Protein AF-0000000082644104 (afdb_homodimer)

Secondary structure (DSSP, 8-state):
--EEEEESS-HHHH-TT-THHHHHHHTTS--SS-EEEEE-GGGTS-HHHHHHHHHHHTTSSSEEEE--SSS-S-S-HHHHHHT-SEEEE--S-HHHHHHHHHHHTHHHHHHHHHHTT-EEEEETHHHHTTEEEEEE-TTSSS-EEEE---SEEEEEE--TTS-HHHHHHHHHHHHHTSS--EEEE-TTEEEEEETTEEEEEEESSTT--EEEEEEETTTTEEEEEEE--EETT--/--EEEEESS-HHHH-TT-THHHHHHHTTS--SS-EEEEE-GGGTS-HHHHHHHHHHHTTSSSEEEE--SSS-S-S-HHHHHHT-SEEEE--S-HHHHHHHHHHHTHHHHHHHHHHTT-EEEEETHHHHTTEEEEEE-TTSSS-EEEE---SEEEEEE--TTS-HHHHHHHHHHHHHTSS--EEEE-TTEEEEEETTEEEEEEESSTT--EEEEEEETTTTEEEEEEEP-EETT--

Foldseek 3Di:
DFKEKFALADALQHDVPQHLVVVVLVPPLVDQAFEEEEEAQQAQPDPVSVVSVCVRPVVDRYHYYYAHPVDGPDLCVLVVLLVGQEYEYEDHQLVRVQVSCVVSVVLVSVVVSSVVNRYYYYYHSSNQQQAQKEWDCNPHDATAMDGHSHQEYFGEAGQCVPDPRSVVRVFVCQLVVVGAWDKYWHHQKMFMDDRHDTDAIEGSDPPTWMWTWHADPVVSGIDTDTDDYHYRPDD/DFKEKFALADALQHDVPQHLVVVVLVPPLVDQAFEEEEEAQQAQPDPVSVVSVCVRCVVDRYHYYYAHPVDGPDLCVLVVLLVGQEYEYEDHQLVRVQVSCVVSVVLVSVVVSSVVNRYYYYYHSSNQQQAQKEWDCNPHDATAMDGHSHQEYFGEAGQCVPDPRSVVRVFVCQLVVVGAWDKYWHHQKMFMDDRHDTDAIEGSDPPTWMWGWHADPVVSGIDTDTDDYHYSPPD

Solvent-accessible surface area (backbone atoms only — not comparable to full-atom values): 23586 Å² total; per-residue (Å²): 109,35,33,40,36,33,18,14,30,36,31,67,86,70,27,70,91,46,55,52,51,49,51,54,58,56,59,70,70,75,46,80,60,38,33,35,32,38,34,33,52,18,43,32,50,37,65,69,58,52,48,52,49,48,66,54,42,71,76,44,70,44,45,74,50,68,52,36,82,72,62,46,88,54,73,54,54,57,64,61,56,63,71,36,41,30,41,39,26,34,43,57,14,44,65,60,29,52,56,50,27,56,74,71,46,43,56,60,44,49,50,50,31,27,74,69,36,23,34,38,32,13,26,37,28,28,26,28,44,44,15,32,22,22,60,38,49,60,66,38,91,56,74,39,72,40,80,46,69,46,76,30,86,40,20,32,35,48,38,44,69,51,60,67,63,51,51,54,48,52,43,51,33,34,63,73,59,72,36,61,46,30,42,33,18,11,47,26,14,34,42,30,26,49,66,85,39,81,72,46,37,37,14,60,34,88,84,37,41,34,28,42,36,37,65,38,77,91,77,70,42,68,44,74,42,77,42,82,52,45,50,65,76,70,127,109,34,32,38,35,33,18,14,27,36,31,68,84,70,27,70,90,46,56,53,50,49,50,55,59,58,58,69,70,75,45,79,61,39,33,34,33,39,34,34,54,18,43,34,52,38,64,68,60,51,48,53,49,48,65,54,42,71,77,45,72,44,45,74,50,69,52,36,82,73,62,46,90,53,72,56,56,57,65,61,56,62,70,37,41,29,40,38,26,34,43,57,14,44,64,60,29,52,54,52,28,56,74,72,46,44,55,60,43,50,50,51,31,28,75,69,37,24,34,40,33,13,27,36,30,28,25,28,43,44,16,33,20,22,59,40,49,61,66,40,90,57,74,37,71,41,80,47,70,45,74,31,85,40,19,32,35,48,39,45,70,51,59,68,62,52,50,55,49,51,43,51,34,36,64,74,60,71,37,60,45,29,42,33,19,11,46,25,16,35,40,30,25,49,67,84,40,80,71,47,35,36,14,60,34,89,84,37,42,35,28,42,38,37,66,38,76,90,76,71,43,66,44,75,44,76,43,84,53,46,49,64,76,70,129

Nearest PDB structures (foldseek):
  7uqv-assembly1_A  TM=7.743E-01  e=6.891E-13  Pseudobacteroides cellulosolvens ATCC 35603 = DSM 2933
  1fye-assembly1_A  TM=7.337E-01  e=2.307E-10  Salmonella enterica subsp. enterica serovar Typhimurium
  6iru-assembly2_B  TM=7.349E-01  e=3.541E-10  Deinococcus radiodurans R1 = ATCC 13939 = DSM 20539
  6iru-assembly1_A  TM=7.018E-01  e=1.065E-09  Deinococcus radiodurans R1 = ATCC 13939 = DSM 20539
  3l4e-assembly1_A  TM=7.075E-01  e=8.026E-09  Listeria monocytogenes EGD-e

Organism: NCBI:txid247480

InterPro domains:
  IPR005320 Peptidase S51 [PF03575] (4-199)
  IPR005320 Peptidase S51 [cd03146] (3-214)
  IPR029062 Class I glutamine amidotransferase-like [G3DSA:3.40.50.880] (14-200)
  IPR029062 Class I glutamine amidotransferase-like [SSF52317] (4-196)

Structure (mmCIF, N/CA/C/O backbone):
data_AF-0000000082644104-model_v1
#
loop_
_entity.id
_entity.type
_entity.pdbx_description
1 polymer 'Peptidase E'
#
loop_
_atom_site.group_PDB
_atom_site.id
_atom_site.type_symbol
_atom_site.label_atom_id
_atom_site.label_alt_id
_atom_site.label_comp_id
_atom_site.label_asym_id
_atom_site.label_entity_id
_atom_site.label_seq_id
_atom_site.pdbx_PDB_ins_code
_atom_site.Cartn_x
_atom_site.Cartn_y
_atom_site.Cartn_z
_atom_site.occupancy
_atom_site.B_iso_or_equiv
_atom_site.auth_seq_id
_atom_site.auth_comp_id
_atom_site.auth_asym_id
_atom_site.auth_atom_id
_atom_site.pdbx_PDB_model_num
ATOM 1 N N . MET A 1 1 ? -14.727 -27.641 -6.363 1 91.19 1 MET A N 1
ATOM 2 C CA . MET A 1 1 ? -13.32 -28.016 -6.234 1 91.19 1 MET A CA 1
ATOM 3 C C . MET A 1 1 ? -12.445 -26.781 -6.105 1 91.19 1 MET A C 1
ATOM 5 O O . MET A 1 1 ? -12.672 -25.781 -6.781 1 91.19 1 MET A O 1
ATOM 9 N N . ARG A 1 2 ? -11.445 -26.812 -5.16 1 97.5 2 ARG A N 1
ATOM 10 C CA . ARG A 1 2 ? -10.555 -25.688 -4.914 1 97.5 2 ARG A CA 1
ATOM 11 C C . ARG A 1 2 ? -9.43 -25.641 -5.945 1 97.5 2 ARG A C 1
ATOM 13 O O . ARG A 1 2 ? -8.766 -26.656 -6.191 1 97.5 2 ARG A O 1
ATOM 20 N N . GLN A 1 3 ? -9.266 -24.547 -6.602 1 98.69 3 GLN A N 1
ATOM 21 C CA . GLN A 1 3 ? -8.25 -24.391 -7.633 1 98.69 3 GLN A CA 1
ATOM 22 C C . GLN A 1 3 ? -7.352 -23.188 -7.344 1 98.69 3 GLN A C 1
ATOM 24 O O . GLN A 1 3 ? -7.836 -22.125 -6.969 1 98.69 3 GLN A O 1
ATOM 29 N N . ILE A 1 4 ? -6.055 -23.406 -7.457 1 98.94 4 ILE A N 1
ATOM 30 C CA . ILE A 1 4 ? -5.07 -22.328 -7.441 1 98.94 4 ILE A CA 1
ATOM 31 C C . ILE A 1 4 ? -4.148 -22.453 -8.656 1 98.94 4 ILE A C 1
ATOM 33 O O . ILE A 1 4 ? -3.678 -23.547 -8.969 1 98.94 4 ILE A O 1
ATOM 37 N N . ILE A 1 5 ? -3.961 -21.406 -9.352 1 98.94 5 ILE A N 1
ATOM 38 C CA . ILE A 1 5 ? -3.041 -21.359 -10.484 1 98.94 5 ILE A CA 1
ATOM 39 C C . ILE A 1 5 ? -1.922 -20.359 -10.195 1 98.94 5 ILE A C 1
ATOM 41 O O . ILE A 1 5 ? -2.156 -19.156 -10.172 1 98.94 5 ILE A O 1
ATOM 45 N N . ALA A 1 6 ? -0.73 -20.859 -9.977 1 98.88 6 ALA A N 1
ATOM 46 C CA . ALA A 1 6 ? 0.426 -20.047 -9.609 1 98.88 6 ALA A CA 1
ATOM 47 C C . ALA A 1 6 ? 1.337 -19.812 -10.805 1 98.88 6 ALA A C 1
ATOM 49 O O . ALA A 1 6 ? 1.943 -20.75 -11.336 1 98.88 6 ALA A O 1
ATOM 50 N N . LEU A 1 7 ? 1.441 -18.594 -11.227 1 98.75 7 LEU A N 1
ATOM 51 C CA . LEU A 1 7 ? 2.262 -18.234 -12.375 1 98.75 7 LEU A CA 1
ATOM 52 C C . LEU A 1 7 ? 3.633 -17.734 -11.938 1 98.75 7 LEU A C 1
ATOM 54 O O . LEU A 1 7 ? 3.73 -16.766 -11.18 1 98.75 7 LEU A O 1
ATOM 58 N N . GLY A 1 8 ? 4.668 -18.406 -12.445 1 97.62 8 GLY A N 1
ATOM 59 C CA . GLY A 1 8 ? 6.004 -17.891 -12.188 1 97.62 8 GLY A CA 1
ATOM 60 C C . GLY A 1 8 ? 6.234 -16.531 -12.797 1 97.62 8 GLY A C 1
ATOM 61 O O . GLY A 1 8 ? 7.023 -15.734 -12.281 1 97.62 8 GLY A O 1
ATOM 62 N N . GLY A 1 9 ? 5.672 -16.219 -13.797 1 97.25 9 GLY A N 1
ATOM 63 C CA . GLY A 1 9 ? 5.672 -15.039 -14.648 1 97.25 9 GLY A CA 1
ATOM 64 C C . GLY A 1 9 ? 4.82 -15.203 -15.891 1 97.25 9 GLY A C 1
ATOM 65 O O . GLY A 1 9 ? 4.184 -16.234 -16.078 1 97.25 9 GLY A O 1
ATOM 66 N N . GLY A 1 10 ? 4.742 -14.062 -16.609 1 97.19 10 GLY A N 1
ATOM 67 C CA . GLY A 1 10 ? 3.979 -14.133 -17.844 1 97.19 10 GLY A CA 1
ATOM 68 C C . GLY A 1 10 ? 2.611 -13.484 -17.734 1 97.19 10 GLY A C 1
ATOM 69 O O . GLY A 1 10 ? 2.471 -12.414 -17.141 1 97.19 10 GLY A O 1
ATOM 70 N N . GLY A 1 11 ? 1.644 -14.125 -18.484 1 96.56 11 GLY A N 1
ATOM 71 C CA . GLY A 1 11 ? 0.305 -13.555 -18.484 1 96.56 11 GLY A CA 1
ATOM 72 C C . GLY A 1 11 ? 0.249 -12.156 -19.062 1 96.56 11 GLY A C 1
ATOM 73 O O . GLY A 1 11 ? 1.209 -11.695 -19.688 1 96.56 11 GLY A O 1
ATOM 74 N N . PHE A 1 12 ? -0.791 -11.492 -18.828 1 97.38 12 PHE A N 1
ATOM 75 C CA . PHE A 1 12 ? -1.025 -10.164 -19.375 1 97.38 12 PHE A CA 1
ATOM 76 C C . PHE A 1 12 ? 0.033 -9.18 -18.891 1 97.38 12 PHE A C 1
ATOM 78 O O . PHE A 1 12 ? 0.351 -8.211 -19.578 1 97.38 12 PHE A O 1
ATOM 85 N N . SER A 1 13 ? 0.564 -9.477 -17.719 1 95.25 13 SER A N 1
ATOM 86 C CA . SER A 1 13 ? 1.479 -8.57 -17.016 1 95.25 13 SER A CA 1
ATOM 87 C C . SER A 1 13 ? 2.828 -8.508 -17.734 1 95.25 13 SER A C 1
ATOM 89 O O . SER A 1 13 ? 3.428 -7.438 -17.828 1 95.25 13 SER A O 1
ATOM 91 N N . MET A 1 14 ? 3.307 -9.625 -18.25 1 95.69 14 MET A N 1
ATOM 92 C CA . MET A 1 14 ? 4.668 -9.688 -18.766 1 95.69 14 MET A CA 1
ATOM 93 C C . MET A 1 14 ? 4.66 -10.016 -20.266 1 95.69 14 MET A C 1
ATOM 95 O O . MET A 1 14 ? 5.648 -9.789 -20.953 1 95.69 14 MET A O 1
ATOM 99 N N . GLU A 1 15 ? 3.52 -10.641 -20.656 1 96.19 15 GLU A N 1
ATOM 100 C CA . GLU A 1 15 ? 3.396 -11.055 -22.047 1 96.19 15 GLU A CA 1
ATOM 101 C C . GLU A 1 15 ? 2.047 -10.641 -22.625 1 96.19 15 GLU A C 1
ATOM 103 O O . GLU A 1 15 ? 1.246 -11.492 -23.016 1 96.19 15 GLU A O 1
ATOM 108 N N . PRO A 1 16 ? 1.844 -9.375 -22.812 1 93.31 16 PRO A N 1
ATOM 109 C CA . PRO A 1 16 ? 0.525 -8.914 -23.25 1 93.31 16 PRO A CA 1
ATOM 110 C C . PRO A 1 16 ? 0.148 -9.438 -24.641 1 93.31 16 PRO A C 1
ATOM 112 O O . PRO A 1 16 ? -1.038 -9.531 -24.969 1 93.31 16 PRO A O 1
ATOM 115 N N . ASP A 1 17 ? 1.09 -9.82 -25.469 1 95.75 17 ASP A N 1
ATOM 116 C CA . ASP A 1 17 ? 0.812 -10.312 -26.812 1 95.75 17 ASP A CA 1
ATOM 117 C C . ASP A 1 17 ? 0.802 -11.844 -26.844 1 95.75 17 ASP A C 1
ATOM 119 O O . ASP A 1 17 ? 0.767 -12.445 -27.922 1 95.75 17 ASP A O 1
ATOM 123 N N . ASN A 1 18 ? 0.922 -12.484 -25.75 1 97 18 ASN A N 1
ATOM 124 C CA . ASN A 1 18 ? 0.881 -13.938 -25.594 1 97 18 ASN A CA 1
ATOM 125 C C . ASN A 1 18 ? -0.166 -14.359 -24.562 1 97 18 ASN A C 1
ATOM 127 O O . ASN A 1 18 ? 0.154 -14.555 -23.391 1 97 18 ASN A O 1
ATOM 131 N N . PRO A 1 19 ? -1.407 -14.562 -24.984 1 97.38 19 PRO A N 1
ATOM 132 C CA . PRO A 1 19 ? -2.539 -14.711 -24.062 1 97.38 19 PRO A CA 1
ATOM 133 C C . PRO A 1 19 ? -2.705 -16.141 -23.562 1 97.38 19 PRO A C 1
ATOM 135 O O . PRO A 1 19 ? -3.684 -16.453 -22.875 1 97.38 19 PRO A O 1
ATOM 138 N N . LEU A 1 20 ? -1.815 -17 -23.812 1 98.31 20 LEU A N 1
ATOM 139 C CA . LEU A 1 20 ? -2.012 -18.438 -23.625 1 98.31 20 LEU A CA 1
ATOM 140 C C . LEU A 1 20 ? -2.295 -18.766 -22.172 1 98.31 20 LEU A C 1
ATOM 142 O O . LEU A 1 20 ? -3.229 -19.5 -21.859 1 98.31 20 LEU A O 1
ATOM 146 N N . LEU A 1 21 ? -1.503 -18.203 -21.281 1 98.75 21 LEU A N 1
ATOM 147 C CA . LEU A 1 21 ? -1.718 -18.5 -19.859 1 98.75 21 LEU A CA 1
ATOM 148 C C . LEU A 1 21 ? -3.027 -17.891 -19.375 1 98.75 21 LEU A C 1
ATOM 150 O O . LEU A 1 21 ? -3.766 -18.531 -18.609 1 98.75 21 LEU A O 1
ATOM 154 N N . ASP A 1 22 ? -3.332 -16.703 -19.781 1 98.62 22 ASP A N 1
ATOM 155 C CA . ASP A 1 22 ? -4.559 -16.031 -19.359 1 98.62 22 ASP A CA 1
ATOM 156 C C . ASP A 1 22 ? -5.793 -16.75 -19.906 1 98.62 22 ASP A C 1
ATOM 158 O O . ASP A 1 22 ? -6.801 -16.875 -19.203 1 98.62 22 ASP A O 1
ATOM 162 N N . TRP A 1 23 ? -5.707 -17.219 -21.109 1 97.69 23 TRP A N 1
ATOM 163 C CA . TRP A 1 23 ? -6.793 -18.016 -21.672 1 97.69 23 TRP A CA 1
ATOM 164 C C . TRP A 1 23 ? -6.984 -19.312 -20.875 1 97.69 23 TRP A C 1
ATOM 166 O O . TRP A 1 23 ? -8.117 -19.734 -20.656 1 97.69 23 TRP A O 1
ATOM 176 N N . TYR A 1 24 ? -5.898 -19.953 -20.547 1 98.06 24 TYR A N 1
ATOM 177 C CA . TYR A 1 24 ? -5.973 -21.156 -19.734 1 98.06 24 TYR A CA 1
ATOM 178 C C . TYR A 1 24 ? -6.738 -20.906 -18.438 1 98.06 24 TYR A C 1
ATOM 180 O O . TYR A 1 24 ? -7.602 -21.688 -18.062 1 98.06 24 TYR A O 1
ATOM 188 N N . ILE A 1 25 ? -6.453 -19.781 -17.75 1 98.5 25 ILE A N 1
ATOM 189 C CA . ILE A 1 25 ? -7.102 -19.422 -16.5 1 98.5 25 ILE A CA 1
ATOM 190 C C . ILE A 1 25 ? -8.594 -19.219 -16.719 1 98.5 25 ILE A C 1
ATOM 192 O O . ILE A 1 25 ? -9.422 -19.75 -15.977 1 98.5 25 ILE A O 1
ATOM 196 N N . LEU A 1 26 ? -8.969 -18.484 -17.734 1 98.19 26 LEU A N 1
ATOM 197 C CA . LEU A 1 26 ? -10.367 -18.203 -18.016 1 98.19 26 LEU A CA 1
ATOM 198 C C . LEU A 1 26 ? -11.156 -19.484 -18.266 1 98.19 26 LEU A C 1
ATOM 200 O O . LEU A 1 26 ? -12.336 -19.562 -17.922 1 98.19 26 LEU A O 1
ATOM 204 N N . LYS A 1 27 ? -10.523 -20.469 -18.766 1 97.25 27 LYS A N 1
ATOM 205 C CA . LYS A 1 27 ? -11.188 -21.703 -19.156 1 97.25 27 LYS A CA 1
ATOM 206 C C . LYS A 1 27 ? -11.43 -22.594 -17.938 1 97.25 27 LYS A C 1
ATOM 208 O O . LYS A 1 27 ? -12.188 -23.562 -18.031 1 97.25 27 LYS A O 1
ATOM 213 N N . GLN A 1 28 ? -10.891 -22.219 -16.844 1 97.31 28 GLN A N 1
ATOM 214 C CA . GLN A 1 28 ? -10.961 -23.094 -15.688 1 97.31 28 GLN A CA 1
ATOM 215 C C . GLN A 1 28 ? -12.305 -22.969 -14.977 1 97.31 28 GLN A C 1
ATOM 217 O O . GLN A 1 28 ? -12.656 -23.797 -14.133 1 97.31 28 GLN A O 1
ATOM 222 N N . THR A 1 29 ? -13.125 -21.969 -15.078 1 93.88 29 THR A N 1
ATOM 223 C CA . THR A 1 29 ? -14.422 -21.766 -14.445 1 93.88 29 THR A CA 1
ATOM 224 C C . THR A 1 29 ? -15.516 -22.516 -15.203 1 93.88 29 THR A C 1
ATOM 226 O O . THR A 1 29 ? -16.578 -22.781 -14.656 1 93.88 29 THR A O 1
ATOM 229 N N . LYS A 1 30 ? -15.43 -22.891 -16.312 1 85.94 30 LYS A N 1
ATOM 230 C CA . LYS A 1 30 ? -16.359 -23.516 -17.234 1 85.94 30 LYS A CA 1
ATOM 231 C C . LYS A 1 30 ? -17.516 -22.594 -17.578 1 85.94 30 LYS A C 1
ATOM 233 O O . LYS A 1 30 ? -18.562 -23.047 -18.062 1 85.94 30 LYS A O 1
ATOM 238 N N . LYS A 1 31 ? -17.469 -21.391 -17.172 1 94.25 31 LYS A N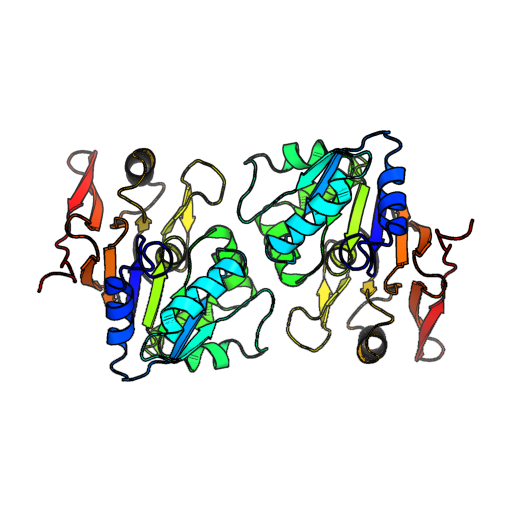 1
ATOM 239 C CA . LYS A 1 31 ? -18.422 -20.359 -17.594 1 94.25 31 LYS A CA 1
ATOM 240 C C . LYS A 1 31 ? -17.969 -19.719 -18.891 1 94.25 31 LYS A C 1
ATOM 242 O O . LYS A 1 31 ? -16.781 -19.531 -19.125 1 94.25 31 LYS A O 1
ATOM 247 N N . THR A 1 32 ? -18.938 -19.359 -19.688 1 95.12 32 THR A N 1
ATOM 248 C CA . THR A 1 32 ? -18.656 -18.734 -20.969 1 95.12 32 THR A CA 1
ATOM 249 C C . THR A 1 32 ? -18.078 -17.328 -20.766 1 95.12 32 THR A C 1
ATOM 251 O O . THR A 1 32 ? -17.156 -16.938 -21.469 1 95.12 32 THR A O 1
ATOM 254 N N . THR A 1 33 ? -18.656 -16.641 -19.781 1 97.88 33 THR A N 1
ATOM 255 C CA . THR A 1 33 ? -18.203 -15.281 -19.5 1 97.88 33 THR A CA 1
ATOM 256 C C . THR A 1 33 ? -17.922 -15.109 -18 1 97.88 33 THR A C 1
ATOM 258 O O . THR A 1 33 ? -18.703 -14.453 -17.297 1 97.88 33 THR A O 1
ATOM 261 N N . PRO A 1 34 ? -16.828 -15.594 -17.594 1 98.62 34 PRO A N 1
ATOM 262 C CA . PRO A 1 34 ? -16.531 -15.547 -16.156 1 98.62 34 PRO A CA 1
ATOM 263 C C . PRO A 1 34 ? -16.281 -14.133 -15.648 1 98.62 34 PRO A C 1
ATOM 265 O O . PRO A 1 34 ? -15.734 -13.297 -16.375 1 98.62 34 PRO A O 1
ATOM 268 N N . LYS A 1 35 ? -16.688 -13.891 -14.383 1 98.88 35 LYS A N 1
ATOM 269 C CA . LYS A 1 35 ? -16.312 -12.68 -13.664 1 98.88 35 LYS A CA 1
ATOM 270 C C . LYS A 1 35 ? -14.891 -12.805 -13.094 1 98.88 35 LYS A C 1
ATOM 272 O O . LYS A 1 35 ? -14.641 -13.625 -12.219 1 98.88 35 LYS A O 1
ATOM 277 N N . ILE A 1 36 ? -14.008 -12.008 -13.641 1 98.88 36 ILE A N 1
ATOM 278 C CA . ILE A 1 36 ? -12.625 -12.055 -13.172 1 98.88 36 ILE A CA 1
ATOM 279 C C . ILE A 1 36 ? -12.273 -10.758 -12.453 1 98.88 36 ILE A C 1
ATOM 281 O O . ILE A 1 36 ? -12.609 -9.664 -12.93 1 98.88 36 ILE A O 1
ATOM 285 N N . CYS A 1 37 ? -11.648 -10.852 -11.289 1 98.94 37 CYS A N 1
ATOM 286 C CA . CYS A 1 37 ? -11.297 -9.695 -10.477 1 98.94 37 CYS A CA 1
ATOM 287 C C . CYS A 1 37 ? -9.789 -9.617 -10.25 1 98.94 37 CYS A C 1
ATOM 289 O O . CYS A 1 37 ? -9.188 -10.562 -9.742 1 98.94 37 CYS A O 1
ATOM 291 N N . PHE A 1 38 ? -9.219 -8.516 -10.641 1 98.94 38 PHE A N 1
ATOM 292 C CA . PHE A 1 38 ? -7.801 -8.258 -10.438 1 98.94 38 PHE A CA 1
ATOM 293 C C . PHE A 1 38 ? -7.551 -7.648 -9.062 1 98.94 38 PHE A C 1
ATOM 295 O O . PHE A 1 38 ? -8.258 -6.723 -8.648 1 98.94 38 PHE A O 1
ATOM 302 N N . ILE A 1 39 ? -6.598 -8.227 -8.32 1 98.94 39 ILE A N 1
ATOM 303 C CA . ILE A 1 39 ? -6.16 -7.672 -7.043 1 98.94 39 ILE A CA 1
ATOM 304 C C . ILE A 1 39 ? -4.707 -7.219 -7.145 1 98.94 39 ILE A C 1
ATOM 306 O O . ILE A 1 39 ? -3.789 -8.039 -7.07 1 98.94 39 ILE A O 1
ATOM 310 N N . PRO A 1 40 ? -4.492 -5.93 -7.293 1 98.81 40 PRO A N 1
ATOM 311 C CA . PRO A 1 40 ? -3.154 -5.398 -7.57 1 98.81 40 PRO A CA 1
ATOM 312 C C . PRO A 1 40 ? -2.434 -4.926 -6.309 1 98.81 40 PRO A C 1
ATOM 314 O O . PRO A 1 40 ? -1.531 -4.09 -6.387 1 98.81 40 PRO A O 1
ATOM 317 N N . THR A 1 41 ? -2.756 -5.469 -5.148 1 98.81 41 THR A N 1
ATOM 318 C CA . THR A 1 41 ? -2.287 -4.953 -3.867 1 98.81 41 THR A CA 1
ATOM 319 C C . THR A 1 41 ? -0.763 -4.945 -3.812 1 98.81 41 THR A C 1
ATOM 321 O O . THR A 1 41 ? -0.163 -4.023 -3.256 1 98.81 41 THR A O 1
ATOM 324 N N . ALA A 1 42 ? -0.115 -5.887 -4.422 1 98.5 42 ALA A N 1
ATOM 325 C CA . ALA A 1 42 ? 1.335 -6.031 -4.324 1 98.5 42 ALA A CA 1
ATOM 326 C C . ALA A 1 42 ? 2.049 -4.871 -5.012 1 98.5 42 ALA A C 1
ATOM 328 O O . ALA A 1 42 ? 3.221 -4.605 -4.738 1 98.5 42 ALA A O 1
ATOM 329 N N . SER A 1 43 ? 1.367 -4.211 -5.887 1 98.25 43 SER A N 1
ATOM 330 C CA . SER A 1 43 ? 1.961 -3.082 -6.598 1 98.25 43 SER A CA 1
ATOM 331 C C . SER A 1 43 ? 1.491 -1.753 -6.016 1 98.25 43 SER A C 1
ATOM 333 O O . SER A 1 43 ? 1.674 -0.701 -6.633 1 98.25 43 SER A O 1
ATOM 335 N N . GLY A 1 44 ? 0.799 -1.843 -4.848 1 98.44 44 GLY A N 1
ATOM 336 C CA . GLY A 1 44 ? 0.219 -0.63 -4.293 1 98.44 44 GLY A CA 1
ATOM 337 C C . GLY A 1 44 ? -0.959 -0.111 -5.098 1 98.44 44 GLY A C 1
ATOM 338 O O . GLY A 1 44 ? -1.133 1.101 -5.242 1 98.44 44 GLY A O 1
ATOM 339 N N . ASP A 1 45 ? -1.66 -1.005 -5.754 1 98.44 45 ASP A N 1
ATOM 340 C CA . ASP A 1 45 ? -2.797 -0.682 -6.613 1 98.44 45 ASP A CA 1
ATOM 341 C C . ASP A 1 45 ? -2.389 0.284 -7.723 1 98.44 45 ASP A C 1
ATOM 343 O O . ASP A 1 45 ? -3.062 1.292 -7.953 1 98.44 45 ASP A O 1
ATOM 347 N N . SER A 1 46 ? -1.3 -0.007 -8.383 1 98.12 46 SER A N 1
ATOM 348 C CA . SER A 1 46 ? -0.755 0.806 -9.469 1 98.12 46 SER A CA 1
ATOM 349 C C . SER A 1 46 ? -1.796 1.045 -10.555 1 98.12 46 SER A C 1
ATOM 351 O O . SER A 1 46 ? -2.336 0.095 -11.125 1 98.12 46 SER A O 1
ATOM 353 N N . ASP A 1 47 ? -2.01 2.293 -10.906 1 97.62 47 ASP A N 1
ATOM 354 C CA . ASP A 1 47 ? -2.934 2.645 -11.977 1 97.62 47 ASP A CA 1
ATOM 355 C C . ASP A 1 47 ? -2.488 2.039 -13.305 1 97.62 47 ASP A C 1
ATOM 357 O O . ASP A 1 47 ? -3.316 1.576 -14.094 1 97.62 47 ASP A O 1
ATOM 361 N N . HIS A 1 48 ? -1.214 2.088 -13.492 1 97.44 48 HIS A N 1
ATOM 362 C CA . HIS A 1 48 ? -0.669 1.542 -14.727 1 97.44 48 HIS A CA 1
ATOM 363 C C . HIS A 1 48 ? -0.938 0.044 -14.836 1 97.44 48 HIS A C 1
ATOM 365 O O . HIS A 1 48 ? -1.325 -0.447 -15.898 1 97.44 48 HIS A O 1
ATOM 371 N N . TYR A 1 49 ? -0.777 -0.665 -13.742 1 98.31 49 TYR A N 1
ATOM 372 C CA . TYR A 1 49 ? -1.002 -2.105 -13.727 1 98.31 49 TYR A CA 1
ATOM 373 C C . TYR A 1 49 ? -2.473 -2.432 -13.961 1 98.31 49 TYR A C 1
ATOM 375 O O . TYR A 1 49 ? -2.803 -3.324 -14.742 1 98.31 49 TYR A O 1
ATOM 383 N N . ILE A 1 50 ? -3.336 -1.686 -13.328 1 98.62 50 ILE A N 1
ATOM 384 C CA . ILE A 1 50 ? -4.777 -1.864 -13.477 1 98.62 50 ILE A CA 1
ATOM 385 C C . ILE A 1 50 ? -5.184 -1.588 -14.922 1 98.62 50 ILE A C 1
ATOM 387 O O . ILE A 1 50 ? -5.977 -2.334 -15.508 1 98.62 50 ILE A O 1
ATOM 391 N N . SER A 1 51 ? -4.613 -0.547 -15.469 1 98.38 51 SER A N 1
ATOM 392 C CA . SER A 1 51 ? -4.93 -0.198 -16.859 1 98.38 51 SER A CA 1
ATOM 393 C C . SER A 1 51 ? -4.527 -1.313 -17.812 1 98.38 51 SER A C 1
ATOM 395 O O . SER A 1 51 ? -5.277 -1.653 -18.734 1 98.38 51 SER A O 1
ATOM 397 N N . ARG A 1 52 ? -3.389 -1.874 -17.625 1 98.31 52 ARG A N 1
ATOM 398 C CA . ARG A 1 52 ? -2.918 -2.965 -18.484 1 98.31 52 ARG A CA 1
ATOM 399 C C . ARG A 1 52 ? -3.82 -4.188 -18.359 1 98.31 52 ARG A C 1
ATOM 401 O O . ARG A 1 52 ? -4.098 -4.867 -19.344 1 98.31 52 ARG A O 1
ATOM 408 N N . TYR A 1 53 ? -4.238 -4.402 -17.141 1 98.75 53 TYR A N 1
ATOM 409 C CA . TYR A 1 53 ? -5.176 -5.492 -16.891 1 98.75 53 TYR A CA 1
ATOM 410 C C . TYR A 1 53 ? -6.453 -5.309 -17.703 1 98.75 53 TYR A C 1
ATOM 412 O O . TYR A 1 53 ? -6.871 -6.211 -18.438 1 98.75 53 TYR A O 1
ATOM 420 N N . TYR A 1 54 ? -7.047 -4.172 -17.609 1 98.75 54 TYR A N 1
ATOM 421 C CA . TYR A 1 54 ? -8.297 -3.908 -18.312 1 98.75 54 TYR A CA 1
ATOM 422 C C . TYR A 1 54 ? -8.094 -3.916 -19.812 1 98.75 54 TYR A C 1
ATOM 424 O O . TYR A 1 54 ? -8.945 -4.398 -20.562 1 98.75 54 TYR A O 1
ATOM 432 N N . ASN A 1 55 ? -6.984 -3.346 -20.266 1 98.38 55 ASN A N 1
ATOM 433 C CA . ASN A 1 55 ? -6.691 -3.338 -21.703 1 98.38 55 ASN A CA 1
ATOM 434 C C . ASN A 1 55 ? -6.695 -4.75 -22.281 1 98.38 55 ASN A C 1
ATOM 436 O O . ASN A 1 55 ? -7.141 -4.961 -23.406 1 98.38 55 ASN A O 1
ATOM 440 N N . PHE A 1 56 ? -6.238 -5.703 -21.547 1 98.69 56 PHE A N 1
ATOM 441 C CA . PHE A 1 56 ? -6.156 -7.082 -22 1 98.69 56 PHE A CA 1
ATOM 442 C C . PHE A 1 56 ? -7.5 -7.785 -21.859 1 98.69 56 PHE A C 1
ATOM 444 O O . PHE A 1 56 ? -8.039 -8.305 -22.844 1 98.69 56 PHE A O 1
ATOM 451 N N . PHE A 1 57 ? -8.133 -7.754 -20.688 1 98.69 57 PHE A N 1
ATOM 452 C CA . PHE A 1 57 ? -9.258 -8.625 -20.375 1 98.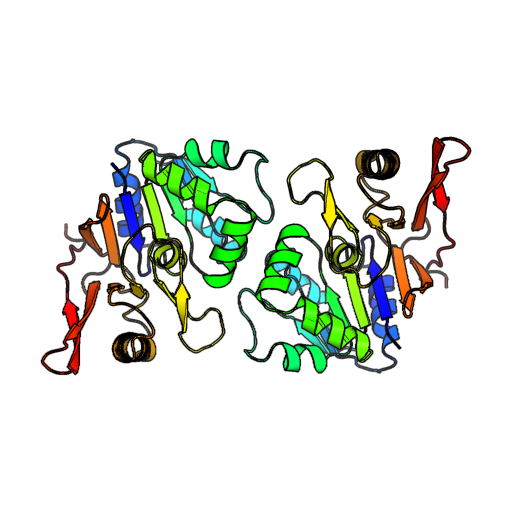69 57 PHE A CA 1
ATOM 453 C C . PHE A 1 57 ? -10.555 -8.078 -20.953 1 98.69 57 PHE A C 1
ATOM 455 O O . PHE A 1 57 ? -11.531 -8.82 -21.109 1 98.69 57 PHE A O 1
ATOM 462 N N . ASN A 1 58 ? -10.578 -6.789 -21.25 1 98.56 58 ASN A N 1
ATOM 463 C CA . ASN A 1 58 ? -11.75 -6.242 -21.938 1 98.56 58 ASN A CA 1
ATOM 464 C C . ASN A 1 58 ? -11.891 -6.805 -23.344 1 98.56 58 ASN A C 1
ATOM 466 O O . ASN A 1 58 ? -12.969 -6.715 -23.938 1 98.56 58 ASN A O 1
ATOM 470 N N . LYS A 1 59 ? -10.844 -7.359 -23.844 1 97.94 59 LYS A N 1
ATOM 471 C CA . LYS A 1 59 ? -10.852 -7.922 -25.203 1 97.94 59 LYS A CA 1
ATOM 472 C C . LYS A 1 59 ? -11.148 -9.422 -25.156 1 97.94 59 LYS A C 1
ATOM 474 O O . LYS A 1 59 ? -11.141 -10.086 -26.203 1 97.94 59 LYS A O 1
ATOM 479 N N . GLN A 1 60 ? -11.312 -10.008 -23.969 1 97.75 60 GLN A N 1
ATOM 480 C CA . GLN A 1 60 ? -11.609 -11.422 -23.781 1 97.75 60 GLN A CA 1
ATOM 481 C C . GLN A 1 60 ? -13.078 -11.641 -23.453 1 97.75 60 GLN A C 1
ATOM 483 O O . GLN A 1 60 ? -13.805 -10.68 -23.172 1 97.75 60 GLN A O 1
ATOM 488 N N . ASN A 1 61 ? -13.555 -12.898 -23.562 1 97.12 61 ASN A N 1
ATOM 489 C CA . ASN A 1 61 ? -14.906 -13.258 -23.156 1 97.12 61 ASN A CA 1
ATOM 490 C C . ASN A 1 61 ? -15.016 -13.422 -21.641 1 97.12 61 ASN A C 1
ATOM 492 O O . ASN A 1 61 ? -15.133 -14.539 -21.141 1 97.12 61 ASN A O 1
ATOM 496 N N . CYS A 1 62 ? -15.023 -12.25 -20.938 1 98.56 62 CYS A N 1
ATOM 497 C CA . CYS A 1 62 ? -15.109 -12.211 -19.484 1 98.56 62 CYS A CA 1
ATOM 498 C C . CYS A 1 62 ? -15.633 -10.867 -19.016 1 98.56 62 CYS A C 1
ATOM 500 O O . CYS A 1 62 ? -15.867 -9.961 -19.812 1 98.56 62 CYS A O 1
ATOM 502 N N . LYS A 1 63 ? -15.914 -10.742 -17.75 1 98.75 63 LYS A N 1
ATOM 503 C CA . LYS A 1 63 ? -16.312 -9.5 -17.078 1 98.75 63 LYS A CA 1
ATOM 504 C C . LYS A 1 63 ? -15.266 -9.07 -16.047 1 98.75 63 LYS A C 1
ATOM 506 O O . LYS A 1 63 ? -15.289 -9.523 -14.906 1 98.75 63 LYS A O 1
ATOM 511 N N . PRO A 1 64 ? -14.414 -8.18 -16.5 1 98.88 64 PRO A N 1
ATOM 512 C CA . PRO A 1 64 ? -13.312 -7.805 -15.602 1 98.88 64 PRO A CA 1
ATOM 513 C C . PRO A 1 64 ? -13.727 -6.773 -14.555 1 98.88 64 PRO A C 1
ATOM 515 O O . PRO A 1 64 ? -14.578 -5.926 -14.82 1 98.88 64 PRO A O 1
ATOM 518 N N . SER A 1 65 ? -13.203 -6.812 -13.375 1 98.81 65 SER A N 1
ATOM 519 C CA . SER A 1 65 ? -13.234 -5.844 -12.281 1 98.81 65 SER A CA 1
ATOM 520 C C . SER A 1 65 ? -11.938 -5.867 -11.492 1 98.81 65 SER A C 1
ATOM 522 O O . SER A 1 65 ? -11.039 -6.66 -11.781 1 98.81 65 SER A O 1
ATOM 524 N N . HIS A 1 66 ? -11.742 -4.977 -10.641 1 98.75 66 HIS A N 1
ATOM 525 C CA . HIS A 1 66 ? -10.578 -5.02 -9.758 1 98.75 66 HIS A CA 1
ATOM 526 C C . HIS A 1 66 ? -10.953 -4.605 -8.344 1 98.75 66 HIS A C 1
ATOM 528 O O . HIS A 1 66 ? -12 -3.988 -8.125 1 98.75 66 HIS A O 1
ATOM 534 N N . LEU A 1 67 ? -10.18 -5.031 -7.434 1 98.5 67 LEU A N 1
ATOM 535 C CA . LEU A 1 67 ? -10.312 -4.641 -6.031 1 98.5 67 LEU A CA 1
ATOM 536 C C . LEU A 1 67 ? -9.094 -3.844 -5.574 1 98.5 67 LEU A C 1
ATOM 538 O O . LEU A 1 67 ? -7.98 -4.367 -5.543 1 98.5 67 LEU A O 1
ATOM 542 N N . SER A 1 68 ? -9.312 -2.635 -5.273 1 97.69 68 SER A N 1
ATOM 543 C CA . SER A 1 68 ? -8.297 -1.784 -4.668 1 97.69 68 SER A CA 1
ATOM 544 C C . SER A 1 68 ? -8.484 -1.675 -3.16 1 97.69 68 SER A C 1
ATOM 546 O O . SER A 1 68 ? -9.602 -1.479 -2.684 1 97.69 68 SER A O 1
ATOM 548 N N . LEU A 1 69 ? -7.395 -1.829 -2.42 1 97.69 69 LEU A N 1
ATOM 549 C CA . LEU A 1 69 ? -7.492 -1.632 -0.978 1 97.69 69 LEU A CA 1
ATOM 550 C C . LEU A 1 69 ? -7.16 -0.192 -0.603 1 97.69 69 LEU A C 1
ATOM 552 O O . LEU A 1 69 ? -7.434 0.241 0.52 1 97.69 69 LEU A O 1
ATOM 556 N N . PHE A 1 70 ? -6.594 0.578 -1.492 1 96.94 70 PHE A N 1
ATOM 557 C CA . PHE A 1 70 ? -6.332 1.991 -1.242 1 96.94 70 PHE A CA 1
ATOM 558 C C . PHE A 1 70 ? -7.555 2.836 -1.582 1 96.94 70 PHE A C 1
ATOM 560 O O . PHE A 1 70 ? -7.699 3.955 -1.085 1 96.94 70 PHE A O 1
ATOM 567 N N . LYS A 1 71 ? -8.406 2.332 -2.439 1 94.06 71 LYS A N 1
ATOM 568 C CA . LYS A 1 71 ? -9.711 2.885 -2.781 1 94.06 71 LYS A CA 1
ATOM 569 C C . LYS A 1 71 ? -10.766 1.782 -2.898 1 94.06 71 LYS A C 1
ATOM 571 O O . LYS A 1 71 ? -11.258 1.501 -3.994 1 94.06 71 LYS A O 1
ATOM 576 N N . PRO A 1 72 ? -11.148 1.262 -1.827 1 94.38 72 PRO A N 1
ATOM 577 C CA . PRO A 1 72 ? -12.055 0.112 -1.874 1 94.38 72 PRO A CA 1
ATOM 578 C C . PRO A 1 72 ? -13.383 0.432 -2.557 1 94.38 72 PRO A C 1
ATOM 580 O O . PRO A 1 72 ? -13.961 1.492 -2.314 1 94.38 72 PRO A O 1
ATOM 583 N N . PRO A 1 73 ? -13.828 -0.472 -3.361 1 92.88 73 PRO A N 1
ATOM 584 C CA . PRO A 1 73 ? -15.078 -0.232 -4.086 1 92.88 73 PRO A CA 1
ATOM 585 C C . PRO A 1 73 ? -16.312 -0.378 -3.197 1 92.88 73 PRO A C 1
ATOM 587 O O . PRO A 1 73 ? -17.406 0.062 -3.572 1 92.88 73 PRO A O 1
ATOM 590 N N . THR A 1 74 ? -16.141 -1.048 -2.068 1 92.88 74 THR A N 1
ATOM 591 C CA . THR A 1 74 ? -17.25 -1.335 -1.16 1 92.88 74 THR A CA 1
ATOM 592 C C . THR A 1 74 ? -16.734 -1.611 0.249 1 92.88 74 THR A C 1
ATOM 594 O O . THR A 1 74 ? -15.555 -1.908 0.435 1 92.88 74 THR A O 1
ATOM 597 N N . ARG A 1 75 ? -17.609 -1.467 1.186 1 91.25 75 ARG A N 1
ATOM 598 C CA . ARG A 1 75 ? -17.297 -1.887 2.547 1 91.25 75 ARG A CA 1
ATOM 599 C C . ARG A 1 75 ? -17.438 -3.396 2.703 1 91.25 75 ARG A C 1
ATOM 601 O O . ARG A 1 75 ? -16.828 -4 3.584 1 91.25 75 ARG A O 1
ATOM 608 N N . ASP A 1 76 ? -18.297 -3.939 1.827 1 95.5 76 ASP A N 1
ATOM 609 C CA . ASP A 1 76 ? -18.516 -5.383 1.856 1 95.5 76 ASP A CA 1
ATOM 610 C C . ASP A 1 76 ? -17.562 -6.109 0.927 1 95.5 76 ASP A C 1
ATOM 612 O O . ASP A 1 76 ? -17.953 -6.605 -0.13 1 95.5 76 ASP A O 1
ATOM 616 N N . LEU A 1 77 ? -16.344 -6.27 1.374 1 97 77 LEU A N 1
ATOM 617 C CA . LEU A 1 77 ? -15.297 -6.918 0.58 1 97 77 LEU A CA 1
ATOM 618 C C . LEU A 1 77 ? -15.641 -8.383 0.331 1 97 77 LEU A C 1
ATOM 620 O O . LEU A 1 77 ? -15.406 -8.906 -0.764 1 97 77 LEU A O 1
ATOM 624 N N . GLU A 1 78 ? -16.172 -8.992 1.336 1 98.31 78 GLU A N 1
ATOM 625 C CA . GLU A 1 78 ? -16.516 -10.406 1.213 1 98.31 78 GLU A CA 1
ATOM 626 C C . GLU A 1 78 ? -17.547 -10.633 0.11 1 98.31 78 GLU A C 1
ATOM 628 O O . GLU A 1 78 ? -17.344 -11.484 -0.764 1 98.31 78 GLU A O 1
ATOM 633 N N . GLY A 1 79 ? -18.625 -9.844 0.239 1 98.44 79 GLY A N 1
ATOM 634 C CA . GLY A 1 79 ? -19.641 -9.953 -0.811 1 98.44 79 GLY A CA 1
ATOM 635 C C . GLY A 1 79 ? -19.078 -9.672 -2.195 1 98.44 79 GLY A C 1
ATOM 636 O O . GLY A 1 79 ? -19.422 -10.367 -3.156 1 98.44 79 GLY A O 1
ATOM 637 N N . PHE A 1 80 ? -18.234 -8.727 -2.287 1 98.31 80 PHE A N 1
ATOM 638 C CA . PHE A 1 80 ? -17.625 -8.32 -3.551 1 98.31 80 PHE A CA 1
ATOM 639 C C . PHE A 1 80 ? -16.797 -9.453 -4.145 1 98.31 80 PHE A C 1
ATOM 641 O O . PHE A 1 80 ? -16.891 -9.742 -5.34 1 98.31 80 PHE A O 1
ATOM 648 N N . ILE A 1 81 ? -15.984 -10.172 -3.346 1 98.75 81 ILE A N 1
ATOM 649 C CA . ILE A 1 81 ? -15.078 -11.227 -3.787 1 98.75 81 ILE A CA 1
ATOM 650 C C . ILE A 1 81 ? -15.867 -12.484 -4.121 1 98.75 81 ILE A C 1
ATOM 652 O O . ILE A 1 81 ? -15.633 -13.117 -5.156 1 98.75 81 ILE A O 1
ATOM 656 N N . LEU A 1 82 ? -16.859 -12.805 -3.328 1 98.56 82 LEU A N 1
ATOM 657 C CA . LEU A 1 82 ? -17.531 -14.094 -3.424 1 98.56 82 LEU A CA 1
ATOM 658 C C . LEU A 1 82 ? -18.484 -14.133 -4.621 1 98.56 82 LEU A C 1
ATOM 660 O O . LEU A 1 82 ? -18.953 -15.203 -5.004 1 98.56 82 LEU A O 1
ATOM 664 N N . GLU A 1 83 ? -18.688 -13 -5.207 1 98.25 83 GLU A N 1
ATOM 665 C CA . GLU A 1 83 ? -19.516 -12.984 -6.414 1 98.25 83 GLU A CA 1
ATOM 666 C C . GLU A 1 83 ? -18.672 -13.227 -7.664 1 98.25 83 GLU A C 1
ATOM 668 O O . GLU A 1 83 ? -19.203 -13.344 -8.766 1 98.25 83 GLU A O 1
ATOM 673 N N . LYS A 1 84 ? -17.391 -13.336 -7.543 1 98.75 84 LYS A N 1
ATOM 674 C CA . LYS A 1 84 ? -16.5 -13.516 -8.68 1 98.75 84 LYS A CA 1
ATOM 675 C C . LYS A 1 84 ? -16.281 -15 -8.984 1 98.75 84 LYS A C 1
ATOM 677 O O . LYS A 1 84 ? -16.656 -15.859 -8.18 1 98.75 84 LYS A O 1
ATOM 682 N N . ASP A 1 85 ? -15.797 -15.227 -10.18 1 98.81 85 ASP A N 1
ATOM 683 C CA . ASP A 1 85 ? -15.453 -16.594 -10.586 1 98.81 85 ASP A CA 1
ATOM 684 C C . ASP A 1 85 ? -13.945 -16.828 -10.508 1 98.81 85 ASP A C 1
ATOM 686 O O . ASP A 1 85 ? -13.5 -17.953 -10.289 1 98.81 85 ASP A O 1
ATOM 690 N N . ILE A 1 86 ? -13.164 -15.789 -10.719 1 98.94 86 ILE A N 1
ATOM 691 C CA . ILE A 1 86 ? -11.711 -15.844 -10.719 1 98.94 86 ILE A CA 1
ATOM 692 C C . ILE A 1 86 ? -11.141 -14.633 -9.992 1 98.94 86 ILE A C 1
ATOM 694 O O . ILE A 1 86 ? -11.555 -13.5 -10.242 1 98.94 86 ILE A O 1
ATOM 698 N N . ILE A 1 87 ? -10.266 -14.906 -9.078 1 98.94 87 ILE A N 1
ATOM 699 C CA . ILE A 1 87 ? -9.43 -13.867 -8.484 1 98.94 87 ILE A CA 1
ATOM 700 C C . ILE A 1 87 ? -8.016 -13.945 -9.07 1 98.94 87 ILE A C 1
ATOM 702 O O . ILE A 1 87 ? -7.402 -15.016 -9.078 1 98.94 87 ILE A O 1
ATOM 706 N N . TYR A 1 88 ? -7.531 -12.883 -9.617 1 98.94 88 TYR A N 1
ATOM 707 C CA . TYR A 1 88 ? -6.219 -12.812 -10.242 1 98.94 88 TYR A CA 1
ATOM 708 C C . TYR A 1 88 ? -5.324 -11.812 -9.516 1 98.94 88 TYR A C 1
ATOM 710 O O . TYR A 1 88 ? -5.512 -10.594 -9.641 1 98.94 88 TYR A O 1
ATOM 718 N N . VAL A 1 89 ? -4.34 -12.312 -8.828 1 98.94 89 VAL A N 1
ATOM 719 C CA . VAL A 1 89 ? -3.488 -11.469 -7.996 1 98.94 89 VAL A CA 1
ATOM 720 C C . VAL A 1 89 ? -2.229 -11.086 -8.766 1 98.94 89 VAL A C 1
ATOM 722 O O . VAL A 1 89 ? -1.573 -11.945 -9.367 1 98.94 89 VAL A O 1
ATOM 725 N N . GLY A 1 90 ? -1.88 -9.844 -8.742 1 98.56 90 GLY A N 1
ATOM 726 C CA . GLY A 1 90 ? -0.742 -9.328 -9.484 1 98.56 90 GLY A CA 1
ATOM 727 C C . GLY A 1 90 ? 0.564 -9.43 -8.719 1 98.56 90 GLY A C 1
ATOM 728 O O . GLY A 1 90 ? 0.583 -9.859 -7.566 1 98.56 90 GLY A O 1
ATOM 729 N N . GLY A 1 91 ? 1.638 -9.023 -9.469 1 98 91 GLY A N 1
ATOM 730 C CA . GLY A 1 91 ? 2.969 -9.016 -8.883 1 98 91 GLY A CA 1
ATOM 731 C C . GLY A 1 91 ? 3.301 -7.723 -8.172 1 98 91 GLY A C 1
ATOM 732 O O . GLY A 1 91 ? 2.51 -6.777 -8.18 1 98 91 GLY A O 1
ATOM 733 N N . GLY A 1 92 ? 4.473 -7.781 -7.508 1 96.62 92 GLY A N 1
ATOM 734 C CA . GLY A 1 92 ? 4.949 -6.645 -6.738 1 96.62 92 GLY A CA 1
ATOM 735 C C . GLY A 1 92 ? 5.598 -7.043 -5.426 1 96.62 92 GLY A C 1
ATOM 736 O O . GLY A 1 92 ? 6.379 -7.996 -5.375 1 96.62 92 GLY A O 1
ATOM 737 N N . ASN A 1 93 ? 5.309 -6.297 -4.383 1 97 93 ASN A N 1
ATOM 738 C CA . ASN A 1 93 ? 5.883 -6.508 -3.059 1 97 93 ASN A CA 1
ATOM 739 C C . ASN A 1 93 ? 5.043 -7.48 -2.234 1 97 93 ASN A C 1
ATOM 741 O O . ASN A 1 93 ? 3.984 -7.117 -1.725 1 97 93 ASN A O 1
ATOM 745 N N . THR A 1 94 ? 5.57 -8.672 -2.045 1 97.19 94 THR A N 1
ATOM 746 C CA . THR A 1 94 ? 4.828 -9.727 -1.372 1 97.19 94 THR A CA 1
ATOM 747 C C . THR A 1 94 ? 4.586 -9.375 0.092 1 97.19 94 THR A C 1
ATOM 749 O O . THR A 1 94 ? 3.51 -9.641 0.631 1 97.19 94 THR A O 1
ATOM 752 N N . ARG A 1 95 ? 5.582 -8.781 0.714 1 96.81 95 ARG A N 1
ATOM 753 C CA . ARG A 1 95 ? 5.469 -8.391 2.113 1 96.81 95 ARG A CA 1
ATOM 754 C C . ARG A 1 95 ? 4.293 -7.438 2.32 1 96.81 95 ARG A C 1
ATOM 756 O O . ARG A 1 95 ? 3.461 -7.652 3.205 1 96.81 95 ARG A O 1
ATOM 763 N N . ASN A 1 96 ? 4.219 -6.426 1.495 1 98.38 96 ASN A N 1
ATOM 764 C CA . ASN A 1 96 ? 3.156 -5.434 1.595 1 98.38 96 ASN A CA 1
ATOM 765 C C . ASN A 1 96 ? 1.793 -6.039 1.273 1 98.38 96 ASN A C 1
ATOM 767 O O . ASN A 1 96 ? 0.794 -5.707 1.913 1 98.38 96 ASN A O 1
ATOM 771 N N . LEU A 1 97 ? 1.774 -6.891 0.281 1 98.38 97 LEU A N 1
ATOM 772 C CA . LEU A 1 97 ? 0.548 -7.598 -0.076 1 98.38 97 LEU A CA 1
ATOM 773 C C . LEU A 1 97 ? -0.035 -8.32 1.133 1 98.38 97 LEU A C 1
ATOM 775 O O . LEU A 1 97 ? -1.201 -8.117 1.479 1 98.38 97 LEU A O 1
ATOM 779 N N . LEU A 1 98 ? 0.784 -9.07 1.827 1 98.5 98 LEU A N 1
ATOM 780 C CA . LEU A 1 98 ? 0.314 -9.938 2.902 1 98.5 98 LEU A CA 1
ATOM 781 C C . LEU A 1 98 ? -0.12 -9.117 4.113 1 98.5 98 LEU A C 1
ATOM 783 O O . LEU A 1 98 ? -1.145 -9.414 4.73 1 98.5 98 LEU A O 1
ATOM 787 N N . VAL A 1 99 ? 0.614 -8.102 4.449 1 98.44 99 VAL A N 1
ATOM 788 C CA . VAL A 1 99 ? 0.282 -7.312 5.629 1 98.44 99 VAL A CA 1
ATOM 789 C C . VAL A 1 99 ? -1.023 -6.555 5.398 1 98.44 99 VAL A C 1
ATOM 791 O O . VAL A 1 99 ? -1.857 -6.453 6.301 1 98.44 99 VAL A O 1
ATOM 794 N N . LEU A 1 100 ? -1.224 -6.031 4.223 1 98.75 100 LEU A N 1
ATOM 795 C CA . LEU A 1 100 ? -2.461 -5.324 3.908 1 98.75 100 LEU A CA 1
ATOM 796 C C . LEU A 1 100 ? -3.645 -6.285 3.885 1 98.75 100 LEU A C 1
ATOM 798 O O . LEU A 1 100 ? -4.727 -5.953 4.375 1 98.75 100 LEU A O 1
ATOM 802 N N . TRP A 1 101 ? -3.43 -7.492 3.289 1 98.81 101 TRP A N 1
ATOM 803 C CA . TRP A 1 101 ? -4.516 -8.461 3.246 1 98.81 101 TRP A CA 1
ATOM 804 C C . TRP A 1 101 ? -4.941 -8.867 4.652 1 98.81 101 TRP A C 1
ATOM 806 O O . TRP A 1 101 ? -6.137 -9 4.934 1 98.81 101 TRP A O 1
ATOM 816 N N . LYS A 1 102 ? -3.959 -9.062 5.5 1 98.56 102 LYS A N 1
ATOM 817 C CA . LYS A 1 102 ? -4.277 -9.398 6.887 1 98.56 102 LYS A CA 1
ATOM 818 C C . LYS A 1 102 ? -5.031 -8.258 7.566 1 98.56 102 LYS A C 1
ATOM 820 O O . LYS A 1 102 ? -6.027 -8.492 8.25 1 98.56 102 LYS A O 1
ATOM 825 N N . GLU A 1 103 ? -4.609 -7.074 7.355 1 97.75 103 GLU A N 1
ATOM 826 C CA . GLU A 1 103 ? -5.234 -5.895 7.949 1 97.75 103 GLU A CA 1
ATOM 827 C C . GLU A 1 103 ? -6.699 -5.785 7.547 1 97.75 103 GLU A C 1
ATOM 829 O O . GLU A 1 103 ? -7.551 -5.441 8.367 1 97.75 103 GLU A O 1
ATOM 834 N N . TRP A 1 104 ? -7.02 -6.137 6.336 1 97.62 104 TRP A N 1
ATOM 835 C CA . TRP A 1 104 ? -8.359 -5.922 5.793 1 97.62 104 TRP A CA 1
ATOM 836 C C . TRP A 1 104 ? -9.195 -7.195 5.879 1 97.62 104 TRP A C 1
ATOM 838 O O . TRP A 1 104 ? -10.359 -7.207 5.484 1 97.62 104 TRP A O 1
ATOM 848 N N . GLY A 1 105 ? -8.578 -8.32 6.371 1 98.31 105 GLY A N 1
ATOM 849 C CA . GLY A 1 105 ? -9.273 -9.594 6.449 1 98.31 105 GLY A CA 1
ATOM 850 C C . GLY A 1 105 ? -9.438 -10.266 5.102 1 98.31 105 GLY A C 1
ATOM 851 O O . GLY A 1 105 ? -10.273 -11.164 4.949 1 98.31 105 GLY A O 1
ATOM 852 N N . LEU A 1 106 ? -8.695 -9.789 4.176 1 98.69 106 LEU A N 1
ATOM 853 C CA . LEU A 1 106 ? -8.828 -10.32 2.824 1 98.69 106 LEU A CA 1
ATOM 854 C C . LEU A 1 106 ? -8.266 -11.742 2.744 1 98.69 106 LEU A C 1
ATOM 856 O O . LEU A 1 106 ? -8.742 -12.555 1.949 1 98.69 106 LEU A O 1
ATOM 860 N N . ASP A 1 107 ? -7.234 -12.07 3.57 1 98.69 107 ASP A N 1
ATOM 861 C CA . ASP A 1 107 ? -6.68 -13.422 3.594 1 98.69 107 ASP A CA 1
ATOM 862 C C . ASP A 1 107 ? -7.758 -14.445 3.93 1 98.69 107 ASP A C 1
ATOM 864 O O . ASP A 1 107 ? -7.887 -15.469 3.246 1 98.69 107 ASP A O 1
ATOM 868 N N . ASP A 1 108 ? -8.625 -14.141 4.875 1 98.81 108 ASP A N 1
ATOM 869 C CA . ASP A 1 108 ? -9.719 -15.031 5.25 1 98.81 108 ASP A CA 1
ATOM 870 C C . ASP A 1 108 ? -10.773 -15.109 4.145 1 98.81 108 ASP A C 1
ATOM 872 O O . ASP A 1 108 ? -11.312 -16.188 3.869 1 98.81 108 ASP A O 1
ATOM 876 N N . ILE A 1 109 ? -11.086 -13.992 3.598 1 98.88 109 ILE A N 1
ATOM 877 C CA . ILE A 1 109 ? -12.078 -13.93 2.535 1 98.88 109 ILE A CA 1
ATOM 878 C C . ILE A 1 109 ? -11.617 -14.766 1.343 1 98.88 109 ILE A C 1
ATOM 880 O O . ILE A 1 109 ? -12.406 -15.492 0.741 1 98.88 109 ILE A O 1
ATOM 884 N N . LEU A 1 110 ? -10.344 -14.68 1.009 1 98.88 110 LEU A N 1
ATOM 885 C CA . LEU A 1 110 ? -9.797 -15.438 -0.113 1 98.88 110 LEU A CA 1
ATOM 886 C C . LEU A 1 110 ? -9.82 -16.938 0.176 1 98.88 110 LEU A C 1
ATOM 888 O O . LEU A 1 110 ? -10.039 -17.734 -0.729 1 98.88 110 LEU A O 1
ATOM 892 N N . ARG A 1 111 ? -9.562 -17.297 1.412 1 98.81 111 ARG A N 1
ATOM 893 C CA . ARG A 1 111 ? -9.695 -18.703 1.789 1 98.81 111 ARG A CA 1
ATOM 894 C C . ARG A 1 111 ? -11.125 -19.188 1.581 1 98.81 111 ARG A C 1
ATOM 896 O O . ARG A 1 111 ? -11.344 -20.281 1.06 1 98.81 111 ARG A O 1
ATOM 903 N N . LYS A 1 112 ? -12.07 -18.359 2.008 1 98.81 112 LYS A N 1
ATOM 904 C CA . LYS A 1 112 ? -13.477 -18.672 1.793 1 98.81 112 LYS A CA 1
ATOM 905 C C . LYS A 1 112 ? -13.789 -18.812 0.306 1 98.81 112 LYS A C 1
ATOM 907 O O . LYS A 1 112 ? -14.492 -19.734 -0.104 1 98.81 112 LYS A O 1
ATOM 912 N N . ALA A 1 113 ? -13.289 -17.891 -0.45 1 98.81 113 ALA A N 1
ATOM 913 C CA . ALA A 1 113 ? -13.484 -17.922 -1.897 1 98.81 113 ALA A CA 1
ATOM 914 C C . ALA A 1 113 ? -12.938 -19.234 -2.488 1 98.81 113 ALA A C 1
ATOM 916 O O . ALA A 1 113 ? -13.617 -19.891 -3.268 1 98.81 113 ALA A O 1
ATOM 917 N N . TRP A 1 114 ? -11.734 -19.578 -2.057 1 98.81 114 TRP A N 1
ATOM 918 C CA . TRP A 1 114 ? -11.102 -20.812 -2.5 1 98.81 114 TRP A CA 1
ATOM 919 C C . TRP A 1 114 ? -11.961 -22.031 -2.143 1 98.81 114 TRP A C 1
ATOM 921 O O . TRP A 1 114 ? -12.188 -22.906 -2.98 1 98.81 114 TRP A O 1
ATOM 931 N N . ASN A 1 115 ? -12.508 -22.031 -0.96 1 98.44 115 ASN A N 1
ATOM 932 C CA . ASN A 1 115 ? -13.336 -23.125 -0.468 1 98.44 115 ASN A CA 1
ATOM 933 C C . ASN A 1 115 ? -14.656 -23.219 -1.226 1 98.44 115 ASN A C 1
ATOM 935 O O . ASN A 1 115 ? -15.258 -24.297 -1.308 1 98.44 115 ASN A O 1
ATOM 939 N N . GLN A 1 116 ? -15.031 -22.141 -1.813 1 97.94 116 GLN A N 1
ATOM 940 C CA . GLN A 1 116 ? -16.312 -22.094 -2.521 1 97.94 116 GLN A CA 1
ATOM 941 C C . GLN A 1 116 ? -16.125 -22.344 -4.016 1 97.94 116 GLN A C 1
ATOM 943 O O . GLN A 1 116 ? -17.062 -22.234 -4.793 1 97.94 116 GLN A O 1
ATOM 948 N N . GLY A 1 117 ? -14.961 -22.578 -4.359 1 97.69 117 GLY A N 1
ATOM 949 C CA . GLY A 1 117 ? -14.711 -23.016 -5.723 1 97.69 117 GLY A CA 1
ATOM 950 C C . GLY A 1 117 ? -14.266 -21.906 -6.645 1 97.69 117 GLY A C 1
ATOM 951 O O . GLY A 1 117 ? -14.078 -22.125 -7.844 1 97.69 117 GLY A O 1
ATOM 952 N N . ILE A 1 118 ? -14.141 -20.688 -6.141 1 98.69 118 ILE A N 1
ATOM 953 C CA . ILE A 1 118 ? -13.594 -19.578 -6.938 1 98.69 118 ILE A CA 1
ATOM 954 C C . ILE A 1 118 ? -12.133 -19.859 -7.266 1 98.69 118 ILE A C 1
ATOM 956 O O . ILE A 1 118 ? -11.359 -20.281 -6.395 1 98.69 118 ILE A O 1
ATOM 960 N N . VAL A 1 119 ? -11.719 -19.672 -8.516 1 98.88 119 VAL A N 1
ATOM 961 C CA . VAL A 1 119 ? -10.344 -19.922 -8.953 1 98.88 119 VAL A CA 1
ATOM 962 C C . VAL A 1 119 ? -9.438 -18.797 -8.461 1 98.88 119 VAL A C 1
ATOM 964 O O . VAL A 1 119 ? -9.719 -17.625 -8.68 1 98.88 119 VAL A O 1
ATOM 967 N N . LEU A 1 120 ? -8.383 -19.203 -7.762 1 98.94 120 LEU A N 1
ATOM 968 C CA . LEU A 1 120 ? -7.375 -18.234 -7.344 1 98.94 120 LEU A CA 1
ATOM 969 C C . LEU A 1 120 ? -6.133 -18.312 -8.227 1 98.94 120 LEU A C 1
ATOM 971 O O . LEU A 1 120 ? -5.457 -19.344 -8.25 1 98.94 120 LEU A O 1
ATOM 975 N N . ALA A 1 121 ? -5.898 -17.281 -8.953 1 98.94 121 ALA A N 1
ATOM 976 C CA . ALA A 1 121 ? -4.703 -17.188 -9.789 1 98.94 121 ALA A CA 1
ATOM 977 C C . ALA A 1 121 ? -3.791 -16.047 -9.312 1 98.94 121 ALA A C 1
ATOM 979 O O . ALA A 1 121 ? -4.238 -15.133 -8.625 1 98.94 121 ALA A O 1
ATOM 980 N N . GLY A 1 122 ? -2.547 -16.156 -9.617 1 98.75 122 GLY A N 1
ATOM 981 C CA . GLY A 1 122 ? -1.635 -15.086 -9.258 1 98.75 122 GLY A CA 1
ATOM 982 C C . GLY A 1 122 ? -0.28 -15.203 -9.93 1 98.75 122 GLY A C 1
ATOM 983 O O . GLY A 1 122 ? 0.179 -16.312 -10.227 1 98.75 122 GLY A O 1
ATOM 984 N N . ILE A 1 123 ? 0.34 -14.117 -10.117 1 98.56 123 ILE A N 1
ATOM 985 C CA . ILE A 1 123 ? 1.63 -14.055 -10.797 1 98.56 123 ILE A CA 1
ATOM 986 C C . ILE A 1 123 ? 2.68 -13.469 -9.859 1 98.56 123 ILE A C 1
ATOM 988 O O . ILE A 1 123 ? 2.396 -12.531 -9.109 1 98.56 123 ILE A O 1
ATOM 992 N N . SER A 1 124 ? 3.928 -14.023 -9.836 1 97.56 124 SER A N 1
ATOM 993 C CA . SER A 1 124 ? 5.035 -13.508 -9.039 1 97.56 124 SER A CA 1
ATOM 994 C C . SER A 1 124 ? 4.664 -13.438 -7.562 1 97.56 124 SER A C 1
ATOM 996 O O . SER A 1 124 ? 4.289 -14.445 -6.961 1 97.56 124 SER A O 1
ATOM 998 N N . ALA A 1 125 ? 4.496 -12.234 -7.02 1 97.81 125 ALA A N 1
ATOM 999 C CA . ALA A 1 125 ? 4.047 -12.078 -5.637 1 97.81 125 ALA A CA 1
ATOM 1000 C C . ALA A 1 125 ? 2.67 -12.711 -5.434 1 97.81 125 ALA A C 1
ATOM 1002 O O . ALA A 1 125 ? 2.396 -13.289 -4.383 1 97.81 125 ALA A O 1
ATOM 1003 N N . GLY A 1 126 ? 1.862 -12.602 -6.406 1 98.62 126 GLY A N 1
ATOM 1004 C CA . GLY A 1 126 ? 0.527 -13.172 -6.363 1 98.62 126 GLY A CA 1
ATOM 1005 C C . GLY A 1 126 ? 0.529 -14.695 -6.391 1 98.62 126 GLY A C 1
ATOM 1006 O O . GLY A 1 126 ? -0.46 -15.328 -6.02 1 98.62 126 GLY A O 1
ATOM 1007 N N . SER A 1 127 ? 1.592 -15.266 -6.914 1 98.62 127 SER A N 1
ATOM 1008 C CA . SER A 1 127 ? 1.705 -16.719 -6.875 1 98.62 127 SER A CA 1
ATOM 1009 C C . SER A 1 127 ? 2.301 -17.188 -5.551 1 98.62 127 SER A C 1
ATOM 1011 O O . SER A 1 127 ? 1.88 -18.219 -5.004 1 98.62 127 SER A O 1
ATOM 1013 N N . ILE A 1 128 ? 3.234 -16.438 -5.027 1 98.06 128 ILE A N 1
ATOM 1014 C CA . ILE A 1 128 ? 3.967 -16.75 -3.807 1 98.06 128 ILE A CA 1
ATOM 1015 C C . ILE A 1 128 ? 3.002 -16.781 -2.623 1 98.06 128 ILE A C 1
ATOM 1017 O O . ILE A 1 128 ? 3.121 -17.641 -1.744 1 98.06 128 ILE A O 1
ATOM 1021 N N . CYS A 1 129 ? 2.039 -15.914 -2.615 1 98.62 129 CYS A N 1
ATOM 1022 C CA . CYS A 1 129 ? 1.21 -15.664 -1.442 1 98.62 129 CYS A CA 1
ATOM 1023 C C . CYS A 1 129 ? 0.387 -16.891 -1.08 1 98.62 129 CYS A C 1
ATOM 1025 O O . CYS A 1 129 ? -0.002 -17.062 0.076 1 98.62 129 CYS A O 1
ATOM 1027 N N . TRP A 1 130 ? 0.165 -17.844 -2.014 1 98.81 130 TRP A N 1
ATOM 1028 C CA . TRP A 1 130 ? -0.715 -18.984 -1.773 1 98.81 130 TRP A CA 1
ATOM 1029 C C . TRP A 1 130 ? -0.015 -20.047 -0.933 1 98.81 130 TRP A C 1
ATOM 1031 O O . TRP A 1 130 ? -0.668 -20.906 -0.344 1 98.81 130 TRP A O 1
ATOM 1041 N N . PHE A 1 131 ? 1.256 -20.078 -0.932 1 98.81 131 PHE A N 1
ATOM 1042 C CA . PHE A 1 131 ? 2.033 -21.156 -0.34 1 98.81 131 PHE A CA 1
ATOM 1043 C C . PHE A 1 131 ? 2.318 -20.875 1.131 1 98.81 131 PHE A C 1
ATOM 1045 O O . PHE A 1 131 ? 2.004 -19.797 1.635 1 98.81 131 PHE A O 1
ATOM 1052 N N . GLU A 1 132 ? 2.859 -21.859 1.823 1 98.75 132 GLU A N 1
ATOM 1053 C CA . GLU A 1 132 ? 3.309 -21.672 3.197 1 98.75 132 GLU A CA 1
ATOM 1054 C C . GLU A 1 132 ? 4.453 -20.656 3.266 1 98.75 132 GLU A C 1
ATOM 1056 O O . GLU A 1 132 ? 4.492 -19.812 4.16 1 98.75 132 GLU A O 1
ATOM 1061 N N . GLU A 1 133 ? 5.371 -20.812 2.299 1 98.5 133 GLU A N 1
ATOM 1062 C CA . GLU A 1 133 ? 6.547 -19.953 2.266 1 98.5 133 GLU A CA 1
ATOM 1063 C C . GLU A 1 133 ? 6.902 -19.562 0.836 1 98.5 133 GLU A C 1
ATOM 1065 O O . GLU A 1 133 ? 6.492 -20.219 -0.117 1 98.5 133 GLU A O 1
ATOM 1070 N N . GLY A 1 134 ? 7.617 -18.469 0.711 1 96.94 134 GLY A N 1
ATOM 1071 C CA . GLY A 1 134 ? 8.125 -18.031 -0.578 1 96.94 134 GLY A CA 1
ATOM 1072 C C . GLY A 1 134 ? 9.406 -17.219 -0.469 1 96.94 134 GLY A C 1
ATOM 1073 O O . GLY A 1 134 ? 9.844 -16.891 0.634 1 96.94 134 GLY A O 1
ATOM 1074 N N . VAL A 1 135 ? 10.031 -17.062 -1.618 1 94.56 135 VAL A N 1
ATOM 1075 C CA . VAL A 1 135 ? 11.211 -16.219 -1.705 1 94.56 135 VAL A CA 1
ATOM 1076 C C . VAL A 1 135 ? 10.852 -14.891 -2.365 1 94.56 135 VAL A C 1
ATOM 1078 O O . VAL A 1 135 ? 10.133 -14.867 -3.369 1 94.56 135 VAL A O 1
ATOM 1081 N N . THR A 1 136 ? 11.328 -13.797 -1.74 1 90.25 136 THR A N 1
ATOM 1082 C CA . THR A 1 136 ? 10.938 -12.484 -2.244 1 90.25 136 THR A CA 1
ATOM 1083 C C . THR A 1 136 ? 12.102 -11.508 -2.152 1 90.25 136 THR A C 1
ATOM 1085 O O . THR A 1 136 ? 13.016 -11.688 -1.346 1 90.25 136 THR A O 1
ATOM 1088 N N . ASP A 1 137 ? 12.031 -10.516 -3.041 1 84.38 137 ASP A N 1
ATOM 1089 C CA . ASP A 1 137 ? 13.008 -9.43 -3.008 1 84.38 137 ASP A CA 1
ATOM 1090 C C . ASP A 1 137 ? 12.398 -8.164 -2.408 1 84.38 137 ASP A C 1
ATOM 1092 O O . ASP A 1 137 ? 12.867 -7.055 -2.682 1 84.38 137 ASP A O 1
ATOM 1096 N N . SER A 1 138 ? 11.414 -8.281 -1.643 1 79.69 138 SER A N 1
ATOM 1097 C CA . SER A 1 138 ? 10.672 -7.168 -1.068 1 79.69 138 SER A CA 1
ATOM 1098 C C . SER A 1 138 ? 11.57 -6.281 -0.214 1 79.69 138 SER A C 1
ATOM 1100 O O . SER A 1 138 ? 11.25 -5.125 0.05 1 79.69 138 SER A O 1
ATOM 1102 N N . PHE A 1 139 ? 12.703 -6.672 0.245 1 73.19 139 PHE A N 1
ATOM 1103 C CA . PHE A 1 139 ? 13.531 -5.977 1.225 1 73.19 139 PHE A CA 1
ATOM 1104 C C . PHE A 1 139 ? 14.758 -5.363 0.56 1 73.19 139 PHE A C 1
ATOM 1106 O O . PHE A 1 139 ? 15.594 -4.75 1.23 1 73.19 139 PHE A O 1
ATOM 1113 N N . GLY A 1 140 ? 14.844 -5.516 -0.679 1 71 140 GLY A N 1
ATOM 1114 C CA . GLY A 1 140 ? 16.047 -5.094 -1.387 1 71 140 GLY A CA 1
ATOM 1115 C C . GLY A 1 140 ? 16.5 -6.082 -2.443 1 71 140 GLY A C 1
ATOM 1116 O O . GLY A 1 140 ? 15.664 -6.754 -3.064 1 71 140 GLY A O 1
ATOM 1117 N N . GLU A 1 141 ? 17.734 -6.129 -2.594 1 70.19 141 GLU A N 1
ATOM 1118 C CA . GLU A 1 141 ? 18.281 -6.871 -3.73 1 70.19 141 GLU A CA 1
ATOM 1119 C C . GLU A 1 141 ? 18.453 -8.352 -3.393 1 70.19 141 GLU A C 1
ATOM 1121 O O . GLU A 1 141 ? 18.5 -9.195 -4.289 1 70.19 141 GLU A O 1
ATOM 1126 N N . GLU A 1 142 ? 18.422 -8.648 -2.197 1 78.44 142 GLU A N 1
ATOM 1127 C CA . GLU A 1 142 ? 18.625 -10.047 -1.827 1 78.44 142 GLU A CA 1
ATOM 1128 C C . GLU A 1 142 ? 17.281 -10.758 -1.604 1 78.44 142 GLU A C 1
ATOM 1130 O O . GLU A 1 142 ? 16.359 -10.164 -1.056 1 78.44 142 GLU A O 1
ATOM 1135 N N . LEU A 1 143 ? 17.25 -12 -2.07 1 87.12 143 LEU A N 1
ATOM 1136 C CA . LEU A 1 143 ? 16.062 -12.812 -1.851 1 87.12 143 LEU A CA 1
ATOM 1137 C C . LEU A 1 143 ? 15.977 -13.281 -0.402 1 87.12 143 LEU A C 1
ATOM 1139 O O . LEU A 1 143 ? 17 -13.664 0.187 1 87.12 143 LEU A O 1
ATOM 1143 N N . GLU A 1 144 ? 14.883 -13.156 0.127 1 91.81 144 GLU A N 1
ATOM 1144 C CA . GLU A 1 144 ? 14.648 -13.578 1.505 1 91.81 144 GLU A CA 1
ATOM 1145 C C . GLU A 1 144 ? 13.406 -14.469 1.606 1 91.81 144 GLU A C 1
ATOM 1147 O O . GLU A 1 144 ? 12.461 -14.305 0.838 1 91.81 144 GLU A O 1
ATOM 1152 N N . PRO A 1 145 ? 13.5 -15.398 2.564 1 95.62 145 PRO A N 1
ATOM 1153 C CA . PRO A 1 145 ? 12.312 -16.234 2.795 1 95.62 145 PRO A CA 1
ATOM 1154 C C . PRO A 1 145 ? 11.195 -15.477 3.512 1 95.62 145 PRO A C 1
ATOM 1156 O O . PRO A 1 145 ? 11.469 -14.531 4.262 1 95.62 145 PRO A O 1
ATOM 1159 N N . MET A 1 146 ? 10 -15.898 3.252 1 95.81 146 MET A N 1
ATOM 1160 C CA . MET A 1 146 ? 8.844 -15.289 3.906 1 95.81 146 MET A CA 1
ATOM 1161 C C . MET A 1 146 ? 7.734 -16.312 4.109 1 95.81 146 MET A C 1
ATOM 1163 O O . MET A 1 146 ? 7.5 -17.156 3.248 1 95.81 146 MET A O 1
ATOM 1167 N N . LYS A 1 147 ? 7.086 -16.203 5.293 1 97.88 147 LYS A N 1
ATOM 1168 C CA . LYS A 1 147 ? 5.859 -16.969 5.496 1 97.88 147 LYS A CA 1
ATOM 1169 C C . LYS A 1 147 ? 4.684 -16.344 4.754 1 97.88 147 LYS A C 1
ATOM 1171 O O . LYS A 1 147 ? 4.566 -15.109 4.703 1 97.88 147 LYS A O 1
ATOM 1176 N N . CYS A 1 148 ? 3.85 -17.109 4.207 1 98.44 148 CYS A N 1
ATOM 1177 C CA . CYS A 1 148 ? 2.721 -16.609 3.426 1 98.44 148 CYS A CA 1
ATOM 1178 C C . CYS A 1 148 ? 1.407 -17.188 3.943 1 98.44 148 CYS A C 1
ATOM 1180 O O . CYS A 1 148 ? 1.222 -17.328 5.152 1 98.44 148 CYS A O 1
ATOM 1182 N N . LEU A 1 149 ? 0.377 -17.438 3.1 1 98.69 149 LEU A N 1
ATOM 1183 C CA . LEU A 1 149 ? -0.979 -17.719 3.553 1 98.69 149 LEU A CA 1
ATOM 1184 C C . LEU A 1 149 ? -1.126 -19.188 3.934 1 98.69 149 LEU A C 1
ATOM 1186 O O . LEU A 1 149 ? -2.029 -19.562 4.691 1 98.69 149 LEU A O 1
ATOM 1190 N N . GLY A 1 150 ? -0.348 -20.062 3.275 1 98.75 150 GLY A N 1
ATOM 1191 C CA . GLY A 1 150 ? -0.366 -21.469 3.637 1 98.75 150 GLY A CA 1
ATOM 1192 C C . GLY A 1 150 ? -1.54 -22.219 3.041 1 98.75 150 GLY A C 1
ATOM 1193 O O . GLY A 1 150 ? -1.974 -23.234 3.586 1 98.75 150 GLY A O 1
ATOM 1194 N N . PHE A 1 151 ? -2.148 -21.703 1.983 1 98.75 151 PHE A N 1
ATOM 1195 C CA . PHE A 1 151 ? -3.168 -22.484 1.282 1 98.75 151 PHE A CA 1
ATOM 1196 C C . PHE A 1 151 ? -2.572 -23.75 0.681 1 98.75 151 PHE A C 1
ATOM 1198 O O . PHE A 1 151 ? -3.199 -24.812 0.71 1 98.75 151 PHE A O 1
ATOM 1205 N N . LEU A 1 152 ? -1.381 -23.594 0.108 1 98.81 152 LEU A N 1
ATOM 1206 C CA . LEU A 1 152 ? -0.636 -24.703 -0.472 1 98.81 152 LEU A CA 1
ATOM 1207 C C . LEU A 1 152 ? 0.59 -25.031 0.371 1 98.81 152 LEU A C 1
ATOM 1209 O O . LEU A 1 152 ? 1.247 -24.141 0.899 1 98.81 152 LEU A O 1
ATOM 1213 N N . LYS A 1 153 ? 0.936 -26.234 0.455 1 98.38 153 LYS A N 1
ATOM 1214 C CA . LYS A 1 153 ? 2.096 -26.672 1.221 1 98.38 153 LYS A CA 1
ATOM 1215 C C . LYS A 1 153 ? 3.395 -26.375 0.481 1 98.38 153 LYS A C 1
ATOM 1217 O O . LYS A 1 153 ? 3.42 -26.328 -0.751 1 98.38 153 LYS A O 1
ATOM 1222 N N . GLY A 1 154 ? 4.477 -26.156 1.3 1 98.44 15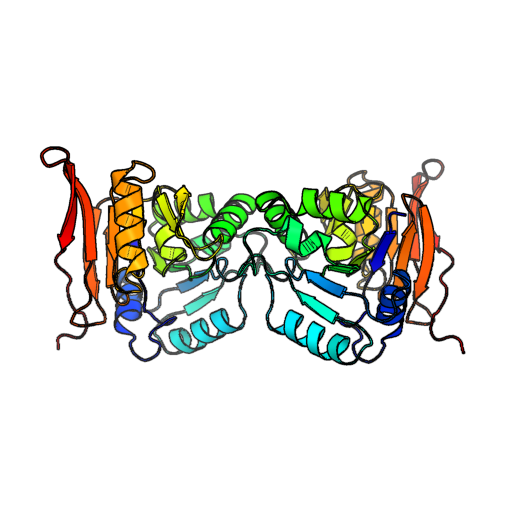4 GLY A N 1
ATOM 1223 C CA . GLY A 1 154 ? 5.801 -25.969 0.726 1 98.44 154 GLY A CA 1
ATOM 1224 C C . GLY A 1 154 ? 6.09 -24.531 0.368 1 98.44 154 GLY A C 1
ATOM 1225 O O . GLY A 1 154 ? 5.457 -23.609 0.893 1 98.44 154 GLY A O 1
ATOM 1226 N N . SER A 1 155 ? 7.207 -24.359 -0.44 1 98.62 155 SER A N 1
ATOM 1227 C CA . SER A 1 155 ? 7.637 -23.016 -0.828 1 98.62 155 SER A CA 1
ATOM 1228 C C . SER A 1 155 ? 7.531 -22.812 -2.336 1 98.62 155 SER A C 1
ATOM 1230 O O . SER A 1 155 ? 7.344 -23.781 -3.084 1 98.62 155 SER A O 1
ATOM 1232 N N . HIS A 1 156 ? 7.543 -21.609 -2.762 1 98.56 156 HIS A N 1
ATOM 1233 C CA . HIS A 1 156 ? 7.441 -21.281 -4.18 1 98.56 156 HIS A CA 1
ATOM 1234 C C . HIS A 1 156 ? 8.469 -20.219 -4.57 1 98.56 156 HIS A C 1
ATOM 1236 O O . HIS A 1 156 ? 8.719 -19.281 -3.811 1 98.56 156 HIS A O 1
ATOM 1242 N N . CYS A 1 157 ? 9.117 -20.422 -5.699 1 97.88 157 CYS A N 1
ATOM 1243 C CA . CYS A 1 157 ? 10.07 -19.484 -6.273 1 97.88 157 CYS A CA 1
ATOM 1244 C C . CYS A 1 157 ? 9.727 -19.188 -7.727 1 97.88 157 CYS A C 1
ATOM 1246 O O . CYS A 1 157 ? 10.047 -19.969 -8.625 1 97.88 157 CYS A O 1
ATOM 1248 N N . PRO A 1 158 ? 9.156 -18.062 -7.996 1 97.44 158 PRO A N 1
ATOM 1249 C CA . PRO A 1 158 ? 8.859 -17.656 -9.375 1 97.44 158 PRO A CA 1
ATOM 1250 C C . PRO A 1 158 ? 10.078 -17.094 -10.094 1 97.44 158 PRO A C 1
ATOM 1252 O O . PRO A 1 158 ? 11.156 -16.984 -9.508 1 97.44 158 PRO A O 1
ATOM 1255 N N . HIS A 1 159 ? 9.953 -16.75 -11.367 1 97 159 HIS A N 1
ATOM 1256 C CA . HIS A 1 159 ? 11.008 -16.188 -12.203 1 97 159 HIS A CA 1
ATOM 1257 C C . HIS A 1 159 ? 12.273 -17.031 -12.141 1 97 159 HIS A C 1
ATOM 1259 O O . HIS A 1 159 ? 13.383 -16.484 -12.086 1 97 159 HIS A O 1
ATOM 1265 N N . TYR A 1 160 ? 12.078 -18.266 -12.133 1 96.81 160 TYR A N 1
ATOM 1266 C CA . TYR A 1 160 ? 13.195 -19.156 -11.844 1 96.81 160 TYR A CA 1
ATOM 1267 C C . TYR A 1 160 ? 14.211 -19.141 -12.977 1 96.81 160 TYR A C 1
ATOM 1269 O O . TYR A 1 160 ? 15.383 -19.484 -12.781 1 96.81 160 TYR A O 1
ATOM 1277 N N . ASP A 1 161 ? 13.797 -18.719 -14.148 1 93.88 161 ASP A N 1
ATOM 1278 C CA . ASP A 1 161 ? 14.703 -18.609 -15.289 1 93.88 161 ASP A CA 1
ATOM 1279 C C . ASP A 1 161 ? 15.406 -17.25 -15.305 1 93.88 161 ASP A C 1
ATOM 1281 O O . ASP A 1 161 ? 16.125 -16.922 -16.25 1 93.88 161 ASP A O 1
ATOM 1285 N N . GLY A 1 162 ? 15.117 -16.391 -14.281 1 86.69 162 GLY A N 1
ATOM 1286 C CA . GLY A 1 162 ? 15.734 -15.07 -14.219 1 86.69 162 GLY A CA 1
ATOM 1287 C C . GLY A 1 162 ? 17.219 -15.125 -13.914 1 86.69 162 GLY A C 1
ATOM 1288 O O . GLY A 1 162 ? 17.938 -15.977 -14.43 1 86.69 162 GLY A O 1
ATOM 1289 N N . GLU A 1 163 ? 17.609 -14.125 -13.18 1 77.56 163 GLU A N 1
ATOM 1290 C CA . GLU A 1 163 ? 19.031 -14.055 -12.859 1 77.56 163 GLU A CA 1
ATOM 1291 C C . GLU A 1 163 ? 19.484 -15.297 -12.094 1 77.56 163 GLU A C 1
ATOM 1293 O O . GLU A 1 163 ? 18.734 -15.867 -11.305 1 77.56 163 GLU A O 1
ATOM 1298 N N . LEU A 1 164 ? 20.641 -15.648 -12.391 1 72.75 164 LEU A N 1
ATOM 1299 C CA . LEU A 1 164 ? 21.234 -16.828 -11.789 1 72.75 164 LEU A CA 1
ATOM 1300 C C . LEU A 1 164 ? 21.234 -16.734 -10.266 1 72.75 164 LEU A C 1
ATOM 1302 O O . LEU A 1 164 ? 21.141 -17.75 -9.578 1 72.75 164 LEU A O 1
ATOM 1306 N N . ASP A 1 165 ? 21.141 -15.633 -9.883 1 87.12 165 ASP A N 1
ATOM 1307 C CA . ASP A 1 165 ? 21.203 -15.391 -8.445 1 87.12 165 ASP A CA 1
ATOM 1308 C C . ASP A 1 165 ? 19.938 -15.867 -7.75 1 87.12 165 ASP A C 1
ATOM 1310 O O . ASP A 1 165 ? 19.969 -16.266 -6.578 1 87.12 165 ASP A O 1
ATOM 1314 N N . ILE A 1 166 ? 18.875 -16.094 -8.547 1 91.12 166 ILE A N 1
ATOM 1315 C CA . ILE A 1 166 ? 17.625 -16.531 -7.941 1 91.12 166 ILE A CA 1
ATOM 1316 C C . ILE A 1 166 ? 17.719 -18.016 -7.621 1 91.12 166 ILE A C 1
ATOM 1318 O O . ILE A 1 166 ? 17.359 -18.438 -6.516 1 91.12 166 ILE A O 1
ATOM 1322 N N . ARG A 1 167 ? 18.219 -18.797 -8.602 1 92.88 167 ARG A N 1
ATOM 1323 C CA . ARG A 1 167 ? 18.359 -20.234 -8.398 1 92.88 167 ARG A CA 1
ATOM 1324 C C . ARG A 1 167 ? 19.312 -20.531 -7.25 1 92.88 167 ARG A C 1
ATOM 1326 O O . ARG A 1 167 ? 19 -21.344 -6.367 1 92.88 167 ARG A O 1
ATOM 1333 N N . HIS A 1 168 ? 20.406 -19.828 -7.344 1 93.19 168 HIS A N 1
ATOM 1334 C CA . HIS A 1 168 ? 21.438 -20.031 -6.32 1 93.19 168 HIS A CA 1
ATOM 1335 C C . HIS A 1 168 ? 20.906 -19.656 -4.938 1 93.19 168 HIS A C 1
ATOM 1337 O O . HIS A 1 168 ? 21.141 -20.391 -3.969 1 93.19 168 HIS A O 1
ATOM 1343 N N . SER A 1 169 ? 20.219 -18.578 -4.852 1 94.06 169 SER A N 1
ATOM 1344 C CA . SER A 1 169 ? 19.672 -18.125 -3.578 1 94.06 169 SER A CA 1
ATOM 1345 C C . SER A 1 169 ? 18.609 -19.078 -3.049 1 94.06 169 SER A C 1
ATOM 1347 O O . SER A 1 169 ? 18.578 -19.391 -1.853 1 94.06 169 SER A O 1
ATOM 1349 N N . TYR A 1 170 ? 17.797 -19.594 -3.914 1 96.25 170 TYR A N 1
ATOM 1350 C CA . TYR A 1 170 ? 16.75 -20.531 -3.518 1 96.25 170 TYR A CA 1
ATOM 1351 C C . TYR A 1 170 ? 17.359 -21.828 -2.994 1 96.25 170 TYR A C 1
ATOM 1353 O O . TYR A 1 170 ? 16.938 -22.344 -1.953 1 96.25 170 TYR A O 1
ATOM 1361 N N . HIS A 1 171 ? 18.344 -22.281 -3.646 1 96.5 171 HIS A N 1
ATOM 1362 C CA . HIS A 1 171 ? 19.047 -23.469 -3.215 1 96.5 171 HIS A CA 1
ATOM 1363 C C . HIS A 1 171 ? 19.672 -23.281 -1.842 1 96.5 171 HIS A C 1
ATOM 1365 O O . HIS A 1 171 ? 19.578 -24.156 -0.979 1 96.5 171 HIS A O 1
ATOM 1371 N N . LYS A 1 172 ? 20.328 -22.156 -1.71 1 95.88 172 LYS A N 1
ATOM 1372 C CA . LYS A 1 172 ? 21 -21.875 -0.442 1 95.88 172 LYS A CA 1
ATOM 1373 C C . LYS A 1 172 ? 20 -21.844 0.708 1 95.88 172 LYS A C 1
ATOM 1375 O O . LYS A 1 172 ? 20.281 -22.359 1.794 1 95.88 172 LYS A O 1
ATOM 1380 N N . LEU A 1 173 ? 18.859 -21.234 0.468 1 97.06 173 LEU A N 1
ATOM 1381 C CA . LEU A 1 173 ? 17.828 -21.141 1.497 1 97.06 173 LEU A CA 1
ATOM 1382 C C . LEU A 1 173 ? 17.281 -22.516 1.853 1 97.06 173 LEU A C 1
ATOM 1384 O O . LEU A 1 173 ? 17.031 -22.797 3.025 1 97.06 173 LEU A O 1
ATOM 1388 N N . ILE A 1 174 ? 17.047 -23.359 0.873 1 97.69 174 ILE A N 1
ATOM 1389 C CA . ILE A 1 174 ? 16.562 -24.719 1.112 1 97.69 174 ILE A CA 1
ATOM 1390 C C . ILE A 1 174 ? 17.625 -25.531 1.842 1 97.69 174 ILE A C 1
ATOM 1392 O O . ILE A 1 174 ? 17.328 -26.234 2.809 1 97.69 174 ILE A O 1
ATOM 1396 N N . TYR A 1 175 ? 18.859 -25.359 1.396 1 97.56 175 TYR A N 1
ATOM 1397 C CA . TYR A 1 175 ? 19.953 -26.109 1.998 1 97.56 175 TYR A CA 1
ATOM 1398 C C . TYR A 1 175 ? 20.094 -25.766 3.477 1 97.56 175 TYR A C 1
ATOM 1400 O O . TYR A 1 175 ? 20.281 -26.656 4.309 1 97.56 175 TYR A O 1
ATOM 1408 N N . SER A 1 176 ? 20.062 -24.531 3.82 1 96.81 176 SER A N 1
ATOM 1409 C CA . SER A 1 176 ? 20.266 -24.062 5.191 1 96.81 176 SER A CA 1
ATOM 1410 C C . SER A 1 176 ? 19.047 -24.375 6.059 1 96.81 176 SER A C 1
ATOM 1412 O O . SER A 1 176 ? 19.109 -24.266 7.285 1 96.81 176 SER A O 1
ATOM 1414 N N . GLY A 1 177 ? 17.938 -24.688 5.414 1 96.81 177 GLY A N 1
ATOM 1415 C CA . GLY A 1 177 ? 16.719 -24.938 6.152 1 96.81 177 GLY A CA 1
ATOM 1416 C C . GLY A 1 177 ? 15.93 -23.672 6.449 1 96.81 177 GLY A C 1
ATOM 1417 O O . GLY A 1 177 ? 14.93 -23.719 7.176 1 96.81 177 GLY A O 1
ATOM 1418 N N . ALA A 1 178 ? 16.359 -22.594 5.863 1 97 178 ALA A N 1
ATOM 1419 C CA . ALA A 1 178 ? 15.672 -21.328 6.074 1 97 178 ALA A CA 1
ATOM 1420 C C . ALA A 1 178 ? 14.305 -21.312 5.41 1 97 178 ALA A C 1
ATOM 1422 O O . ALA A 1 178 ? 13.422 -20.547 5.809 1 97 178 ALA A O 1
ATOM 1423 N N . ILE A 1 179 ? 14.148 -22.172 4.363 1 97.44 179 ILE A N 1
ATOM 1424 C CA . ILE A 1 179 ? 12.859 -22.344 3.693 1 97.44 179 ILE A CA 1
ATOM 1425 C C . ILE A 1 179 ? 12.617 -23.812 3.383 1 97.44 179 ILE A C 1
ATOM 1427 O O . ILE A 1 179 ? 13.57 -24.594 3.27 1 97.44 179 ILE A O 1
ATOM 1431 N N . GLN A 1 180 ? 11.391 -24.172 3.24 1 97.62 180 GLN A N 1
ATOM 1432 C CA . GLN A 1 180 ? 11.039 -25.562 2.922 1 97.62 180 GLN A CA 1
ATOM 1433 C C . GLN A 1 180 ? 11.25 -25.844 1.44 1 97.62 180 GLN A C 1
ATOM 1435 O O . GLN A 1 180 ? 11.32 -24.938 0.624 1 97.62 180 GLN A O 1
ATOM 1440 N N . ALA A 1 181 ? 11.312 -27.141 1.18 1 98.19 181 ALA A N 1
ATOM 1441 C CA . ALA A 1 181 ? 11.266 -27.562 -0.216 1 98.19 181 ALA A CA 1
ATOM 1442 C C . ALA A 1 181 ? 10.023 -27.031 -0.914 1 98.19 181 ALA A C 1
ATOM 1444 O O . ALA A 1 181 ? 9.031 -26.703 -0.26 1 98.19 181 ALA A O 1
ATOM 1445 N N . GLY A 1 182 ? 10.188 -26.922 -2.205 1 98.25 182 GLY A N 1
ATOM 1446 C CA . GLY A 1 182 ? 9.039 -26.344 -2.889 1 98.25 182 GLY A CA 1
ATOM 1447 C C . GLY A 1 182 ? 9.125 -26.469 -4.398 1 98.25 182 GLY A C 1
ATOM 1448 O O . GLY A 1 182 ? 9.703 -27.422 -4.922 1 98.25 182 GLY A O 1
ATOM 1449 N N . ILE A 1 183 ? 8.344 -25.641 -5.035 1 98.69 183 ILE A N 1
ATOM 1450 C CA . ILE A 1 183 ? 8.203 -25.656 -6.484 1 98.69 183 ILE A CA 1
ATOM 1451 C C . ILE A 1 183 ? 8.664 -24.328 -7.07 1 98.69 183 ILE A C 1
ATOM 1453 O O . ILE A 1 183 ? 8.336 -23.266 -6.543 1 98.69 183 ILE A O 1
ATOM 1457 N N . ALA A 1 184 ? 9.5 -24.391 -8.062 1 98.56 184 ALA A N 1
ATOM 1458 C CA . ALA A 1 184 ? 9.953 -23.219 -8.805 1 98.56 184 ALA A CA 1
ATOM 1459 C C . ALA A 1 184 ? 9.359 -23.203 -10.211 1 98.56 184 ALA A C 1
ATOM 1461 O O . ALA A 1 184 ? 9.078 -24.25 -10.789 1 98.56 184 ALA A O 1
ATOM 1462 N N . ALA A 1 185 ? 9.117 -22.047 -10.711 1 98.56 185 ALA A N 1
ATOM 1463 C CA . ALA A 1 185 ? 8.508 -21.922 -12.031 1 98.56 185 ALA A CA 1
ATOM 1464 C C . ALA A 1 185 ? 9.18 -20.812 -12.844 1 98.56 185 ALA A C 1
ATOM 1466 O O . ALA A 1 185 ? 9.383 -19.703 -12.336 1 98.56 185 ALA A O 1
ATOM 1467 N N . ASP A 1 186 ? 9.492 -21.062 -14.07 1 98.31 186 ASP A N 1
ATOM 1468 C CA . ASP A 1 186 ? 10 -20.078 -15.008 1 98.31 186 ASP A CA 1
ATOM 1469 C C . ASP A 1 186 ? 8.914 -19.062 -15.375 1 98.31 186 ASP A C 1
ATOM 1471 O O . ASP A 1 186 ? 7.727 -19.312 -15.156 1 98.31 186 ASP A O 1
ATOM 1475 N N . ASP A 1 187 ? 9.383 -17.953 -15.938 1 98.12 187 ASP A N 1
ATOM 1476 C CA . ASP A 1 187 ? 8.414 -17.094 -16.594 1 98.12 187 ASP A CA 1
ATOM 1477 C C . ASP A 1 187 ? 7.68 -17.828 -17.719 1 98.12 187 ASP A C 1
ATOM 1479 O O . ASP A 1 187 ? 8.289 -18.609 -18.453 1 98.12 187 ASP A O 1
ATOM 1483 N N . GLY A 1 188 ? 6.418 -17.609 -17.781 1 98.44 188 GLY A N 1
ATOM 1484 C CA . GLY A 1 188 ? 5.625 -18.266 -18.812 1 98.44 188 GLY A CA 1
ATOM 1485 C C . GLY A 1 188 ? 5.066 -19.609 -18.359 1 98.44 188 GLY A C 1
ATOM 1486 O O . GLY A 1 188 ? 4.359 -20.281 -19.125 1 98.44 188 GLY A O 1
ATOM 1487 N N . VAL A 1 189 ? 5.305 -20 -17.141 1 98.81 189 VAL A N 1
ATOM 1488 C CA . VAL A 1 189 ? 4.801 -21.266 -16.625 1 98.81 189 VAL A CA 1
ATOM 1489 C C . VAL A 1 189 ? 3.734 -21 -15.562 1 98.81 189 VAL A C 1
ATOM 1491 O O . VAL A 1 189 ? 3.873 -20.094 -14.742 1 98.81 189 VAL A O 1
ATOM 1494 N N . ALA A 1 190 ? 2.67 -21.812 -15.578 1 98.88 190 ALA A N 1
ATOM 1495 C CA . ALA A 1 190 ? 1.635 -21.828 -14.547 1 98.88 190 ALA A CA 1
ATOM 1496 C C . ALA A 1 190 ? 1.475 -23.234 -13.953 1 98.88 190 ALA A C 1
ATOM 1498 O O . ALA A 1 190 ? 1.388 -24.219 -14.688 1 98.88 190 ALA A O 1
ATOM 1499 N N . ILE A 1 191 ? 1.5 -23.297 -12.672 1 98.94 191 ILE A N 1
ATOM 1500 C CA . ILE A 1 191 ? 1.256 -24.547 -11.953 1 98.94 191 ILE A CA 1
ATOM 1501 C C . ILE A 1 191 ? -0.181 -24.578 -11.438 1 98.94 191 ILE A C 1
ATOM 1503 O O . ILE A 1 191 ? -0.577 -23.719 -10.641 1 98.94 191 ILE A O 1
ATOM 1507 N N . HIS A 1 192 ? -0.918 -25.531 -11.875 1 98.88 192 HIS A N 1
ATOM 1508 C CA . HIS A 1 192 ? -2.336 -25.656 -11.555 1 98.88 192 HIS A CA 1
ATOM 1509 C C . HIS A 1 192 ? -2.574 -26.688 -10.469 1 98.88 192 HIS A C 1
ATOM 1511 O O . HIS A 1 192 ? -2.32 -27.875 -10.672 1 98.88 192 HIS A O 1
ATOM 1517 N N . TYR A 1 193 ? -3.025 -26.188 -9.344 1 98.88 193 TYR A N 1
ATOM 1518 C CA . TYR A 1 193 ? -3.371 -27.062 -8.227 1 98.88 193 TYR A CA 1
ATOM 1519 C C . TYR A 1 193 ? -4.875 -27.297 -8.156 1 98.88 193 TYR A C 1
ATOM 1521 O O . TYR A 1 193 ? -5.664 -26.359 -8.32 1 98.88 193 TYR A O 1
ATOM 1529 N N . ILE A 1 194 ? -5.273 -28.484 -7.973 1 98.31 194 ILE A N 1
ATOM 1530 C CA . ILE A 1 194 ? -6.598 -28.859 -7.492 1 98.31 194 ILE A CA 1
ATOM 1531 C C . ILE A 1 194 ? -6.496 -29.406 -6.066 1 98.31 194 ILE A C 1
ATOM 1533 O O . ILE A 1 194 ? -5.793 -30.391 -5.816 1 98.31 194 ILE A O 1
ATOM 1537 N N . GLU A 1 195 ? -7.145 -28.75 -5.188 1 97.06 195 GLU A N 1
ATOM 1538 C CA . GLU A 1 195 ? -6.91 -28.984 -3.768 1 97.06 195 GLU A CA 1
ATOM 1539 C C . GLU A 1 195 ? -5.445 -28.781 -3.406 1 97.06 195 GLU A C 1
ATOM 1541 O O . GLU A 1 195 ? -4.895 -27.703 -3.637 1 97.06 195 GLU A O 1
ATOM 1546 N N . GLN A 1 196 ? -4.734 -29.828 -3.07 1 97.25 196 GLN A N 1
ATOM 1547 C CA . GLN A 1 196 ? -3.354 -29.672 -2.625 1 97.25 196 GLN A CA 1
ATOM 1548 C C . GLN A 1 196 ? -2.375 -30.234 -3.65 1 97.25 196 GLN A C 1
ATOM 1550 O O . GLN A 1 196 ? -1.16 -30.094 -3.504 1 97.25 196 GLN A O 1
ATOM 1555 N N . ASN A 1 197 ? -2.947 -30.734 -4.734 1 97.81 197 ASN A N 1
ATOM 1556 C CA . ASN A 1 197 ? -2.098 -31.484 -5.652 1 97.81 197 ASN A CA 1
ATOM 1557 C C . ASN A 1 197 ? -1.948 -30.766 -6.988 1 97.81 197 ASN A C 1
ATOM 1559 O O . ASN A 1 197 ? -2.904 -30.172 -7.488 1 97.81 197 ASN A O 1
ATOM 1563 N N . ILE A 1 198 ? -0.796 -30.953 -7.547 1 98.5 198 ILE A N 1
ATOM 1564 C CA . ILE A 1 198 ? -0.579 -30.406 -8.883 1 98.5 198 ILE A CA 1
ATOM 1565 C C . ILE A 1 198 ? -1.385 -31.219 -9.906 1 98.5 198 ILE A C 1
ATOM 1567 O O . ILE A 1 198 ? -1.205 -32.438 -10.023 1 98.5 198 ILE A O 1
ATOM 1571 N N . SER A 1 199 ? -2.217 -30.578 -10.555 1 98.31 199 SER A N 1
ATOM 1572 C CA . SER A 1 199 ? -3.053 -31.219 -11.562 1 98.31 199 SER A CA 1
ATOM 1573 C C . SER A 1 199 ? -2.455 -31.062 -12.953 1 98.31 199 SER A C 1
ATOM 1575 O O . SER A 1 199 ? -2.594 -31.953 -13.797 1 98.31 199 SER A O 1
ATOM 1577 N N . ASN A 1 200 ? -1.9 -29.938 -13.195 1 98.38 200 ASN A N 1
ATOM 1578 C CA . ASN A 1 200 ? -1.324 -29.609 -14.5 1 98.38 200 ASN A CA 1
ATOM 1579 C C . ASN A 1 200 ? -0.262 -28.531 -14.383 1 98.38 200 ASN A C 1
ATOM 1581 O O . ASN A 1 200 ? -0.307 -27.703 -13.469 1 98.38 200 ASN A O 1
ATOM 1585 N N . ILE A 1 201 ? 0.715 -28.625 -15.203 1 98.88 201 ILE A N 1
ATOM 1586 C CA . ILE A 1 201 ? 1.683 -27.562 -15.414 1 98.88 201 ILE A CA 1
ATOM 1587 C C . ILE A 1 201 ? 1.688 -27.156 -16.891 1 98.88 201 ILE A C 1
ATOM 1589 O O . ILE A 1 201 ? 1.881 -27.984 -17.766 1 98.88 201 ILE A O 1
ATOM 1593 N N . VAL A 1 202 ? 1.436 -25.859 -17.141 1 98.81 202 VAL A N 1
ATOM 1594 C CA . VAL A 1 202 ? 1.323 -25.422 -18.516 1 98.81 202 VAL A CA 1
ATOM 1595 C C . VAL A 1 202 ? 2.287 -24.25 -18.766 1 98.81 202 VAL A C 1
ATOM 1597 O O . VAL A 1 202 ? 2.746 -23.609 -17.828 1 98.81 202 VAL A O 1
ATOM 1600 N N . SER A 1 203 ? 2.654 -24 -20.031 1 98.69 203 SER A N 1
ATOM 1601 C CA . SER A 1 203 ? 3.572 -22.906 -20.359 1 98.69 203 SER A CA 1
ATOM 1602 C C . SER A 1 203 ? 3.104 -22.141 -21.594 1 98.69 203 SER A C 1
ATOM 1604 O O . SER A 1 203 ? 2.445 -22.719 -22.469 1 98.69 203 SER A O 1
ATOM 1606 N N . SER A 1 204 ? 3.365 -20.891 -21.609 1 98.56 204 SER A N 1
ATOM 1607 C CA . SER A 1 204 ? 3.17 -20.047 -22.781 1 98.56 204 SER A CA 1
ATOM 1608 C C . SER A 1 204 ? 4.434 -20 -23.625 1 98.56 204 SER A C 1
ATOM 1610 O O . SER A 1 204 ? 4.41 -19.484 -24.75 1 98.56 204 SER A O 1
ATOM 1612 N N . ARG A 1 205 ? 5.504 -20.484 -23.156 1 97.69 205 ARG A N 1
ATOM 1613 C CA . ARG A 1 205 ? 6.801 -20.516 -23.828 1 97.69 205 ARG A CA 1
ATOM 1614 C C . ARG A 1 205 ? 7.285 -21.938 -24.016 1 97.69 205 ARG A C 1
ATOM 1616 O O . ARG A 1 205 ? 7.254 -22.75 -23.078 1 97.69 205 ARG A O 1
ATOM 1623 N N . PRO A 1 206 ? 7.758 -22.266 -25.172 1 96.62 206 PRO A N 1
ATOM 1624 C CA . PRO A 1 206 ? 8.078 -23.656 -25.484 1 96.62 206 PRO A CA 1
ATOM 1625 C C . PRO A 1 206 ? 9.141 -24.234 -24.562 1 96.62 206 PRO A C 1
ATOM 1627 O O . PRO A 1 206 ? 9.117 -25.438 -24.266 1 96.62 206 PRO A O 1
ATOM 1630 N N . LYS A 1 207 ? 10.07 -23.453 -24.016 1 96.75 207 LYS A N 1
ATOM 1631 C CA . LYS A 1 207 ? 11.219 -24 -23.281 1 96.75 207 LYS A CA 1
ATOM 1632 C C . LYS A 1 207 ? 11.086 -23.734 -21.781 1 96.75 207 LYS A C 1
ATOM 1634 O O . LYS A 1 207 ? 11.938 -24.141 -21 1 96.75 207 LYS A O 1
ATOM 1639 N N . ALA A 1 208 ? 10.023 -23.047 -21.328 1 98.06 208 ALA A N 1
ATOM 1640 C CA . ALA A 1 208 ? 9.852 -22.734 -19.922 1 98.06 208 ALA A CA 1
ATOM 1641 C C . ALA A 1 208 ? 9.445 -23.969 -19.125 1 98.06 208 ALA A C 1
ATOM 1643 O O . ALA A 1 208 ? 8.688 -24.812 -19.609 1 98.06 208 ALA A O 1
ATOM 1644 N N . LYS A 1 209 ? 9.953 -24.062 -17.906 1 98.19 209 LYS A N 1
ATOM 1645 C CA . LYS A 1 209 ? 9.766 -25.281 -17.109 1 98.19 209 LYS A CA 1
ATOM 1646 C C . LYS A 1 209 ? 9.414 -24.953 -15.664 1 98.19 209 LYS A C 1
ATOM 1648 O O . LYS A 1 209 ? 9.555 -23.812 -15.234 1 98.19 209 LYS A O 1
ATOM 1653 N N . ALA A 1 210 ? 8.914 -25.953 -14.992 1 98.75 210 ALA A N 1
ATOM 1654 C CA . ALA A 1 210 ? 8.758 -25.969 -13.539 1 98.75 210 ALA A CA 1
ATOM 1655 C C . ALA A 1 210 ? 9.688 -27 -12.898 1 98.75 210 ALA A C 1
ATOM 1657 O O . ALA A 1 210 ? 10.125 -27.938 -13.555 1 98.75 210 ALA A O 1
ATOM 1658 N N . TYR A 1 211 ? 9.961 -26.781 -11.625 1 98.75 211 TYR A N 1
ATOM 1659 C CA . TYR A 1 211 ? 10.906 -27.656 -10.93 1 98.75 211 TYR A CA 1
ATOM 1660 C C . TYR A 1 211 ? 10.453 -27.906 -9.5 1 98.75 211 TYR A C 1
ATOM 1662 O O . TYR A 1 211 ? 9.969 -27 -8.82 1 98.75 211 TYR A O 1
ATOM 1670 N N . LYS A 1 212 ? 10.547 -29.125 -9.148 1 98.62 212 LYS A N 1
ATOM 1671 C CA . LYS A 1 212 ? 10.555 -29.422 -7.723 1 98.62 212 LYS A CA 1
ATOM 1672 C C . LYS A 1 212 ? 11.961 -29.312 -7.141 1 98.62 212 LYS A C 1
ATOM 1674 O O . LYS A 1 212 ? 12.914 -29.875 -7.68 1 98.62 212 LYS A O 1
ATOM 1679 N N . VAL A 1 213 ? 12.125 -28.547 -6.102 1 98.56 213 VAL A N 1
ATOM 1680 C CA . VAL A 1 213 ? 13.438 -28.297 -5.516 1 98.56 213 VAL A CA 1
ATOM 1681 C C . VAL A 1 213 ? 13.445 -28.734 -4.055 1 98.56 213 VAL A C 1
ATOM 1683 O O . VAL A 1 213 ? 12.602 -28.281 -3.264 1 98.56 213 VAL A O 1
ATOM 1686 N N . TYR A 1 214 ? 14.328 -29.578 -3.674 1 98.44 214 TYR A N 1
ATOM 1687 C CA . TYR A 1 214 ? 14.375 -30.125 -2.32 1 98.44 214 TYR A CA 1
ATOM 1688 C C . TYR A 1 214 ? 15.789 -30.562 -1.956 1 98.44 214 TYR A C 1
ATOM 1690 O O . TYR A 1 214 ? 16.625 -30.75 -2.836 1 98.44 214 TYR A O 1
ATOM 1698 N N . LEU A 1 215 ? 16.031 -30.656 -0.691 1 98.12 215 LEU A N 1
ATOM 1699 C CA . LEU A 1 215 ? 17.297 -31.188 -0.198 1 98.12 215 LEU A CA 1
ATOM 1700 C C . LEU A 1 215 ? 17.281 -32.719 -0.165 1 98.12 215 LEU A C 1
ATOM 1702 O O . LEU A 1 215 ? 16.422 -33.312 0.481 1 98.12 215 LEU A O 1
ATOM 1706 N N . ASP A 1 216 ? 18.219 -33.344 -0.862 1 97.25 216 ASP A N 1
ATOM 1707 C CA . ASP A 1 216 ? 18.438 -34.781 -0.74 1 97.25 216 ASP A CA 1
ATOM 1708 C C . ASP A 1 216 ? 19.328 -35.094 0.456 1 97.25 216 ASP A C 1
ATOM 1710 O O . ASP A 1 216 ? 20.547 -34.875 0.409 1 97.25 216 ASP A O 1
ATOM 1714 N N . ASN A 1 217 ? 18.812 -35.562 1.417 1 92.69 217 ASN A N 1
ATOM 1715 C CA . ASN A 1 217 ? 19.516 -35.812 2.668 1 92.69 217 ASN A CA 1
ATOM 1716 C C . ASN A 1 217 ? 20.562 -36.906 2.525 1 92.69 217 ASN A C 1
ATOM 1718 O O . ASN A 1 217 ? 21.484 -37 3.338 1 92.69 217 ASN A O 1
ATOM 1722 N N . LYS A 1 218 ? 20.406 -37.812 1.578 1 94.69 218 LYS A N 1
ATOM 1723 C CA . LYS A 1 218 ? 21.391 -38.875 1.371 1 94.69 218 LYS A CA 1
ATOM 1724 C C . LYS A 1 218 ? 22.703 -38.312 0.847 1 94.69 218 LYS A C 1
ATOM 1726 O O . LYS A 1 218 ? 23.781 -38.719 1.297 1 94.69 218 LYS A O 1
ATOM 1731 N N . VAL A 1 219 ? 22.641 -37.406 -0.029 1 94.62 219 VAL A N 1
ATOM 1732 C CA . VAL A 1 219 ? 23.844 -36.844 -0.656 1 94.62 219 VAL A CA 1
ATOM 1733 C C . VAL A 1 219 ? 24.094 -35.438 -0.161 1 94.62 219 VAL A C 1
ATOM 1735 O O . VAL A 1 219 ? 25.094 -34.812 -0.53 1 94.62 219 VAL A O 1
ATOM 1738 N N . MET A 1 220 ? 23.234 -34.938 0.738 1 94.06 220 MET A N 1
ATOM 1739 C CA . MET A 1 220 ? 23.328 -33.594 1.345 1 94.06 220 MET A CA 1
ATOM 1740 C C . MET A 1 220 ? 23.5 -32.531 0.278 1 94.06 220 MET A C 1
ATOM 1742 O O . MET A 1 220 ? 24.391 -31.688 0.391 1 94.06 220 MET A O 1
ATOM 1746 N N . LYS A 1 221 ? 22.656 -32.594 -0.8 1 96.94 221 LYS A N 1
ATOM 1747 C CA . LYS A 1 221 ? 22.625 -31.625 -1.881 1 96.94 221 LYS A CA 1
ATOM 1748 C C . LYS A 1 221 ? 21.203 -31.234 -2.234 1 96.94 221 LYS A C 1
ATOM 1750 O O . LYS A 1 221 ? 20.281 -32.031 -2.086 1 96.94 221 LYS A O 1
ATOM 1755 N N . VAL A 1 222 ? 21.031 -30.016 -2.689 1 97.94 222 VAL A N 1
ATOM 1756 C CA . VAL A 1 222 ? 19.734 -29.578 -3.193 1 97.94 222 VAL A CA 1
ATOM 1757 C C . VAL A 1 222 ? 19.531 -30.078 -4.621 1 97.94 222 VAL A C 1
ATOM 1759 O O . VAL A 1 222 ? 20.406 -29.891 -5.477 1 97.94 222 VAL A O 1
ATOM 1762 N N . ILE A 1 223 ? 18.438 -30.719 -4.902 1 97.81 223 ILE A N 1
ATOM 1763 C CA . ILE A 1 223 ? 18.109 -31.312 -6.191 1 97.81 223 ILE A CA 1
ATOM 1764 C C . ILE A 1 223 ? 16.969 -30.547 -6.852 1 97.81 223 ILE A C 1
ATOM 1766 O O . ILE A 1 223 ? 16.016 -30.156 -6.184 1 97.81 223 ILE A O 1
ATOM 1770 N N . GLU A 1 224 ? 17.094 -30.328 -8.148 1 96.81 224 GLU A N 1
ATOM 1771 C CA . GLU A 1 224 ? 16.016 -29.812 -8.992 1 96.81 224 GLU A CA 1
ATOM 1772 C C . GLU A 1 224 ? 15.453 -30.891 -9.898 1 96.81 224 GLU A C 1
ATOM 1774 O O . GLU A 1 224 ? 16.172 -31.438 -10.742 1 96.81 224 GLU A O 1
ATOM 1779 N N . GLU A 1 225 ? 14.312 -31.219 -9.641 1 98 225 GLU A N 1
ATOM 1780 C CA . GLU A 1 225 ? 13.617 -32.156 -10.531 1 98 225 GLU A CA 1
ATOM 1781 C C . GLU A 1 225 ? 12.719 -31.391 -11.508 1 98 225 GLU A C 1
ATOM 1783 O O . GLU A 1 225 ? 11.758 -30.75 -11.094 1 98 225 GLU A O 1
ATOM 1788 N N . GLU A 1 226 ? 13.078 -31.422 -12.734 1 98.25 226 GLU A N 1
ATOM 1789 C CA . GLU A 1 226 ? 12.234 -30.797 -13.75 1 98.25 226 GLU A CA 1
ATOM 1790 C C . GLU A 1 226 ? 10.883 -31.5 -13.852 1 98.25 226 GLU A C 1
ATOM 1792 O O . GLU A 1 226 ? 10.812 -32.719 -13.844 1 98.25 226 GLU A O 1
ATOM 1797 N N . LEU A 1 227 ? 9.867 -30.734 -13.922 1 98.44 227 LEU A N 1
ATOM 1798 C CA . LEU A 1 227 ? 8.516 -31.297 -13.992 1 98.44 227 LEU A CA 1
ATOM 1799 C C . LEU A 1 227 ? 7.961 -31.172 -15.406 1 98.44 227 LEU A C 1
ATOM 1801 O O . LEU A 1 227 ? 8.227 -30.203 -16.109 1 98.44 227 LEU A O 1
ATOM 1805 N N . GLN A 1 228 ? 7.199 -32.188 -15.805 1 97.69 228 GLN A N 1
ATOM 1806 C CA . GLN A 1 228 ? 6.578 -32.156 -17.125 1 97.69 228 GLN A CA 1
ATOM 1807 C C . GLN A 1 228 ? 5.684 -30.938 -17.297 1 97.69 228 GLN A C 1
ATOM 1809 O O . GLN A 1 228 ? 4.793 -30.703 -16.469 1 97.69 228 GLN A O 1
ATOM 1814 N N . THR A 1 229 ? 5.941 -30.172 -18.281 1 98.19 229 THR A N 1
ATOM 1815 C CA . THR A 1 229 ? 5.223 -28.922 -18.578 1 98.19 229 THR A CA 1
ATOM 1816 C C . THR A 1 229 ? 4.594 -28.984 -19.969 1 98.19 229 THR A C 1
ATOM 1818 O O . THR A 1 229 ? 5.266 -29.312 -20.938 1 98.19 229 THR A O 1
ATOM 1821 N N . ASN A 1 230 ? 3.318 -28.719 -20.062 1 98.12 230 ASN A N 1
ATOM 1822 C CA . ASN A 1 230 ? 2.6 -28.75 -21.328 1 98.12 230 ASN A CA 1
ATOM 1823 C C . ASN A 1 230 ? 2.566 -27.375 -21.984 1 98.12 230 ASN A C 1
ATOM 1825 O O . ASN A 1 230 ? 1.945 -26.453 -21.453 1 98.12 230 ASN A O 1
ATOM 1829 N N . PHE A 1 231 ? 3.203 -27.219 -23.109 1 98.38 231 PHE A N 1
ATOM 1830 C CA . PHE A 1 231 ? 3.184 -25.969 -23.859 1 98.38 231 PHE A CA 1
ATOM 1831 C C . PHE A 1 231 ? 1.812 -25.734 -24.484 1 98.38 231 PHE A C 1
ATOM 1833 O O . PHE A 1 231 ? 1.299 -26.578 -25.219 1 98.38 231 PHE A O 1
ATOM 1840 N N . LEU A 1 232 ? 1.226 -24.594 -24.281 1 98.12 232 LEU A N 1
ATOM 1841 C CA . LEU A 1 232 ? -0.15 -24.297 -24.672 1 98.12 232 LEU A CA 1
ATOM 1842 C C . LEU A 1 232 ? -0.224 -23.875 -26.125 1 98.12 232 LEU A C 1
ATOM 1844 O O . LEU A 1 232 ? -1.306 -23.844 -26.719 1 98.12 232 LEU A O 1
ATOM 1848 N N . GLY A 1 233 ? 0.904 -23.484 -26.703 1 93.81 233 GLY A N 1
ATOM 1849 C CA . GLY A 1 233 ? 0.885 -22.984 -28.078 1 93.81 233 GLY A CA 1
ATOM 1850 C C . GLY A 1 233 ? 0.987 -24.094 -29.109 1 93.81 233 GLY A C 1
ATOM 1851 O O . GLY A 1 233 ? 1.062 -23.828 -30.312 1 93.81 233 GLY A O 1
ATOM 1852 N N . SER A 1 234 ? 1.13 -25.344 -28.641 1 78.94 234 SER A N 1
ATOM 1853 C CA . SER A 1 234 ? 1.304 -26.453 -29.562 1 78.94 234 SER A CA 1
ATOM 1854 C C . SER A 1 234 ? 0.008 -26.766 -30.312 1 78.94 234 SER A C 1
ATOM 1856 O O . SER A 1 234 ? -1.072 -26.75 -29.719 1 78.94 234 SER A O 1
ATOM 1858 N N . CYS A 1 235 ? -0.115 -26.219 -31.719 1 55.25 235 CYS A N 1
ATOM 1859 C CA . CYS A 1 235 ? -1.212 -26.531 -32.625 1 55.25 235 CYS A CA 1
ATOM 1860 C C . CYS A 1 235 ? -1.468 -28.031 -32.656 1 55.25 235 CYS A C 1
ATOM 1862 O O . CYS A 1 235 ? -0.539 -28.828 -32.531 1 55.25 235 CYS A O 1
ATOM 1864 N N . MET B 1 1 ? 14.883 21.234 18.047 1 91.12 1 MET B N 1
ATOM 1865 C CA . MET B 1 1 ? 13.469 21.359 18.375 1 91.12 1 MET B CA 1
ATOM 1866 C C . MET B 1 1 ? 12.609 20.5 17.453 1 91.12 1 MET B C 1
ATOM 1868 O O . MET B 1 1 ? 12.875 20.422 16.25 1 91.12 1 MET B O 1
ATOM 1872 N N . ARG B 1 2 ? 11.586 19.781 18.031 1 97.44 2 ARG B N 1
ATOM 1873 C CA . ARG B 1 2 ? 10.703 18.906 17.266 1 97.44 2 ARG B CA 1
ATOM 1874 C C . ARG B 1 2 ? 9.609 19.703 16.562 1 97.44 2 ARG B C 1
ATOM 1876 O O . ARG B 1 2 ? 8.938 20.531 17.188 1 97.44 2 ARG B O 1
ATOM 1883 N N . GLN B 1 3 ? 9.484 19.562 15.289 1 98.69 3 GLN B N 1
ATOM 1884 C CA . GLN B 1 3 ? 8.5 20.297 14.508 1 98.69 3 GLN B CA 1
ATOM 1885 C C . GLN B 1 3 ? 7.609 19.344 13.711 1 98.69 3 GLN B C 1
ATOM 1887 O O . GLN B 1 3 ? 8.102 18.375 13.117 1 98.69 3 GLN B O 1
ATOM 1892 N N . ILE B 1 4 ? 6.316 19.578 13.766 1 98.94 4 ILE B N 1
ATOM 1893 C CA . ILE B 1 4 ? 5.344 18.906 12.898 1 98.94 4 ILE B CA 1
ATOM 1894 C C . ILE B 1 4 ? 4.453 19.953 12.234 1 98.94 4 ILE B C 1
ATOM 1896 O O . ILE B 1 4 ? 3.982 20.891 12.891 1 98.94 4 ILE B O 1
ATOM 1900 N N . ILE B 1 5 ? 4.297 19.875 10.984 1 98.94 5 ILE B N 1
ATOM 1901 C CA . ILE B 1 5 ? 3.408 20.75 10.234 1 98.94 5 ILE B CA 1
ATOM 1902 C C . ILE B 1 5 ? 2.295 19.922 9.586 1 98.94 5 ILE B C 1
ATOM 1904 O O . ILE B 1 5 ? 2.543 19.156 8.656 1 98.94 5 ILE B O 1
ATOM 1908 N N . ALA B 1 6 ? 1.088 20.078 10.086 1 98.88 6 ALA B N 1
ATOM 1909 C CA . ALA B 1 6 ? -0.067 19.297 9.641 1 98.88 6 ALA B CA 1
ATOM 1910 C C . ALA B 1 6 ? -0.943 20.109 8.688 1 98.88 6 ALA B C 1
ATOM 1912 O O . ALA B 1 6 ? -1.545 21.109 9.094 1 98.88 6 ALA B O 1
ATOM 1913 N N . LEU B 1 7 ? -1.021 19.703 7.465 1 98.75 7 LEU B N 1
ATOM 1914 C CA . LEU B 1 7 ? -1.807 20.406 6.457 1 98.75 7 LEU B CA 1
ATOM 1915 C C . LEU B 1 7 ? -3.182 19.766 6.293 1 98.75 7 LEU B C 1
ATOM 1917 O O . LEU B 1 7 ? -3.285 18.562 5.988 1 98.75 7 LEU B O 1
ATOM 1921 N N . GLY B 1 8 ? -4.215 20.578 6.5 1 97.56 8 GLY B N 1
ATOM 1922 C CA . GLY B 1 8 ? -5.547 20.078 6.207 1 97.56 8 GLY B CA 1
ATOM 1923 C C . GLY B 1 8 ? -5.742 19.719 4.746 1 97.56 8 GLY B C 1
ATOM 1924 O O . GLY B 1 8 ? -6.531 18.828 4.418 1 97.56 8 GLY B O 1
ATOM 1925 N N . GLY B 1 9 ? -5.156 20.312 3.906 1 97.12 9 GLY B N 1
ATOM 1926 C CA . GLY B 1 9 ? -5.117 20.266 2.455 1 97.12 9 GLY B CA 1
ATOM 1927 C C . GLY B 1 9 ? -4.238 21.328 1.839 1 97.12 9 GLY B C 1
ATOM 1928 O O . GLY B 1 9 ? -3.619 22.125 2.555 1 97.12 9 GLY B O 1
ATOM 1929 N N . GLY B 1 10 ? -4.121 21.203 0.49 1 97 10 GLY B N 1
ATOM 1930 C CA . GLY B 1 10 ? -3.324 22.203 -0.194 1 97 10 GLY B CA 1
ATOM 1931 C C . GLY B 1 10 ? -1.95 21.703 -0.599 1 97 10 GLY B C 1
ATOM 1932 O O . GLY B 1 10 ? -1.807 20.562 -1.056 1 97 10 GLY B O 1
ATOM 1933 N N . GLY B 1 11 ? -0.974 22.672 -0.526 1 96.25 11 GLY B N 1
ATOM 1934 C CA . GLY B 1 11 ? 0.374 22.312 -0.933 1 96.25 11 GLY B CA 1
ATOM 1935 C C . GLY B 1 11 ? 0.467 21.906 -2.391 1 96.25 11 GLY B C 1
ATOM 1936 O O . GLY B 1 11 ? -0.467 22.125 -3.164 1 96.25 11 GLY B O 1
ATOM 1937 N N . PHE B 1 12 ? 1.515 21.297 -2.736 1 97.25 12 PHE B N 1
ATOM 1938 C CA . PHE B 1 12 ? 1.788 20.906 -4.117 1 97.25 12 PHE B CA 1
ATOM 1939 C C . PHE B 1 12 ? 0.73 19.938 -4.629 1 97.25 12 PHE B C 1
ATOM 1941 O O . PHE B 1 12 ? 0.45 19.891 -5.828 1 97.25 12 PHE B O 1
ATOM 1948 N N . SER B 1 13 ? 0.16 19.203 -3.703 1 95.06 13 SER B N 1
ATOM 1949 C CA . SER B 1 13 ? -0.756 18.125 -4.031 1 95.06 13 SER B CA 1
ATOM 1950 C C . SER B 1 13 ? -2.088 18.656 -4.543 1 95.06 13 SER B C 1
ATOM 1952 O O . SER B 1 13 ? -2.664 18.094 -5.484 1 95.06 13 SER B O 1
ATOM 1954 N N . MET B 1 14 ? -2.584 19.734 -3.979 1 95.44 14 MET B N 1
ATOM 1955 C CA . MET B 1 14 ? -3.932 20.203 -4.285 1 95.44 14 MET B CA 1
ATOM 1956 C C . MET B 1 14 ? -3.895 21.578 -4.93 1 95.44 14 MET B C 1
ATOM 1958 O O . MET B 1 14 ? -4.863 22 -5.562 1 95.44 14 MET B O 1
ATOM 1962 N N . GLU B 1 15 ? -2.756 22.266 -4.648 1 96 15 GLU B N 1
ATOM 1963 C CA . GLU B 1 15 ? -2.604 23.625 -5.168 1 96 15 GLU B CA 1
ATOM 1964 C C . GLU B 1 15 ? -1.235 23.812 -5.816 1 96 15 GLU B C 1
ATOM 1966 O O . GLU B 1 15 ? -0.438 24.641 -5.367 1 96 15 GLU B O 1
ATOM 1971 N N . PRO B 1 16 ? -1.009 23.188 -6.93 1 92.94 16 PRO B N 1
ATOM 1972 C CA . PRO B 1 16 ? 0.326 23.234 -7.531 1 92.94 16 PRO B CA 1
ATOM 1973 C C . PRO B 1 16 ? 0.727 24.641 -7.957 1 92.94 16 PRO B C 1
ATOM 1975 O O . PRO B 1 16 ? 1.919 24.953 -8.055 1 92.94 16 PRO B O 1
ATOM 1978 N N . ASP B 1 17 ? -0.199 25.531 -8.188 1 95.56 17 ASP B N 1
ATOM 1979 C CA . ASP B 1 17 ? 0.101 26.906 -8.617 1 95.56 17 ASP B CA 1
ATOM 1980 C C . ASP B 1 17 ? 0.091 27.859 -7.434 1 95.56 17 ASP B C 1
ATOM 1982 O O . ASP B 1 17 ? 0.138 29.078 -7.617 1 95.56 17 ASP B O 1
ATOM 1986 N N . ASN B 1 18 ? -0.061 27.391 -6.254 1 96.94 18 ASN B N 1
ATOM 1987 C CA . ASN B 1 18 ? -0.043 28.156 -5.012 1 96.94 18 ASN B CA 1
ATOM 1988 C C . ASN B 1 18 ? 0.971 27.594 -4.02 1 96.94 18 ASN B C 1
ATOM 1990 O O . ASN B 1 18 ? 0.617 26.797 -3.15 1 96.94 18 ASN B O 1
ATOM 1994 N N . PRO B 1 19 ? 2.219 28.031 -4.09 1 97.31 19 PRO B N 1
ATOM 1995 C CA . PRO B 1 19 ? 3.324 27.391 -3.385 1 97.31 19 PRO B CA 1
ATOM 1996 C C . PRO B 1 19 ? 3.461 27.859 -1.94 1 97.31 19 PRO B C 1
ATOM 1998 O O . PRO B 1 19 ? 4.418 27.5 -1.254 1 97.31 19 PRO B O 1
ATOM 2001 N N . LEU B 1 20 ? 2.576 28.625 -1.439 1 98.25 20 LEU B N 1
ATOM 2002 C CA . LEU B 1 20 ? 2.752 29.359 -0.189 1 98.25 20 LEU B CA 1
ATOM 2003 C C . LEU B 1 20 ? 2.992 28.391 0.972 1 98.25 20 LEU B C 1
ATOM 2005 O O . LEU B 1 20 ? 3.91 28.594 1.771 1 98.25 20 LEU B O 1
ATOM 2009 N N . LEU B 1 21 ? 2.186 27.359 1.068 1 98.69 21 LEU B N 1
ATOM 2010 C CA . LEU B 1 21 ? 2.359 26.422 2.176 1 98.69 21 LEU B CA 1
ATOM 2011 C C . LEU B 1 21 ? 3.662 25.641 2.029 1 98.69 21 LEU B C 1
ATOM 2013 O O . LEU B 1 21 ? 4.375 25.422 3.014 1 98.69 21 LEU B O 1
ATOM 2017 N N . ASP B 1 22 ? 3.992 25.219 0.848 1 98.62 22 ASP B N 1
ATOM 2018 C CA . ASP B 1 22 ? 5.219 24.469 0.613 1 98.62 22 ASP B CA 1
ATOM 2019 C C . ASP B 1 22 ? 6.453 25.312 0.881 1 98.62 22 ASP B C 1
ATOM 2021 O O . ASP B 1 22 ? 7.441 24.828 1.438 1 98.62 22 ASP B O 1
ATOM 2025 N N . TRP B 1 23 ? 6.391 26.547 0.495 1 97.56 23 TRP B N 1
ATOM 2026 C CA . TRP B 1 23 ? 7.48 27.469 0.81 1 97.56 23 TRP B CA 1
ATOM 2027 C C . TRP B 1 23 ? 7.633 27.641 2.318 1 97.56 23 TRP B C 1
ATOM 2029 O O . TRP B 1 23 ? 8.75 27.703 2.832 1 97.56 23 TRP B O 1
ATOM 2039 N N . TYR B 1 24 ? 6.535 27.797 3.004 1 97.94 24 TYR B N 1
ATOM 2040 C CA . TYR B 1 24 ? 6.57 27.891 4.457 1 97.94 24 TYR B CA 1
ATOM 2041 C C . TYR B 1 24 ? 7.301 26.703 5.07 1 97.94 24 TYR B C 1
ATOM 2043 O O . TYR B 1 24 ? 8.141 26.875 5.957 1 97.94 24 TYR B O 1
ATOM 2051 N N . ILE B 1 25 ? 7.016 25.469 4.594 1 98.44 25 ILE B N 1
ATOM 2052 C CA . ILE B 1 25 ? 7.637 24.25 5.102 1 98.44 25 ILE B CA 1
ATOM 2053 C C . ILE B 1 25 ? 9.141 24.297 4.844 1 98.44 25 ILE B C 1
ATOM 2055 O O . ILE B 1 25 ? 9.938 24.016 5.746 1 98.44 25 ILE B O 1
ATOM 2059 N N . LEU B 1 26 ? 9.539 24.641 3.658 1 98.12 26 LEU B N 1
ATOM 2060 C CA . LEU B 1 26 ? 10.945 24.656 3.285 1 98.12 26 LEU B CA 1
ATOM 2061 C C . LEU B 1 26 ? 11.727 25.641 4.164 1 98.12 26 LEU B C 1
ATOM 2063 O O . LEU B 1 26 ? 12.891 25.406 4.48 1 98.12 26 LEU B O 1
ATOM 2067 N N . LYS B 1 27 ? 11.109 26.641 4.609 1 97.12 27 LYS B N 1
ATOM 2068 C CA . LYS B 1 27 ? 11.766 27.703 5.367 1 97.12 27 LYS B CA 1
ATOM 2069 C C . LYS B 1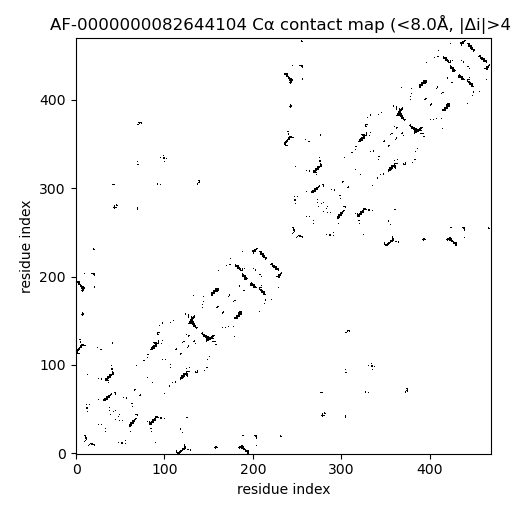 27 ? 11.969 27.297 6.824 1 97.12 27 LYS B C 1
ATOM 2071 O O . LYS B 1 27 ? 12.703 27.953 7.562 1 97.12 27 LYS B O 1
ATOM 2076 N N . GLN B 1 28 ? 11.398 26.188 7.191 1 97.25 28 GLN B N 1
ATOM 2077 C CA . GLN B 1 28 ? 11.43 25.828 8.602 1 97.25 28 GLN B CA 1
ATOM 2078 C C . GLN B 1 28 ? 12.758 25.172 8.969 1 97.25 28 GLN B C 1
ATOM 2080 O O . GLN B 1 28 ? 13.07 25.016 10.156 1 97.25 28 GLN B O 1
ATOM 2085 N N . THR B 1 29 ? 13.602 24.609 8.141 1 93.62 29 THR B N 1
ATOM 2086 C CA . THR B 1 29 ? 14.883 23.969 8.414 1 93.62 29 THR B CA 1
ATOM 2087 C C . THR B 1 29 ? 15.992 25.016 8.562 1 93.62 29 THR B C 1
ATOM 2089 O O . THR B 1 29 ? 17.047 24.734 9.141 1 93.62 29 THR B O 1
ATOM 2092 N N . LYS B 1 30 ? 15.922 26.109 8.195 1 84.56 30 LYS B N 1
ATOM 2093 C CA . LYS B 1 30 ? 16.875 27.219 8.148 1 84.56 30 LYS B CA 1
ATOM 2094 C C . LYS B 1 30 ? 18.047 26.891 7.242 1 84.56 30 LYS B C 1
ATOM 2096 O O . LYS B 1 30 ? 19.109 27.516 7.348 1 84.56 30 LYS B O 1
ATOM 2101 N N . LYS B 1 31 ? 18.016 25.844 6.555 1 94.06 31 LYS B N 1
ATOM 2102 C CA . LYS B 1 31 ? 18.969 25.531 5.5 1 94.06 31 LYS B CA 1
ATOM 2103 C C . LYS B 1 31 ? 18.562 26.172 4.176 1 94.06 31 LYS B C 1
ATOM 2105 O O . LYS B 1 31 ? 17.375 26.266 3.865 1 94.06 31 LYS B O 1
ATOM 2110 N N . THR B 1 32 ? 19.562 26.578 3.43 1 95.06 32 THR B N 1
ATOM 2111 C CA . THR B 1 32 ? 19.312 27.203 2.139 1 95.06 32 THR B CA 1
ATOM 2112 C C . THR B 1 32 ? 18.75 26.188 1.141 1 95.06 32 THR B C 1
ATOM 2114 O O . THR B 1 32 ? 17.859 26.516 0.365 1 95.06 32 THR B O 1
ATOM 2117 N N . THR B 1 33 ? 19.312 24.984 1.207 1 97.88 33 THR B N 1
ATOM 2118 C CA . THR B 1 33 ? 18.875 23.938 0.301 1 97.88 33 THR B CA 1
ATOM 2119 C C . THR B 1 33 ? 18.562 22.656 1.071 1 97.88 33 THR B C 1
ATOM 2121 O O . THR B 1 33 ? 19.328 21.688 1.011 1 97.88 33 THR B O 1
ATOM 2124 N N . PRO B 1 34 ? 17.438 22.641 1.689 1 98.62 34 PRO B N 1
ATOM 2125 C CA . PRO B 1 34 ? 17.109 21.469 2.523 1 98.62 34 PRO B CA 1
ATOM 2126 C C . PRO B 1 34 ? 16.859 20.203 1.704 1 98.62 34 PRO B C 1
ATOM 2128 O O . PRO B 1 34 ? 16.344 20.281 0.586 1 98.62 34 PRO B O 1
ATOM 2131 N N . LYS B 1 35 ? 17.25 19.062 2.299 1 98.88 35 LYS B N 1
ATOM 2132 C CA . LYS B 1 35 ? 16.859 17.75 1.779 1 98.88 35 LYS B CA 1
ATOM 2133 C C . LYS B 1 35 ? 15.438 17.391 2.186 1 98.88 35 LYS B C 1
ATOM 2135 O O . LYS B 1 35 ? 15.148 17.219 3.371 1 98.88 35 LYS B O 1
ATOM 2140 N N . ILE B 1 36 ? 14.57 17.359 1.203 1 98.88 36 ILE B N 1
ATOM 2141 C CA . ILE B 1 36 ? 13.18 17.031 1.487 1 98.88 36 ILE B CA 1
ATOM 2142 C C . ILE B 1 36 ? 12.828 15.672 0.894 1 98.88 36 ILE B C 1
ATOM 2144 O O . ILE B 1 36 ? 13.195 15.367 -0.247 1 98.88 36 ILE B O 1
ATOM 2148 N N . CYS B 1 37 ? 12.164 14.82 1.67 1 98.94 37 CYS B N 1
ATOM 2149 C CA . CYS B 1 37 ? 11.805 13.477 1.242 1 98.94 37 CYS B CA 1
ATOM 2150 C C . CYS B 1 37 ? 10.297 13.273 1.285 1 98.94 37 CYS B C 1
ATOM 2152 O O . CYS B 1 37 ? 9.672 13.453 2.33 1 98.94 37 CYS B O 1
ATOM 2154 N N . PHE B 1 38 ? 9.75 12.906 0.161 1 98.94 38 PHE B N 1
ATOM 2155 C CA . PHE B 1 38 ? 8.328 12.609 0.044 1 98.94 38 PHE B CA 1
ATOM 2156 C C . PHE B 1 38 ? 8.047 11.156 0.399 1 98.94 38 PHE B C 1
ATOM 2158 O O . PHE B 1 38 ? 8.75 10.25 -0.063 1 98.94 38 PHE B O 1
ATOM 2165 N N . ILE B 1 39 ? 7.062 10.938 1.277 1 98.94 39 ILE B N 1
ATOM 2166 C CA . ILE B 1 39 ? 6.602 9.594 1.609 1 98.94 39 ILE B CA 1
ATOM 2167 C C . ILE B 1 39 ? 5.156 9.414 1.146 1 98.94 39 ILE B C 1
ATOM 2169 O O . ILE B 1 39 ? 4.223 9.875 1.81 1 98.94 39 ILE B O 1
ATOM 2173 N N . PRO B 1 40 ? 4.961 8.742 0.037 1 98.81 40 PRO B N 1
ATOM 2174 C CA . PRO B 1 40 ? 3.637 8.656 -0.588 1 98.81 40 PRO B CA 1
ATOM 2175 C C . PRO B 1 40 ? 2.891 7.379 -0.207 1 98.81 40 PRO B C 1
ATOM 2177 O O . PRO B 1 40 ? 2.002 6.938 -0.939 1 98.81 40 PRO B O 1
ATOM 2180 N N . THR B 1 41 ? 3.178 6.789 0.936 1 98.81 41 THR B N 1
ATOM 2181 C CA . THR B 1 41 ? 2.684 5.465 1.305 1 98.81 41 THR B CA 1
ATOM 2182 C C . THR B 1 41 ? 1.158 5.438 1.292 1 98.81 41 THR B C 1
ATOM 2184 O O . THR B 1 41 ? 0.555 4.438 0.891 1 98.81 41 THR B O 1
ATOM 2187 N N . ALA B 1 42 ? 0.516 6.504 1.648 1 98.5 42 ALA B N 1
ATOM 2188 C CA . ALA B 1 42 ? -0.938 6.531 1.782 1 98.5 42 ALA B CA 1
ATOM 2189 C C . ALA B 1 42 ? -1.616 6.367 0.425 1 98.5 42 ALA B C 1
ATOM 2191 O O . ALA B 1 42 ? -2.791 6 0.351 1 98.5 42 ALA B O 1
ATOM 2192 N N . SER B 1 43 ? -0.9 6.648 -0.611 1 98.25 43 SER B N 1
ATOM 2193 C CA . SER B 1 43 ? -1.459 6.523 -1.953 1 98.25 43 SER B CA 1
ATOM 2194 C C . SER B 1 43 ? -0.985 5.242 -2.633 1 98.25 43 SER B C 1
ATOM 2196 O O . SER B 1 43 ? -1.132 5.09 -3.848 1 98.25 43 SER B O 1
ATOM 2198 N N . GLY B 1 44 ? -0.332 4.375 -1.828 1 98.44 44 GLY B N 1
ATOM 2199 C CA . GLY B 1 44 ? 0.249 3.184 -2.43 1 98.44 44 GLY B CA 1
ATOM 2200 C C . GLY B 1 44 ? 1.455 3.48 -3.299 1 98.44 44 GLY B C 1
ATOM 2201 O O . GLY B 1 44 ? 1.648 2.85 -4.34 1 98.44 44 GLY B O 1
ATOM 2202 N N . ASP B 1 45 ? 2.158 4.539 -2.979 1 98.44 45 ASP B N 1
ATOM 2203 C CA . ASP B 1 45 ? 3.322 5 -3.729 1 98.44 45 ASP B CA 1
ATOM 2204 C C . ASP B 1 45 ? 2.959 5.289 -5.184 1 98.44 45 ASP B C 1
ATOM 2206 O O . ASP B 1 45 ? 3.652 4.844 -6.102 1 98.44 45 ASP B O 1
ATOM 2210 N N . SER B 1 46 ? 1.886 6.004 -5.387 1 98.12 46 SER B N 1
ATOM 2211 C CA . SER B 1 46 ? 1.382 6.367 -6.707 1 98.12 46 SER B CA 1
ATOM 2212 C C . SER B 1 46 ? 2.455 7.066 -7.535 1 98.12 46 SER B C 1
ATOM 2214 O O . SER B 1 46 ? 2.996 8.094 -7.121 1 98.12 46 SER B O 1
ATOM 2216 N N . ASP B 1 47 ? 2.689 6.578 -8.734 1 97.69 47 ASP B N 1
ATOM 2217 C CA . ASP B 1 47 ? 3.648 7.195 -9.648 1 97.69 47 ASP B CA 1
ATOM 2218 C C . ASP B 1 47 ? 3.23 8.617 -10 1 97.69 47 ASP B C 1
ATOM 2220 O O . ASP B 1 47 ? 4.074 9.516 -10.094 1 97.69 47 ASP B O 1
ATOM 2224 N N . HIS B 1 48 ? 1.964 8.75 -10.18 1 97.44 48 HIS B N 1
ATOM 2225 C CA . HIS B 1 48 ? 1.447 10.07 -10.531 1 97.44 48 HIS B CA 1
ATOM 2226 C C . HIS B 1 48 ? 1.694 11.07 -9.406 1 97.44 48 HIS B C 1
ATOM 2228 O O . HIS B 1 48 ? 2.1 12.211 -9.656 1 97.44 48 HIS B O 1
ATOM 2234 N N . TYR B 1 49 ? 1.497 10.648 -8.188 1 98.31 49 TYR B N 1
ATOM 2235 C CA . TYR B 1 49 ? 1.702 11.516 -7.027 1 98.31 49 TYR B CA 1
ATOM 2236 C C . TYR B 1 49 ? 3.174 11.883 -6.875 1 98.31 49 TYR B C 1
ATOM 2238 O O . TYR B 1 49 ? 3.512 13.047 -6.641 1 98.31 49 TYR B O 1
ATOM 2246 N N . ILE B 1 50 ? 4.02 10.914 -7.055 1 98.62 50 ILE B N 1
ATOM 2247 C CA . ILE B 1 50 ? 5.461 11.125 -6.965 1 98.62 50 ILE B CA 1
ATOM 2248 C C . ILE B 1 50 ? 5.914 12.086 -8.055 1 98.62 50 ILE B C 1
ATOM 2250 O O . ILE B 1 50 ? 6.711 12.992 -7.805 1 98.62 50 ILE B O 1
ATOM 2254 N N . SER B 1 51 ? 5.379 11.898 -9.234 1 98.38 51 SER B N 1
ATOM 2255 C CA . SER B 1 51 ? 5.734 12.766 -10.344 1 98.38 51 SER B CA 1
ATOM 2256 C C . SER B 1 51 ? 5.344 14.219 -10.062 1 98.38 51 SER B C 1
ATOM 2258 O O . SER B 1 51 ? 6.113 15.141 -10.344 1 98.38 51 SER B O 1
ATOM 2260 N N . ARG B 1 52 ? 4.195 14.422 -9.539 1 98.31 52 ARG B N 1
ATOM 2261 C CA . ARG B 1 52 ? 3.732 15.773 -9.211 1 98.31 52 ARG B CA 1
ATOM 2262 C C . ARG B 1 52 ? 4.617 16.406 -8.148 1 98.31 52 ARG B C 1
ATOM 2264 O O . ARG B 1 52 ? 4.914 17.609 -8.211 1 98.31 52 ARG B O 1
ATOM 2271 N N . TYR B 1 53 ? 4.992 15.578 -7.223 1 98.75 53 TYR B N 1
ATOM 2272 C CA . TYR B 1 53 ? 5.91 16.047 -6.184 1 98.75 53 TYR B CA 1
ATOM 2273 C C . TYR B 1 53 ? 7.211 16.547 -6.793 1 98.75 53 TYR B C 1
ATOM 2275 O O . TYR B 1 53 ? 7.633 17.672 -6.516 1 98.75 53 TYR B O 1
ATOM 2283 N N . TYR B 1 54 ? 7.812 15.773 -7.621 1 98.75 54 TYR B N 1
ATOM 2284 C CA . TYR B 1 54 ? 9.086 16.141 -8.227 1 98.75 54 TYR B CA 1
ATOM 2285 C C . TYR B 1 54 ? 8.922 17.344 -9.148 1 98.75 54 TYR B C 1
ATOM 2287 O O . TYR B 1 54 ? 9.789 18.219 -9.203 1 98.75 54 TYR B O 1
ATOM 2295 N N . ASN B 1 55 ? 7.84 17.359 -9.898 1 98.31 55 ASN B N 1
ATOM 2296 C CA . ASN B 1 55 ? 7.586 18.484 -10.789 1 98.31 55 ASN B CA 1
ATOM 2297 C C . ASN B 1 55 ? 7.586 19.812 -10.039 1 98.31 55 ASN B C 1
ATOM 2299 O O . ASN B 1 55 ? 8.055 20.828 -10.555 1 98.31 55 ASN B O 1
ATOM 2303 N N . PHE B 1 56 ? 7.105 19.828 -8.844 1 98.62 56 PHE B N 1
ATOM 2304 C CA . PHE B 1 56 ? 7.02 21.047 -8.039 1 98.62 56 PHE B CA 1
ATOM 2305 C C . PHE B 1 56 ? 8.352 21.344 -7.359 1 98.62 56 PHE B C 1
ATOM 2307 O O . PHE B 1 56 ? 8.914 22.422 -7.535 1 98.62 56 PHE B O 1
ATOM 2314 N N . PHE B 1 57 ? 8.945 20.391 -6.648 1 98.62 57 PHE B N 1
ATOM 2315 C CA . PHE B 1 57 ? 10.047 20.656 -5.73 1 98.62 57 PHE B CA 1
ATOM 2316 C C . PHE B 1 57 ? 11.367 20.766 -6.484 1 98.62 57 PHE B C 1
ATOM 2318 O O . PHE B 1 57 ? 12.336 21.328 -5.973 1 98.62 57 PHE B O 1
ATOM 2325 N N . ASN B 1 58 ? 11.406 20.203 -7.688 1 98.56 58 ASN B N 1
ATOM 2326 C CA . ASN B 1 58 ? 12.609 20.391 -8.5 1 98.56 58 ASN B CA 1
ATOM 2327 C C . ASN B 1 58 ? 12.789 21.844 -8.914 1 98.56 58 ASN B C 1
ATOM 2329 O O . ASN B 1 58 ? 13.875 22.25 -9.328 1 98.56 58 ASN B O 1
ATOM 2333 N N . LYS B 1 59 ? 11.75 22.594 -8.82 1 97.94 59 LYS B N 1
ATOM 2334 C CA . LYS B 1 59 ? 11.789 24 -9.203 1 97.94 59 LYS B CA 1
ATOM 2335 C C . LYS B 1 59 ? 12.062 24.891 -7.988 1 97.94 59 LYS B C 1
ATOM 2337 O O . LYS B 1 59 ? 12.078 26.125 -8.102 1 97.94 59 LYS B O 1
ATOM 2342 N N . GLN B 1 60 ? 12.18 24.312 -6.793 1 97.75 60 GLN B N 1
ATOM 2343 C CA . GLN B 1 60 ? 12.445 25.031 -5.559 1 97.75 60 GLN B CA 1
ATOM 2344 C C . GLN B 1 60 ? 13.906 24.891 -5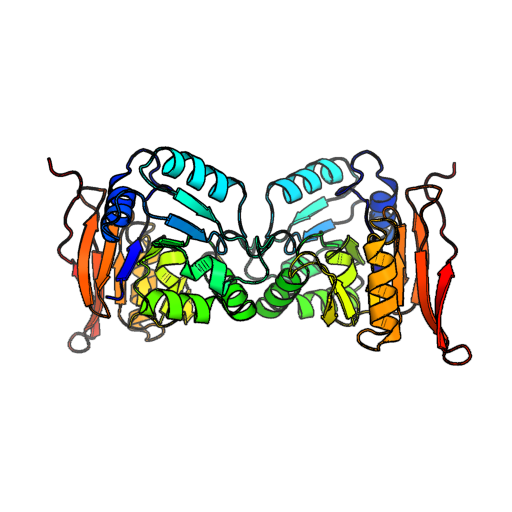.141 1 97.75 60 GLN B C 1
ATOM 2346 O O . GLN B 1 60 ? 14.641 24.062 -5.703 1 97.75 60 GLN B O 1
ATOM 2351 N N . ASN B 1 61 ? 14.367 25.75 -4.203 1 97.12 61 ASN B N 1
ATOM 2352 C CA . ASN B 1 61 ? 15.703 25.625 -3.631 1 97.12 61 ASN B CA 1
ATOM 2353 C C . ASN B 1 61 ? 15.766 24.531 -2.572 1 97.12 61 ASN B C 1
ATOM 2355 O O . ASN B 1 61 ? 15.844 24.812 -1.377 1 97.12 61 ASN B O 1
ATOM 2359 N N . CYS B 1 62 ? 15.773 23.266 -3.057 1 98.56 62 CYS B N 1
ATOM 2360 C CA . CYS B 1 62 ? 15.82 22.094 -2.193 1 98.56 62 CYS B CA 1
ATOM 2361 C C . CYS B 1 62 ? 16.359 20.875 -2.951 1 98.56 62 CYS B C 1
ATOM 2363 O O . CYS B 1 62 ? 16.625 20.953 -4.152 1 98.56 62 CYS B O 1
ATOM 2365 N N . LYS B 1 63 ? 16.594 19.781 -2.275 1 98.75 63 LYS B N 1
ATOM 2366 C CA . LYS B 1 63 ? 17 18.5 -2.832 1 98.75 63 LYS B CA 1
ATOM 2367 C C . LYS B 1 63 ? 15.93 17.438 -2.574 1 98.75 63 LYS B C 1
ATOM 2369 O O . LYS B 1 63 ? 15.914 16.812 -1.513 1 98.75 63 LYS B O 1
ATOM 2374 N N . PRO B 1 64 ? 15.094 17.25 -3.566 1 98.88 64 PRO B N 1
ATOM 2375 C CA . PRO B 1 64 ? 13.969 16.344 -3.344 1 98.88 64 PRO B CA 1
ATOM 2376 C C . PRO B 1 64 ? 14.367 14.875 -3.502 1 98.88 64 PRO B C 1
ATOM 2378 O O . PRO B 1 64 ? 15.242 14.547 -4.312 1 98.88 64 PRO B O 1
ATOM 2381 N N . SER B 1 65 ? 13.828 13.969 -2.766 1 98.81 65 SER B N 1
ATOM 2382 C CA . SER B 1 65 ? 13.844 12.516 -2.861 1 98.81 65 SER B CA 1
ATOM 2383 C C . SER B 1 65 ? 12.516 11.914 -2.391 1 98.81 65 SER B C 1
ATOM 2385 O O . SER B 1 65 ? 11.617 12.648 -1.971 1 98.81 65 SER B O 1
ATOM 2387 N N . HIS B 1 66 ? 12.312 10.703 -2.574 1 98.75 66 HIS B N 1
ATOM 2388 C CA . HIS B 1 66 ? 11.125 10.047 -2.027 1 98.75 66 HIS B CA 1
ATOM 2389 C C . HIS B 1 66 ? 11.461 8.672 -1.476 1 98.75 66 HIS B C 1
ATOM 2391 O O . HIS B 1 66 ? 12.516 8.109 -1.8 1 98.75 66 HIS B O 1
ATOM 2397 N N . LEU B 1 67 ? 10.664 8.227 -0.604 1 98.5 67 LEU B N 1
ATOM 2398 C CA . LEU B 1 67 ? 10.766 6.879 -0.049 1 98.5 67 LEU B CA 1
ATOM 2399 C C . LEU B 1 67 ? 9.547 6.043 -0.431 1 98.5 67 LEU B C 1
ATOM 2401 O O . LEU B 1 67 ? 8.422 6.355 -0.029 1 98.5 67 LEU B O 1
ATOM 2405 N N . SER B 1 68 ? 9.773 5.062 -1.198 1 97.62 68 SER B N 1
ATOM 2406 C CA . SER B 1 68 ? 8.75 4.074 -1.528 1 97.62 68 SER B CA 1
ATOM 2407 C C . SER B 1 68 ? 8.898 2.816 -0.68 1 97.62 68 SER B C 1
ATOM 2409 O O . SER B 1 68 ? 10.016 2.309 -0.507 1 97.62 68 SER B O 1
ATOM 2411 N N . LEU B 1 69 ? 7.785 2.344 -0.137 1 97.69 69 LEU B N 1
ATOM 2412 C CA . LEU B 1 69 ? 7.848 1.083 0.594 1 97.69 69 LEU B CA 1
ATOM 2413 C C . LEU B 1 69 ? 7.523 -0.093 -0.323 1 97.69 69 LEU B C 1
ATOM 2415 O O . LEU B 1 69 ? 7.773 -1.248 0.031 1 97.69 69 LEU B O 1
ATOM 2419 N N . PHE B 1 70 ? 6.992 0.138 -1.486 1 96.88 70 PHE B N 1
ATOM 2420 C CA . PHE B 1 70 ? 6.746 -0.924 -2.453 1 96.88 70 PHE B CA 1
ATOM 2421 C C . PHE B 1 70 ? 7.992 -1.191 -3.291 1 96.88 70 PHE B C 1
ATOM 2423 O O . PHE B 1 70 ? 8.141 -2.273 -3.861 1 96.88 70 PHE B O 1
ATOM 2430 N N . LYS B 1 71 ? 8.859 -0.213 -3.404 1 94 71 LYS B N 1
ATOM 2431 C CA . LYS B 1 71 ? 10.188 -0.3 -4.012 1 94 71 LYS B CA 1
ATOM 2432 C C . LYS B 1 71 ? 11.219 0.456 -3.182 1 94 71 LYS B C 1
ATOM 2434 O O . LYS B 1 71 ? 11.742 1.486 -3.617 1 94 71 LYS B O 1
ATOM 2439 N N . PRO B 1 72 ? 11.57 -0.076 -2.105 1 94.38 72 PRO B N 1
ATOM 2440 C CA . PRO B 1 72 ? 12.461 0.655 -1.2 1 94.38 72 PRO B CA 1
ATOM 2441 C C . PRO B 1 72 ? 13.805 0.985 -1.836 1 94.38 72 PRO B C 1
ATOM 2443 O O . PRO B 1 72 ? 14.398 0.138 -2.51 1 94.38 72 PRO B O 1
ATOM 2446 N N . PRO B 1 73 ? 14.258 2.168 -1.604 1 92.81 73 PRO B N 1
ATOM 2447 C CA . PRO B 1 73 ? 15.531 2.58 -2.205 1 92.81 73 PRO B CA 1
ATOM 2448 C C . PRO B 1 73 ? 16.734 1.95 -1.515 1 92.81 73 PRO B C 1
ATOM 2450 O O . PRO B 1 73 ? 17.844 1.961 -2.064 1 92.81 73 PRO B O 1
ATOM 2453 N N . THR B 1 74 ? 16.547 1.469 -0.294 1 92.88 74 THR B N 1
ATOM 2454 C CA . THR B 1 74 ? 17.625 0.911 0.518 1 92.88 74 THR B CA 1
ATOM 2455 C C . THR B 1 74 ? 17.062 -0.025 1.586 1 92.88 74 THR B C 1
ATOM 2457 O O . THR B 1 74 ? 15.883 0.033 1.911 1 92.88 74 THR B O 1
ATOM 2460 N N . ARG B 1 75 ? 17.906 -0.871 2.07 1 91.19 75 ARG B N 1
ATOM 2461 C CA . ARG B 1 75 ? 17.547 -1.684 3.229 1 91.19 75 ARG B CA 1
ATOM 2462 C C . ARG B 1 75 ? 17.688 -0.882 4.52 1 91.19 75 ARG B C 1
ATOM 2464 O O . ARG B 1 75 ? 17.031 -1.191 5.516 1 91.19 75 ARG B O 1
ATOM 2471 N N . ASP B 1 76 ? 18.547 0.135 4.441 1 95.38 76 ASP B N 1
ATOM 2472 C CA . ASP B 1 76 ? 18.75 0.994 5.602 1 95.38 76 ASP B CA 1
ATOM 2473 C C . ASP B 1 76 ? 17.812 2.189 5.582 1 95.38 76 ASP B C 1
ATOM 2475 O O . ASP B 1 76 ? 18.234 3.32 5.332 1 95.38 76 ASP B O 1
ATOM 2479 N N . LEU B 1 77 ? 16.562 1.95 5.945 1 97 77 LEU B N 1
ATOM 2480 C CA . LEU B 1 77 ? 15.547 2.99 5.941 1 97 77 LEU B CA 1
ATOM 2481 C C . LEU B 1 77 ? 15.875 4.082 6.953 1 97 77 LEU B C 1
ATOM 2483 O O . LEU B 1 77 ? 15.664 5.266 6.684 1 97 77 LEU B O 1
ATOM 2487 N N . GLU B 1 78 ? 16.375 3.658 8.07 1 98.31 78 GLU B N 1
ATOM 2488 C CA . GLU B 1 78 ? 16.688 4.621 9.117 1 98.31 78 GLU B CA 1
ATOM 2489 C C . GLU B 1 78 ? 17.75 5.613 8.648 1 98.31 78 GLU B C 1
ATOM 2491 O O . GLU B 1 78 ? 17.578 6.824 8.773 1 98.31 78 GLU B O 1
ATOM 2496 N N . GLY B 1 79 ? 18.844 5.008 8.125 1 98.44 79 GLY B N 1
ATOM 2497 C CA . GLY B 1 79 ? 19.875 5.891 7.598 1 98.44 79 GLY B CA 1
ATOM 2498 C C . GLY B 1 79 ? 19.375 6.816 6.508 1 98.44 79 GLY B C 1
ATOM 2499 O O . GLY B 1 79 ? 19.719 7.996 6.477 1 98.44 79 GLY B O 1
ATOM 2500 N N . PHE B 1 80 ? 18.531 6.324 5.684 1 98.31 80 PHE B N 1
ATOM 2501 C CA . PHE B 1 80 ? 17.969 7.078 4.57 1 98.31 80 PHE B CA 1
ATOM 2502 C C . PHE B 1 80 ? 17.141 8.258 5.078 1 98.31 80 PHE B C 1
ATOM 2504 O O . PHE B 1 80 ? 17.266 9.375 4.574 1 98.31 80 PHE B O 1
ATOM 2511 N N . ILE B 1 81 ? 16.297 8.078 6.125 1 98.75 81 ILE B N 1
ATOM 2512 C CA . ILE B 1 81 ? 15.391 9.078 6.656 1 98.75 81 ILE B CA 1
ATOM 2513 C C . ILE B 1 81 ? 16.172 10.109 7.469 1 98.75 81 ILE B C 1
ATOM 2515 O O . ILE B 1 81 ? 15.961 11.312 7.324 1 98.75 81 ILE B O 1
ATOM 2519 N N . LEU B 1 82 ? 17.141 9.664 8.227 1 98.56 82 LEU B N 1
ATOM 2520 C CA . LEU B 1 82 ? 17.797 10.531 9.211 1 98.56 82 LEU B CA 1
ATOM 2521 C C . LEU B 1 82 ? 18.766 11.484 8.531 1 98.56 82 LEU B C 1
ATOM 2523 O O . LEU B 1 82 ? 19.234 12.438 9.148 1 98.56 82 LEU B O 1
ATOM 2527 N N . GLU B 1 83 ? 19 11.25 7.281 1 98.25 83 GLU B N 1
ATOM 2528 C CA . GLU B 1 83 ? 19.859 12.18 6.551 1 98.25 83 GLU B CA 1
ATOM 2529 C C . GLU B 1 83 ? 19.047 13.32 5.953 1 98.25 83 GLU B C 1
ATOM 2531 O O . GLU B 1 83 ? 19.609 14.258 5.379 1 98.25 83 GLU B O 1
ATOM 2536 N N . LYS B 1 84 ? 17.766 13.312 6.078 1 98.75 84 LYS B N 1
ATOM 2537 C CA . LYS B 1 84 ? 16.891 14.336 5.496 1 98.75 84 LYS B CA 1
ATOM 2538 C C . LYS B 1 84 ? 16.672 15.484 6.473 1 98.75 84 LYS B C 1
ATOM 2540 O O . LYS B 1 84 ? 17.016 15.375 7.656 1 98.75 84 LYS B O 1
ATOM 2545 N N . ASP B 1 85 ? 16.219 16.578 5.914 1 98.81 85 ASP B N 1
ATOM 2546 C CA . ASP B 1 85 ? 15.875 17.75 6.73 1 98.81 85 ASP B CA 1
ATOM 2547 C C . ASP B 1 85 ? 14.359 17.844 6.926 1 98.81 85 ASP B C 1
ATOM 2549 O O . ASP B 1 85 ? 13.898 18.375 7.938 1 98.81 85 ASP B O 1
ATOM 2553 N N . ILE B 1 86 ? 13.602 17.375 5.957 1 98.88 86 ILE B N 1
ATOM 2554 C CA . ILE B 1 86 ? 12.141 17.438 5.965 1 98.88 86 ILE B CA 1
ATOM 2555 C C . ILE B 1 86 ? 11.57 16.125 5.438 1 98.88 86 ILE B C 1
ATOM 2557 O O . ILE B 1 86 ? 12.008 15.625 4.398 1 98.88 86 ILE B O 1
ATOM 2561 N N . ILE B 1 87 ? 10.664 15.586 6.188 1 98.94 87 ILE B N 1
ATOM 2562 C CA . ILE B 1 87 ? 9.82 14.492 5.715 1 98.94 87 ILE B CA 1
ATOM 2563 C C . ILE B 1 87 ? 8.43 15.016 5.379 1 98.94 87 ILE B C 1
ATOM 2565 O O . ILE B 1 87 ? 7.805 15.695 6.199 1 98.94 87 ILE B O 1
ATOM 2569 N N . TYR B 1 88 ? 7.977 14.805 4.188 1 98.94 88 TYR B N 1
ATOM 2570 C CA . TYR B 1 88 ? 6.68 15.273 3.711 1 98.94 88 TYR B CA 1
ATOM 2571 C C . TYR B 1 88 ? 5.777 14.094 3.344 1 98.94 88 TYR B C 1
ATOM 2573 O O . TYR B 1 88 ? 5.984 13.445 2.314 1 98.94 88 TYR B O 1
ATOM 2581 N N . VAL B 1 89 ? 4.773 13.875 4.133 1 98.94 89 VAL B N 1
ATOM 2582 C CA . VAL B 1 89 ? 3.908 12.711 3.959 1 98.94 89 VAL B CA 1
ATOM 2583 C C . VAL B 1 89 ? 2.674 13.102 3.15 1 98.94 89 VAL B C 1
ATOM 2585 O O . VAL B 1 89 ? 2.025 14.109 3.441 1 98.94 89 VAL B O 1
ATOM 2588 N N . GLY B 1 90 ? 2.342 12.336 2.18 1 98.56 90 GLY B N 1
ATOM 2589 C CA . GLY B 1 90 ? 1.23 12.617 1.285 1 98.56 90 GLY B CA 1
ATOM 2590 C C . GLY B 1 90 ? -0.096 12.086 1.796 1 98.56 90 GLY B C 1
ATOM 2591 O O . GLY B 1 90 ? -0.151 11.445 2.846 1 98.56 90 GLY B O 1
ATOM 2592 N N . GLY B 1 91 ? -1.147 12.445 0.985 1 97.94 91 GLY B N 1
ATOM 2593 C CA . GLY B 1 91 ? -2.494 11.992 1.302 1 97.94 91 GLY B CA 1
ATOM 2594 C C . GLY B 1 91 ? -2.826 10.641 0.713 1 97.94 91 GLY B C 1
ATOM 2595 O O . GLY B 1 91 ? -2.021 10.062 -0.022 1 97.94 91 GLY B O 1
ATOM 2596 N N . GLY B 1 92 ? -4.012 10.164 1.138 1 96.62 92 GLY B N 1
ATOM 2597 C CA . GLY B 1 92 ? -4.496 8.867 0.699 1 96.62 92 GLY B CA 1
ATOM 2598 C C . GLY B 1 92 ? -5.18 8.078 1.801 1 96.62 92 GLY B C 1
ATOM 2599 O O . GLY B 1 92 ? -5.969 8.633 2.566 1 96.62 92 GLY B O 1
ATOM 2600 N N . ASN B 1 93 ? -4.914 6.797 1.853 1 97 93 ASN B N 1
ATOM 2601 C CA . ASN B 1 93 ? -5.523 5.887 2.816 1 97 93 ASN B CA 1
ATOM 2602 C C . ASN B 1 93 ? -4.723 5.82 4.113 1 97 93 ASN B C 1
ATOM 2604 O O . ASN B 1 93 ? -3.67 5.184 4.164 1 97 93 ASN B O 1
ATOM 2608 N N . THR B 1 94 ? -5.27 6.406 5.148 1 97.19 94 THR B N 1
ATOM 2609 C CA . THR B 1 94 ? -4.559 6.52 6.414 1 97.19 94 THR B CA 1
ATOM 2610 C C . THR B 1 94 ? -4.348 5.145 7.043 1 97.19 94 THR B C 1
ATOM 2612 O O . THR B 1 94 ? -3.291 4.871 7.613 1 97.19 94 THR B O 1
ATOM 2615 N N . ARG B 1 95 ? -5.359 4.305 6.938 1 96.75 95 ARG B N 1
ATOM 2616 C CA . ARG B 1 95 ? -5.277 2.955 7.484 1 96.75 95 ARG B CA 1
ATOM 2617 C C . ARG B 1 95 ? -4.098 2.193 6.895 1 96.75 95 ARG B C 1
ATOM 2619 O O . ARG B 1 95 ? -3.291 1.617 7.629 1 96.75 95 ARG B O 1
ATOM 2626 N N . ASN B 1 96 ? -3.986 2.225 5.594 1 98.38 96 ASN B N 1
ATOM 2627 C CA . ASN B 1 96 ? -2.914 1.522 4.902 1 98.38 96 ASN B CA 1
ATOM 2628 C C . ASN B 1 96 ? -1.55 2.131 5.219 1 98.38 96 ASN B C 1
ATOM 2630 O O . ASN B 1 96 ? -0.564 1.407 5.371 1 98.38 96 ASN B O 1
ATOM 2634 N N . LEU B 1 97 ? -1.515 3.438 5.277 1 98.31 97 LEU B N 1
ATOM 2635 C CA . LEU B 1 97 ? -0.287 4.137 5.645 1 98.31 97 LEU B CA 1
ATOM 2636 C C . LEU B 1 97 ? 0.257 3.619 6.973 1 98.31 97 LEU B C 1
ATOM 2638 O O . LEU B 1 97 ? 1.417 3.209 7.055 1 98.31 97 LEU B O 1
ATOM 2642 N N . LEU B 1 98 ? -0.586 3.545 7.969 1 98.5 98 LEU B N 1
ATOM 2643 C CA . LEU B 1 98 ? -0.154 3.223 9.328 1 98.5 98 LEU B CA 1
ATOM 2644 C C . LEU B 1 98 ? 0.257 1.759 9.43 1 98.5 98 LEU B C 1
ATOM 2646 O O . LEU B 1 98 ? 1.26 1.437 10.07 1 98.5 98 LEU B O 1
ATOM 2650 N N . VAL B 1 99 ? -0.474 0.879 8.82 1 98.38 99 VAL B N 1
ATOM 2651 C CA . VAL B 1 99 ? -0.165 -0.542 8.93 1 98.38 99 VAL B CA 1
ATOM 2652 C C . VAL B 1 99 ? 1.156 -0.841 8.227 1 98.38 99 VAL B C 1
ATOM 2654 O O . VAL B 1 99 ? 1.968 -1.627 8.719 1 98.38 99 VAL B O 1
ATOM 2657 N N . LEU B 1 100 ? 1.392 -0.243 7.094 1 98.75 100 LEU B N 1
ATOM 2658 C CA . LEU B 1 100 ? 2.645 -0.445 6.375 1 98.75 100 LEU B CA 1
ATOM 2659 C C . LEU B 1 100 ? 3.818 0.145 7.148 1 98.75 100 LEU B C 1
ATOM 2661 O O . LEU B 1 100 ? 4.891 -0.46 7.215 1 98.7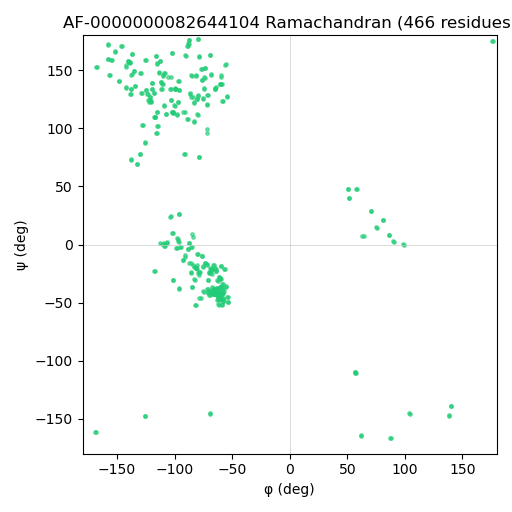5 100 LEU B O 1
ATOM 2665 N N . TRP B 1 101 ? 3.611 1.365 7.73 1 98.81 101 TRP B N 1
ATOM 2666 C CA . TRP B 1 101 ? 4.684 1.981 8.5 1 98.81 101 TRP B CA 1
ATOM 2667 C C . TRP B 1 101 ? 5.066 1.108 9.695 1 98.81 101 TRP B C 1
ATOM 2669 O O . TRP B 1 101 ? 6.25 0.949 10 1 98.81 101 TRP B O 1
ATOM 2679 N N . LYS B 1 102 ? 4.062 0.573 10.344 1 98.5 102 LYS B N 1
ATOM 2680 C CA . LYS B 1 102 ? 4.336 -0.316 11.469 1 98.5 102 LYS B CA 1
ATOM 2681 C C . LYS B 1 102 ? 5.086 -1.563 11.016 1 98.5 102 LYS B C 1
ATOM 2683 O O . LYS B 1 102 ? 6.059 -1.976 11.648 1 98.5 102 LYS B O 1
ATOM 2688 N N . GLU B 1 103 ? 4.684 -2.123 9.93 1 97.75 103 GLU B N 1
ATOM 2689 C CA . GLU B 1 103 ? 5.305 -3.326 9.391 1 97.75 103 GLU B CA 1
ATOM 2690 C C . GLU B 1 103 ? 6.785 -3.094 9.094 1 97.75 103 GLU B C 1
ATOM 2692 O O . GLU B 1 103 ? 7.617 -3.967 9.352 1 97.75 103 GLU B O 1
ATOM 2697 N N . TRP B 1 104 ? 7.133 -1.924 8.633 1 97.62 104 TRP B N 1
ATOM 2698 C CA . TRP B 1 104 ? 8.484 -1.648 8.164 1 97.62 104 TRP B CA 1
ATOM 2699 C C . TRP B 1 104 ? 9.305 -0.948 9.242 1 97.62 104 TRP B C 1
ATOM 2701 O O . TRP B 1 104 ? 10.484 -0.649 9.039 1 97.62 104 TRP B O 1
ATOM 2711 N N . GLY B 1 105 ? 8.664 -0.629 10.414 1 98.31 105 GLY B N 1
ATOM 2712 C CA . GLY B 1 105 ? 9.344 0.081 11.484 1 98.31 105 GLY B CA 1
ATOM 2713 C C . GLY B 1 105 ? 9.523 1.559 11.195 1 98.31 105 GLY B C 1
ATOM 2714 O O . GLY B 1 105 ? 10.352 2.223 11.836 1 98.31 105 GLY B O 1
ATOM 2715 N N . LEU B 1 106 ? 8.82 1.998 10.234 1 98.62 106 LEU B N 1
ATOM 2716 C CA . LEU B 1 106 ? 8.977 3.391 9.82 1 98.62 106 LEU B CA 1
ATOM 2717 C C . LEU B 1 106 ? 8.398 4.332 10.875 1 98.62 106 LEU B C 1
ATOM 2719 O O . LEU B 1 106 ? 8.891 5.453 11.047 1 98.62 106 LEU B O 1
ATOM 2723 N N . ASP B 1 107 ? 7.344 3.898 11.617 1 98.69 107 ASP B N 1
ATOM 2724 C CA . ASP B 1 107 ? 6.77 4.715 12.68 1 98.69 107 ASP B CA 1
ATOM 2725 C C . ASP B 1 107 ? 7.824 5.07 13.727 1 98.69 107 ASP B C 1
ATOM 2727 O O . ASP B 1 107 ? 7.953 6.234 14.117 1 98.69 107 ASP B O 1
ATOM 2731 N N . ASP B 1 108 ? 8.664 4.125 14.094 1 98.81 108 ASP B N 1
ATOM 2732 C CA . ASP B 1 108 ? 9.734 4.359 15.055 1 98.81 108 ASP B CA 1
ATOM 2733 C C . ASP B 1 108 ? 10.812 5.27 14.469 1 98.81 108 ASP B C 1
ATOM 2735 O O . ASP B 1 108 ? 11.344 6.141 15.164 1 98.81 108 ASP B O 1
ATOM 2739 N N . ILE B 1 109 ? 11.156 5.016 13.258 1 98.88 109 ILE B N 1
ATOM 2740 C CA . ILE B 1 109 ? 12.18 5.805 12.586 1 98.88 109 ILE B CA 1
ATOM 2741 C C . ILE B 1 109 ? 11.734 7.262 12.5 1 98.88 109 ILE B C 1
ATOM 2743 O O . ILE B 1 109 ? 12.531 8.18 12.727 1 98.88 109 ILE B O 1
ATOM 2747 N N . LEU B 1 110 ? 10.469 7.484 12.195 1 98.88 110 LEU B N 1
ATOM 2748 C CA . LEU B 1 110 ? 9.945 8.844 12.086 1 98.88 110 LEU B CA 1
ATOM 2749 C C . LEU B 1 110 ? 9.938 9.531 13.445 1 98.88 110 LEU B C 1
ATOM 2751 O O . LEU B 1 110 ? 10.172 10.742 13.539 1 98.88 110 LEU B O 1
ATOM 2755 N N . ARG B 1 111 ? 9.648 8.789 14.492 1 98.81 111 ARG B N 1
ATOM 2756 C CA . ARG B 1 111 ? 9.75 9.352 15.836 1 98.81 111 ARG B CA 1
ATOM 2757 C C . ARG B 1 111 ? 11.18 9.797 16.141 1 98.81 111 ARG B C 1
ATOM 2759 O O . ARG B 1 111 ? 11.391 10.883 16.688 1 98.81 111 ARG B O 1
ATOM 2766 N N . LYS B 1 112 ? 12.117 8.938 15.766 1 98.81 112 LYS B N 1
ATOM 2767 C CA . LYS B 1 112 ? 13.523 9.289 15.93 1 98.81 112 LYS B CA 1
ATOM 2768 C C . LYS B 1 112 ? 13.875 10.539 15.133 1 98.81 112 LYS B C 1
ATOM 2770 O O . LYS B 1 112 ? 14.578 11.422 15.625 1 98.81 112 LYS B O 1
ATOM 2775 N N . ALA B 1 113 ? 13.414 10.57 13.922 1 98.81 113 ALA B N 1
ATOM 2776 C CA . ALA B 1 113 ? 13.648 11.734 13.07 1 98.81 113 ALA B CA 1
ATOM 2777 C C . ALA B 1 113 ? 13.102 13 13.711 1 98.81 113 ALA B C 1
ATOM 2779 O O . ALA B 1 113 ? 13.797 14.023 13.781 1 98.81 113 ALA B O 1
ATOM 2780 N N . TRP B 1 114 ? 11.875 12.891 14.219 1 98.81 114 TRP B N 1
ATOM 2781 C CA . TRP B 1 114 ? 11.242 14.008 14.906 1 98.81 114 TRP B CA 1
ATOM 2782 C C . TRP B 1 114 ? 12.07 14.461 16.109 1 98.81 114 TRP B C 1
ATOM 2784 O O . TRP B 1 114 ? 12.312 15.656 16.281 1 98.81 114 TRP B O 1
ATOM 2794 N N . ASN B 1 115 ? 12.586 13.531 16.859 1 98.44 115 ASN B N 1
ATOM 2795 C CA . ASN B 1 115 ? 13.383 13.805 18.047 1 98.44 115 ASN B CA 1
ATOM 2796 C C . ASN B 1 115 ? 14.719 14.445 17.688 1 98.44 115 ASN B C 1
ATOM 2798 O O . ASN B 1 115 ? 15.305 15.164 18.5 1 98.44 115 ASN B O 1
ATOM 2802 N N . GLN B 1 116 ? 15.133 14.234 16.484 1 97.88 116 GLN B N 1
ATOM 2803 C CA . GLN B 1 116 ? 16.422 14.75 16.062 1 97.88 116 GLN B CA 1
ATOM 2804 C C . GLN B 1 116 ? 16.281 16.078 15.328 1 97.88 116 GLN B C 1
ATOM 2806 O O . GLN B 1 116 ? 17.25 16.609 14.781 1 97.88 116 GLN B O 1
ATOM 2811 N N . GLY B 1 117 ? 15.125 16.516 15.258 1 97.62 117 GLY B N 1
ATOM 2812 C CA . GLY B 1 117 ? 14.914 17.859 14.766 1 97.62 117 GLY B CA 1
ATOM 2813 C C . GLY B 1 117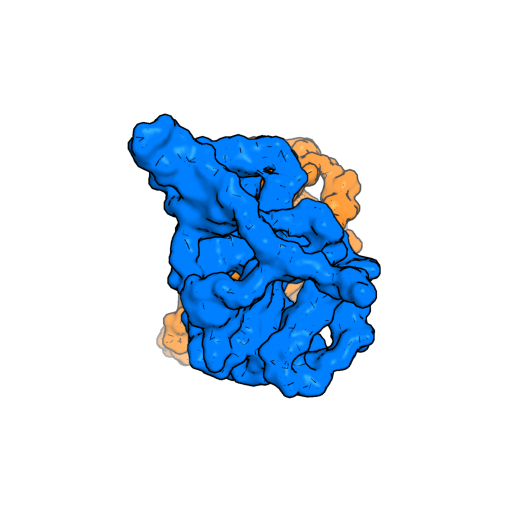 ? 14.5 17.906 13.305 1 97.62 117 GLY B C 1
ATOM 2814 O O . GLY B 1 117 ? 14.344 19 12.734 1 97.62 117 GLY B O 1
ATOM 2815 N N . ILE B 1 118 ? 14.383 16.766 12.656 1 98.69 118 ILE B N 1
ATOM 2816 C CA . ILE B 1 118 ? 13.875 16.719 11.281 1 98.69 118 ILE B CA 1
ATOM 2817 C C . ILE B 1 118 ? 12.414 17.172 11.266 1 98.69 118 ILE B C 1
ATOM 2819 O O . ILE B 1 118 ? 11.617 16.75 12.102 1 98.69 118 ILE B O 1
ATOM 2823 N N . VAL B 1 119 ? 12.039 18.047 10.328 1 98.88 119 VAL B N 1
ATOM 2824 C CA . VAL B 1 119 ? 10.68 18.562 10.219 1 98.88 119 VAL B CA 1
ATOM 2825 C C . VAL B 1 119 ? 9.766 17.5 9.609 1 98.88 119 VAL B C 1
ATOM 2827 O O . VAL B 1 119 ? 10.07 16.953 8.555 1 98.88 119 VAL B O 1
ATOM 2830 N N . LEU B 1 120 ? 8.695 17.203 10.328 1 98.94 120 LEU B N 1
ATOM 2831 C CA . LEU B 1 120 ? 7.691 16.297 9.797 1 98.94 120 LEU B CA 1
ATOM 2832 C C . LEU B 1 120 ? 6.473 17.062 9.297 1 98.94 120 LEU B C 1
ATOM 2834 O O . LEU B 1 120 ? 5.781 17.719 10.07 1 98.94 120 LEU B O 1
ATOM 2838 N N . ALA B 1 121 ? 6.273 17 8.023 1 98.88 121 ALA B N 1
ATOM 2839 C CA . ALA B 1 121 ? 5.102 17.609 7.406 1 98.88 121 ALA B CA 1
ATOM 2840 C C . ALA B 1 121 ? 4.191 16.562 6.781 1 98.88 121 ALA B C 1
ATOM 2842 O O . ALA B 1 121 ? 4.633 15.445 6.492 1 98.88 121 ALA B O 1
ATOM 2843 N N . GLY B 1 122 ? 2.951 16.891 6.637 1 98.75 122 GLY B N 1
ATOM 2844 C CA . GLY B 1 122 ? 2.041 15.953 5.988 1 98.75 122 GLY B CA 1
ATOM 2845 C C . GLY B 1 122 ? 0.705 16.578 5.629 1 98.75 122 GLY B C 1
ATOM 2846 O O . GLY B 1 122 ? 0.243 17.5 6.305 1 98.75 122 GLY B O 1
ATOM 2847 N N . ILE B 1 123 ? 0.102 16.062 4.641 1 98.56 123 ILE B N 1
ATOM 2848 C CA . ILE B 1 123 ? -1.167 16.578 4.137 1 98.56 123 ILE B CA 1
ATOM 2849 C C . ILE B 1 123 ? -2.234 15.484 4.227 1 98.56 123 ILE B C 1
ATOM 2851 O O . ILE B 1 123 ? -1.962 14.312 3.943 1 98.56 123 ILE B O 1
ATOM 2855 N N . SER B 1 124 ? -3.484 15.828 4.645 1 97.5 124 SER B N 1
ATOM 2856 C CA . SER B 1 124 ? -4.605 14.898 4.699 1 97.5 124 SER B CA 1
ATOM 2857 C C . SER B 1 124 ? -4.273 13.688 5.562 1 97.5 124 SER B C 1
ATOM 2859 O O . SER B 1 124 ? -3.926 13.828 6.734 1 97.5 124 SER B O 1
ATOM 2861 N N . ALA B 1 125 ? -4.105 12.508 4.949 1 97.75 125 ALA B N 1
ATOM 2862 C CA . ALA B 1 125 ? -3.691 11.312 5.688 1 97.75 125 ALA B CA 1
ATOM 2863 C C . ALA B 1 125 ? -2.33 11.523 6.348 1 97.75 125 ALA B C 1
ATOM 2865 O O . ALA B 1 125 ? -2.092 11.055 7.461 1 97.75 125 ALA B O 1
ATOM 2866 N N . GLY B 1 126 ? -1.5 12.219 5.684 1 98.56 126 GLY B N 1
ATOM 2867 C CA . GLY B 1 126 ? -0.173 12.523 6.199 1 98.56 126 GLY B CA 1
ATOM 2868 C C . GLY B 1 126 ? -0.193 13.477 7.375 1 98.56 126 GLY B C 1
ATOM 2869 O O . GLY B 1 126 ? 0.781 13.562 8.125 1 98.56 126 GLY B O 1
ATOM 2870 N N . SER B 1 127 ? -1.246 14.258 7.484 1 98.62 127 SER B N 1
ATOM 2871 C CA . SER B 1 127 ? -1.38 15.125 8.656 1 98.62 127 SER B CA 1
ATOM 2872 C C . SER B 1 127 ? -2.016 14.375 9.82 1 98.62 127 SER B C 1
ATOM 2874 O O . SER B 1 127 ? -1.621 14.562 10.977 1 98.62 127 SER B O 1
ATOM 2876 N N . ILE B 1 128 ? -2.959 13.5 9.516 1 98 128 ILE B N 1
ATOM 2877 C CA . ILE B 1 128 ? -3.725 12.742 10.492 1 98 128 ILE B CA 1
ATOM 2878 C C . ILE B 1 128 ? -2.791 11.82 11.281 1 98 128 ILE B C 1
ATOM 2880 O O . ILE B 1 128 ? -2.947 11.648 12.492 1 98 128 ILE B O 1
ATOM 2884 N N . CYS B 1 129 ? -1.818 11.266 10.625 1 98.62 129 CYS B N 1
ATOM 2885 C CA . CYS B 1 129 ? -1.016 10.18 11.164 1 98.62 129 CYS B CA 1
ATOM 2886 C C . CYS B 1 129 ? -0.221 10.633 12.383 1 98.62 129 CYS B C 1
ATOM 2888 O O . CYS B 1 129 ? 0.131 9.82 13.234 1 98.62 129 CYS B O 1
ATOM 2890 N N . TRP B 1 130 ? 0.023 11.945 12.562 1 98.81 130 TRP B N 1
ATOM 2891 C CA . TRP B 1 130 ? 0.882 12.445 13.625 1 98.81 130 TRP B CA 1
ATOM 2892 C C . TRP B 1 130 ? 0.145 12.445 14.961 1 98.81 130 TRP B C 1
ATOM 2894 O O . TRP B 1 130 ? 0.771 12.508 16.031 1 98.81 130 TRP B O 1
ATOM 2904 N N . PHE B 1 131 ? -1.125 12.484 14.961 1 98.81 131 PHE B N 1
ATOM 2905 C CA . PHE B 1 131 ? -1.934 12.688 16.156 1 98.81 131 PHE B CA 1
ATOM 2906 C C . PHE B 1 131 ? -2.254 11.359 16.828 1 98.81 131 PHE B C 1
ATOM 2908 O O . PHE B 1 131 ? -1.94 10.297 16.281 1 98.81 131 PHE B O 1
ATOM 2915 N N . GLU B 1 132 ? -2.82 11.422 18.016 1 98.75 132 GLU B N 1
ATOM 2916 C CA . GLU B 1 132 ? -3.303 10.219 18.688 1 98.75 132 GLU B CA 1
ATOM 2917 C C . GLU B 1 132 ? -4.438 9.562 17.906 1 98.75 132 GLU B C 1
ATOM 2919 O O . GLU B 1 132 ? -4.484 8.336 17.781 1 98.75 132 GLU B O 1
ATOM 2924 N N . GLU B 1 133 ? -5.336 10.43 17.406 1 98.44 133 GLU B N 1
ATOM 2925 C CA . GLU B 1 133 ? -6.492 9.938 16.672 1 98.44 133 GLU B CA 1
ATOM 2926 C C . GLU B 1 133 ? -6.805 10.836 15.477 1 98.44 133 GLU B C 1
ATOM 2928 O O . GLU B 1 133 ? -6.375 11.992 15.43 1 98.44 133 GLU B O 1
ATOM 2933 N N . GLY B 1 134 ? -7.496 10.273 14.516 1 96.88 134 GLY B N 1
ATOM 2934 C CA . GLY B 1 134 ? -7.965 11.031 13.367 1 96.88 134 GLY B CA 1
ATOM 2935 C C . GLY B 1 134 ? -9.234 10.461 12.75 1 96.88 134 GLY B C 1
ATOM 2936 O O . GLY B 1 134 ? -9.695 9.391 13.156 1 96.88 134 GLY B O 1
ATOM 2937 N N . VAL B 1 135 ? -9.828 11.281 11.922 1 94.5 135 VAL B N 1
ATOM 2938 C CA . VAL B 1 135 ? -10.992 10.844 11.164 1 94.5 135 VAL B CA 1
ATOM 2939 C C . VAL B 1 135 ? -10.594 10.539 9.727 1 94.5 135 VAL B C 1
ATOM 2941 O O . VAL B 1 135 ? -9.852 11.305 9.109 1 94.5 135 VAL B O 1
ATOM 2944 N N . THR B 1 136 ? -11.07 9.383 9.234 1 90 136 THR B N 1
ATOM 2945 C CA . THR B 1 136 ? -10.656 8.961 7.898 1 90 136 THR B CA 1
ATOM 2946 C C . THR B 1 136 ? -11.812 8.305 7.152 1 90 136 THR B C 1
ATOM 2948 O O . THR B 1 136 ? -12.75 7.789 7.773 1 90 136 THR B O 1
ATOM 2951 N N . ASP B 1 137 ? -11.727 8.406 5.832 1 84.19 137 ASP B N 1
ATOM 2952 C CA . ASP B 1 137 ? -12.695 7.727 4.977 1 84.19 137 ASP B CA 1
ATOM 2953 C C . ASP B 1 137 ? -12.094 6.473 4.352 1 84.19 137 ASP B C 1
ATOM 2955 O O . ASP B 1 137 ? -12.547 6.02 3.299 1 84.19 137 ASP B O 1
ATOM 2959 N N . SER B 1 138 ? -11.125 5.918 4.941 1 79.5 138 SER B N 1
ATOM 2960 C CA . SER B 1 138 ? -10.391 4.773 4.418 1 79.5 138 SER B CA 1
ATOM 2961 C C . SER B 1 138 ? -11.312 3.574 4.207 1 79.5 138 SER B C 1
ATOM 2963 O O . SER B 1 138 ? -10.977 2.656 3.457 1 79.5 138 SER B O 1
ATOM 2965 N N . PHE B 1 139 ? -12.453 3.465 4.762 1 72.75 139 PHE B N 1
ATOM 2966 C CA . PHE B 1 139 ? -13.305 2.279 4.77 1 72.75 139 PHE B CA 1
ATOM 2967 C C . PHE B 1 139 ? -14.5 2.465 3.844 1 72.75 139 PHE B C 1
ATOM 2969 O O . PHE B 1 139 ? -15.352 1.578 3.732 1 72.75 139 PHE B O 1
ATOM 2976 N N . GLY B 1 140 ? -14.547 3.535 3.205 1 70.62 140 GLY B N 1
ATOM 2977 C CA . GLY B 1 140 ? -15.719 3.875 2.404 1 70.62 140 GLY B CA 1
ATOM 2978 C C . GLY B 1 140 ? -16.125 5.328 2.537 1 70.62 140 GLY B C 1
ATOM 2979 O O . GLY B 1 140 ? -15.281 6.207 2.705 1 70.62 140 GLY B O 1
ATOM 2980 N N . GLU B 1 141 ? -17.359 5.527 2.465 1 70.12 141 GLU B N 1
ATOM 2981 C CA . GLU B 1 141 ? -17.844 6.898 2.355 1 70.12 141 GLU B CA 1
ATOM 2982 C C . GLU B 1 141 ? -18.047 7.523 3.734 1 70.12 141 GLU B C 1
ATOM 2984 O O . GLU B 1 141 ? -18.062 8.75 3.871 1 70.12 141 GLU B O 1
ATOM 2989 N N . GLU B 1 142 ? -18.078 6.754 4.695 1 78.38 142 GLU B N 1
ATOM 2990 C CA . GLU B 1 142 ? -18.312 7.305 6.027 1 78.38 142 GLU B CA 1
ATOM 2991 C C . GLU B 1 142 ? -16.984 7.535 6.762 1 78.38 142 GLU B C 1
ATOM 2993 O O . GLU B 1 142 ? -16.062 6.734 6.648 1 78.38 142 GLU B O 1
ATOM 2998 N N . LEU B 1 143 ? -16.969 8.664 7.465 1 86.94 143 LEU B N 1
ATOM 2999 C CA . LEU B 1 143 ? -15.789 8.969 8.273 1 86.94 143 LEU B CA 1
ATOM 3000 C C . LEU B 1 143 ? -15.758 8.102 9.531 1 86.94 143 LEU B C 1
ATOM 3002 O O . LEU B 1 143 ? -16.781 7.895 10.172 1 86.94 143 LEU B O 1
ATOM 3006 N N . GLU B 1 144 ? -14.68 7.59 9.789 1 91.69 144 GLU B N 1
ATOM 3007 C CA . GLU B 1 144 ? -14.484 6.754 10.977 1 91.69 144 GLU B CA 1
ATOM 3008 C C . GLU B 1 144 ? -13.258 7.199 11.766 1 91.69 144 GLU B C 1
ATOM 3010 O O . GLU B 1 144 ? -12.289 7.688 11.195 1 91.69 144 GLU B O 1
ATOM 3015 N N . PRO B 1 145 ? -13.391 7.02 13.078 1 95.5 145 PRO B N 1
ATOM 3016 C CA . PRO B 1 145 ? -12.219 7.332 13.906 1 95.5 145 PRO B CA 1
ATOM 3017 C C . PRO B 1 145 ? -11.117 6.281 13.781 1 95.5 145 PRO B C 1
ATOM 3019 O O . PRO B 1 145 ? -11.398 5.113 13.5 1 95.5 145 PRO B O 1
ATOM 3022 N N . MET B 1 146 ? -9.922 6.723 13.984 1 95.75 146 MET B N 1
ATOM 3023 C CA . MET B 1 146 ? -8.781 5.809 13.938 1 95.75 146 MET B CA 1
ATOM 3024 C C . MET B 1 146 ? -7.688 6.262 14.898 1 95.75 146 MET B C 1
ATOM 3026 O O . MET B 1 146 ? -7.438 7.461 15.047 1 95.75 146 MET B O 1
ATOM 3030 N N . LYS B 1 147 ? -7.066 5.258 15.562 1 97.81 147 LYS B N 1
ATOM 3031 C CA . LYS B 1 147 ? -5.855 5.555 16.328 1 97.81 147 LYS B CA 1
ATOM 3032 C C . LYS B 1 147 ? -4.656 5.734 15.398 1 97.81 147 LYS B C 1
ATOM 3034 O O . LYS B 1 147 ? -4.52 5.023 14.398 1 97.81 147 LYS B O 1
ATOM 3039 N N . CYS B 1 148 ? -3.822 6.625 15.688 1 98.38 148 CYS B N 1
ATOM 3040 C CA . CYS B 1 148 ? -2.666 6.93 14.852 1 98.38 148 CYS B CA 1
ATOM 3041 C C . CYS B 1 148 ? -1.376 6.859 15.656 1 98.38 148 CYS B C 1
ATOM 3043 O O . CYS B 1 148 ? -1.226 5.992 16.516 1 98.38 148 CYS B O 1
ATOM 3045 N N . LEU B 1 149 ? -0.327 7.656 15.367 1 98.69 149 LEU B N 1
ATOM 3046 C CA . LEU B 1 149 ? 1.013 7.461 15.914 1 98.69 149 LEU B CA 1
ATOM 3047 C C . LEU B 1 149 ? 1.125 8.062 17.312 1 98.69 149 LEU B C 1
ATOM 3049 O O . LEU B 1 149 ? 1.997 7.672 18.094 1 98.69 149 LEU B O 1
ATOM 3053 N N . GLY B 1 150 ? 0.355 9.133 17.562 1 98.69 150 GLY B N 1
ATOM 3054 C CA . GLY B 1 150 ? 0.344 9.711 18.891 1 98.69 150 GLY B CA 1
ATOM 3055 C C . GLY B 1 150 ? 1.524 10.625 19.156 1 98.69 150 GLY B C 1
ATOM 3056 O O . GLY B 1 150 ? 1.93 10.812 20.312 1 98.69 150 GLY B O 1
ATOM 3057 N N . PHE B 1 151 ? 2.17 11.141 18.125 1 98.75 151 PHE B N 1
ATOM 3058 C CA . PHE B 1 151 ? 3.199 12.156 18.328 1 98.75 151 PHE B CA 1
ATOM 3059 C C . PHE B 1 151 ? 2.602 13.414 18.953 1 98.75 151 PHE B C 1
ATOM 3061 O O . PHE B 1 151 ? 3.217 14.031 19.828 1 98.75 151 PHE B O 1
ATOM 3068 N N . LEU B 1 152 ? 1.429 13.781 18.453 1 98.81 152 LEU B N 1
ATOM 3069 C CA . LEU B 1 152 ? 0.683 14.93 18.953 1 98.81 152 LEU B CA 1
ATOM 3070 C C . LEU B 1 152 ? -0.571 14.484 19.703 1 98.81 152 LEU B C 1
ATOM 3072 O O . LEU B 1 152 ? -1.229 13.523 19.297 1 98.81 152 LEU B O 1
ATOM 3076 N N . LYS B 1 153 ? -0.937 15.156 20.672 1 98.38 153 LYS B N 1
ATOM 3077 C CA . LYS B 1 153 ? -2.123 14.836 21.469 1 98.38 153 LYS B CA 1
ATOM 3078 C C . LYS B 1 153 ? -3.396 15.25 20.734 1 98.38 153 LYS B C 1
ATOM 3080 O O . LYS B 1 153 ? -3.391 16.203 19.953 1 98.38 153 LYS B O 1
ATOM 3085 N N . GLY B 1 154 ? -4.492 14.477 21.047 1 98.44 154 GLY B N 1
ATOM 3086 C CA . GLY B 1 154 ? -5.797 14.828 20.5 1 98.44 154 GLY B CA 1
ATOM 3087 C C . GLY B 1 154 ? -6.062 14.227 19.141 1 98.44 154 GLY B C 1
ATOM 3088 O O . GLY B 1 154 ? -5.434 13.242 18.75 1 98.44 154 GLY B O 1
ATOM 3089 N N . SER B 1 155 ? -7.152 14.781 18.469 1 98.56 155 SER B N 1
ATOM 3090 C CA . SER B 1 155 ? -7.555 14.266 17.156 1 98.56 155 SER B CA 1
ATOM 3091 C C . SER B 1 155 ? -7.406 15.336 16.078 1 98.56 155 SER B C 1
ATOM 3093 O O . SER B 1 155 ? -7.211 16.516 16.391 1 98.56 155 SER B O 1
ATOM 3095 N N . HIS B 1 156 ? -7.391 14.938 14.875 1 98.5 156 HIS B N 1
ATOM 3096 C CA . HIS B 1 156 ? -7.246 15.852 13.742 1 98.5 156 HIS B CA 1
ATOM 3097 C C . HIS B 1 156 ? -8.25 15.523 12.641 1 98.5 156 HIS B C 1
ATOM 3099 O O . HIS B 1 156 ? -8.5 14.352 12.352 1 98.5 156 HIS B O 1
ATOM 3105 N N . CYS B 1 157 ? -8.867 16.547 12.094 1 97.88 157 CYS B N 1
ATOM 3106 C CA . CYS B 1 157 ? -9.797 16.438 10.977 1 97.88 157 CYS B CA 1
ATOM 3107 C C . CYS B 1 157 ? -9.406 17.391 9.852 1 97.88 157 CYS B C 1
ATOM 3109 O O . CYS B 1 157 ? -9.711 18.594 9.906 1 97.88 157 CYS B O 1
ATOM 3111 N N . PRO B 1 158 ? -8.812 16.906 8.82 1 97.44 158 PRO B N 1
ATOM 3112 C CA . PRO B 1 158 ? -8.477 17.734 7.668 1 97.44 158 PRO B CA 1
ATOM 3113 C C . PRO B 1 158 ? -9.664 17.984 6.742 1 97.44 158 PRO B C 1
ATOM 3115 O O . PRO B 1 158 ? -10.758 17.469 6.992 1 97.44 158 PRO B O 1
ATOM 3118 N N . HIS B 1 159 ? -9.508 18.781 5.695 1 97 159 HIS B N 1
ATOM 3119 C CA . HIS B 1 159 ? -10.531 19.109 4.711 1 97 159 HIS B CA 1
ATOM 3120 C C . HIS B 1 159 ? -11.812 19.594 5.383 1 97 159 HIS B C 1
ATOM 3122 O O . HIS B 1 159 ? -12.914 19.234 4.961 1 97 159 HIS B O 1
ATOM 3128 N N . TYR B 1 160 ? -11.633 20.328 6.355 1 96.75 160 TYR B N 1
ATOM 3129 C CA . TYR B 1 160 ? -12.766 20.672 7.207 1 96.75 160 TYR B CA 1
ATOM 3130 C C . TYR B 1 160 ? -13.75 21.562 6.473 1 96.75 160 TYR B C 1
ATOM 3132 O O . TYR B 1 160 ? -14.93 21.641 6.844 1 96.75 160 TYR B O 1
ATOM 3140 N N . ASP B 1 161 ? -13.305 22.219 5.438 1 93.81 161 ASP B N 1
ATOM 3141 C CA . ASP B 1 161 ? -14.18 23.078 4.625 1 93.81 161 ASP B CA 1
ATOM 3142 C C . ASP B 1 161 ? -14.852 22.266 3.521 1 93.81 161 ASP B C 1
ATOM 3144 O O . ASP B 1 161 ? -15.539 22.828 2.666 1 93.81 161 ASP B O 1
ATOM 3148 N N . GLY B 1 162 ? -14.578 20.922 3.482 1 86.62 162 GLY B N 1
ATOM 3149 C CA . GLY B 1 162 ? -15.18 20.062 2.467 1 86.62 162 GLY B CA 1
ATOM 3150 C C . GLY B 1 162 ? -16.672 19.875 2.648 1 86.62 162 GLY B C 1
ATOM 3151 O O . GLY B 1 162 ? -17.391 20.828 2.979 1 86.62 162 GLY B O 1
ATOM 3152 N N . GLU B 1 163 ? -17.062 18.703 2.297 1 77.25 163 GLU B N 1
ATOM 3153 C CA . GLU B 1 163 ? -18.5 18.438 2.395 1 77.25 163 GLU B CA 1
ATOM 3154 C C . GLU B 1 163 ? -19 18.609 3.826 1 77.25 163 GLU B C 1
ATOM 3156 O O . GLU B 1 163 ? -18.266 18.328 4.781 1 77.25 163 GLU B O 1
ATOM 3161 N N . LEU B 1 164 ? -20.156 19.062 3.885 1 72.69 164 LEU B N 1
ATOM 3162 C CA . LEU B 1 164 ? -20.781 19.328 5.176 1 72.69 164 LEU B CA 1
ATOM 3163 C C . LEU B 1 164 ? -20.812 18.078 6.035 1 72.69 164 LEU B C 1
ATOM 3165 O O . LEU B 1 164 ? -20.766 18.156 7.266 1 72.69 164 LEU B O 1
ATOM 3169 N N . ASP B 1 165 ? -20.719 17.094 5.418 1 87.06 165 ASP B N 1
ATOM 3170 C CA . ASP B 1 165 ? -20.812 15.812 6.113 1 87.06 165 ASP B CA 1
ATOM 3171 C C . ASP B 1 165 ? -19.578 15.547 6.953 1 87.06 165 ASP B C 1
ATOM 3173 O O . ASP B 1 165 ? -19.641 14.852 7.973 1 87.06 165 ASP B O 1
ATOM 3177 N N . ILE B 1 166 ? -18.5 16.281 6.66 1 91.06 166 ILE B N 1
ATOM 3178 C CA . ILE B 1 166 ? -17.281 16.062 7.41 1 91.06 166 ILE B CA 1
ATOM 3179 C C . ILE B 1 166 ? -17.391 16.719 8.781 1 91.06 166 ILE B C 1
ATOM 3181 O O . ILE B 1 166 ? -17.078 16.109 9.805 1 91.06 166 ILE B O 1
ATOM 3185 N N . ARG B 1 167 ? -17.875 17.984 8.781 1 92.88 167 ARG B N 1
ATOM 3186 C CA . ARG B 1 167 ? -18.047 18.719 10.039 1 92.88 167 ARG B CA 1
ATOM 3187 C C . ARG B 1 167 ? -19.031 18 10.953 1 92.88 167 ARG B C 1
ATOM 3189 O O . ARG B 1 167 ? -18.75 17.781 12.133 1 92.88 167 ARG B O 1
ATOM 3196 N N . HIS B 1 168 ? -20.109 17.656 10.312 1 93.12 168 HIS B N 1
ATOM 3197 C CA . HIS B 1 168 ? -21.172 16.984 11.062 1 93.12 168 HIS B CA 1
ATOM 3198 C C . HIS B 1 168 ? -20.672 15.656 11.633 1 93.12 168 HIS B C 1
ATOM 3200 O O . HIS B 1 168 ? -20.938 15.336 12.797 1 93.12 168 HIS B O 1
ATOM 3206 N N . SER B 1 169 ? -19.969 14.914 10.852 1 94 169 SER B N 1
ATOM 3207 C CA . SER B 1 169 ? -19.438 13.617 11.281 1 94 169 SER B CA 1
ATOM 3208 C C . SER B 1 169 ? -18.422 13.781 12.398 1 94 169 SER B C 1
ATOM 3210 O O . SER B 1 169 ? -18.422 13.016 13.367 1 94 169 SER B O 1
ATOM 3212 N N . TYR B 1 170 ? -17.578 14.766 12.289 1 96.19 170 TYR B N 1
ATOM 3213 C CA . TYR B 1 170 ? -16.562 15.016 13.305 1 96.19 170 TYR B CA 1
ATOM 3214 C C . TYR B 1 170 ? -17.203 15.398 14.633 1 96.19 170 TYR B C 1
ATOM 3216 O O . TYR B 1 170 ? -16.812 14.883 15.688 1 96.19 170 TYR B O 1
ATOM 3224 N N . HIS B 1 171 ? -18.172 16.203 14.562 1 96.44 171 HIS B N 1
ATOM 3225 C CA . HIS B 1 171 ? -18.906 16.609 15.758 1 96.44 171 HIS B CA 1
ATOM 3226 C C . HIS B 1 171 ? -19.578 15.406 16.422 1 96.44 171 HIS B C 1
ATOM 3228 O O . HIS B 1 171 ? -19.516 15.258 17.641 1 96.44 171 HIS B O 1
ATOM 3234 N N . LYS B 1 172 ? -20.203 14.633 15.609 1 95.88 172 LYS B N 1
ATOM 3235 C CA . LYS B 1 172 ? -20.906 13.453 16.125 1 95.88 172 LYS B CA 1
ATOM 3236 C C . LYS B 1 172 ? -19.922 12.523 16.844 1 95.88 172 LYS B C 1
ATOM 3238 O O . LYS B 1 172 ? -20.25 11.984 17.906 1 95.88 172 LYS B O 1
ATOM 3243 N N . LEU B 1 173 ? -18.781 12.32 16.25 1 97 173 LEU B N 1
ATOM 3244 C CA . LEU B 1 173 ? -17.781 11.438 16.828 1 97 173 LEU B CA 1
ATOM 3245 C C . LEU B 1 173 ? -17.25 11.992 18.156 1 97 173 LEU B C 1
ATOM 3247 O O . LEU B 1 173 ? -17.031 11.242 19.109 1 97 173 LEU B O 1
ATOM 3251 N N . ILE B 1 174 ? -17.016 13.289 18.219 1 97.62 174 ILE B N 1
ATOM 3252 C CA . ILE B 1 174 ? -16.547 13.922 19.453 1 97.62 174 ILE B CA 1
ATOM 3253 C C . ILE B 1 174 ? -17.641 13.859 20.516 1 97.62 174 ILE B C 1
ATOM 3255 O O . ILE B 1 174 ? -17.375 13.523 21.672 1 97.62 174 ILE B O 1
ATOM 3259 N N . TYR B 1 175 ? -18.859 14.117 20.078 1 97.56 175 TYR B N 1
ATOM 3260 C CA . TYR B 1 175 ? -19.984 14.117 21 1 97.56 175 TYR B CA 1
ATOM 3261 C C . TYR B 1 175 ? -20.172 12.742 21.641 1 97.56 175 TYR B C 1
ATOM 3263 O O . TYR B 1 175 ? -20.391 12.633 22.844 1 97.56 175 TYR B O 1
ATOM 3271 N N . SER B 1 176 ? -20.125 11.719 20.875 1 96.75 176 SER B N 1
ATOM 3272 C CA . SER B 1 176 ? -20.359 10.352 21.344 1 96.75 176 SER B CA 1
ATOM 3273 C C . SER B 1 176 ? -19.172 9.844 22.156 1 96.75 176 SER B C 1
ATOM 3275 O O . SER B 1 176 ? -19.266 8.805 22.812 1 96.75 176 SER B O 1
ATOM 3277 N N . GLY B 1 177 ? -18.062 10.531 22.031 1 96.75 177 GLY B N 1
ATOM 3278 C CA . GLY B 1 177 ? -16.859 10.078 22.719 1 96.75 177 GLY B CA 1
ATOM 3279 C C . GLY B 1 177 ? -16.062 9.062 21.922 1 96.75 177 GLY B C 1
ATOM 3280 O O . GLY B 1 177 ? -15.094 8.492 22.422 1 96.75 177 GLY B O 1
ATOM 3281 N N . ALA B 1 178 ? -16.453 8.867 20.703 1 97 178 ALA B N 1
ATOM 3282 C CA . ALA B 1 178 ? -15.758 7.906 19.844 1 97 178 ALA B CA 1
ATOM 3283 C C . ALA B 1 178 ? -14.367 8.406 19.469 1 97 178 ALA B C 1
ATOM 3285 O O . ALA B 1 178 ? -13.484 7.613 19.141 1 97 178 ALA B O 1
ATOM 3286 N N . ILE B 1 179 ? -14.195 9.758 19.5 1 97.38 179 ILE B N 1
ATOM 3287 C CA . ILE B 1 179 ? -12.898 10.359 19.266 1 97.38 179 ILE B CA 1
ATOM 3288 C C . ILE B 1 179 ? -12.664 11.508 20.234 1 97.38 179 ILE B C 1
ATOM 3290 O O . ILE B 1 179 ? -13.617 12.086 20.766 1 97.38 179 ILE B O 1
ATOM 3294 N N . GLN B 1 180 ? -11.438 11.836 20.469 1 97.62 180 GLN B N 1
ATOM 3295 C CA . GLN B 1 180 ? -11.094 12.922 21.375 1 97.62 180 GLN B CA 1
ATOM 3296 C C . GLN B 1 180 ? -11.273 14.281 20.703 1 97.62 180 GLN B C 1
ATOM 3298 O O . GLN B 1 180 ? -11.312 14.367 19.469 1 97.62 180 GLN B O 1
ATOM 3303 N N . ALA B 1 181 ? -11.352 15.281 21.562 1 98.19 181 ALA B N 1
ATOM 3304 C CA . ALA B 1 181 ? -11.273 16.641 21.031 1 98.19 181 ALA B CA 1
ATOM 3305 C C . ALA B 1 181 ? -10 16.844 20.219 1 98.19 181 ALA B C 1
ATOM 3307 O O . ALA B 1 181 ? -9.023 16.109 20.391 1 98.19 181 ALA B O 1
ATOM 3308 N N . GLY B 1 182 ? -10.117 17.797 19.328 1 98.19 182 GLY B N 1
ATOM 3309 C CA . GLY B 1 182 ? -8.945 17.953 18.484 1 98.19 182 GLY B CA 1
ATOM 3310 C C . GLY B 1 182 ? -8.992 19.234 17.656 1 98.19 182 GLY B C 1
ATOM 3311 O O . GLY B 1 182 ? -9.57 20.234 18.062 1 98.19 182 GLY B O 1
ATOM 3312 N N . ILE B 1 183 ? -8.18 19.219 16.641 1 98.69 183 ILE B N 1
ATOM 3313 C CA . ILE B 1 183 ? -8 20.375 15.773 1 98.69 183 ILE B CA 1
ATOM 3314 C C . ILE B 1 183 ? -8.43 20.031 14.352 1 98.69 183 ILE B C 1
ATOM 3316 O O . ILE B 1 183 ? -8.109 18.953 13.844 1 98.69 183 ILE B O 1
ATOM 3320 N N . ALA B 1 184 ? -9.242 20.859 13.773 1 98.5 184 ALA B N 1
ATOM 3321 C CA . ALA B 1 184 ? -9.656 20.734 12.375 1 98.5 184 ALA B CA 1
ATOM 3322 C C . ALA B 1 184 ? -9.031 21.812 11.508 1 98.5 184 ALA B C 1
ATOM 3324 O O . ALA B 1 184 ? -8.734 22.906 11.992 1 98.5 184 ALA B O 1
ATOM 3325 N N . ALA B 1 185 ? -8.758 21.516 10.312 1 98.56 185 ALA B N 1
ATOM 3326 C CA . ALA B 1 185 ? -8.117 22.469 9.414 1 98.56 185 ALA B CA 1
ATOM 3327 C C . ALA B 1 185 ? -8.75 22.438 8.023 1 98.56 185 ALA B C 1
ATOM 3329 O O . ALA B 1 185 ? -8.953 21.359 7.453 1 98.56 185 ALA B O 1
ATOM 3330 N N . ASP B 1 186 ? -9.031 23.562 7.461 1 98.25 186 ASP B N 1
ATOM 3331 C CA . ASP B 1 186 ? -9.5 23.703 6.086 1 98.25 186 ASP B CA 1
ATOM 3332 C C . ASP B 1 186 ? -8.391 23.359 5.09 1 98.25 186 ASP B C 1
ATOM 3334 O O . ASP B 1 186 ? -7.215 23.328 5.453 1 98.25 186 ASP B O 1
ATOM 3338 N N . ASP B 1 187 ? -8.828 23.125 3.859 1 98.12 187 ASP B N 1
ATOM 3339 C CA . ASP B 1 187 ? -7.832 23.094 2.795 1 98.12 187 ASP B CA 1
ATOM 3340 C C . ASP B 1 187 ? -7.082 24.422 2.717 1 98.12 187 ASP B C 1
ATOM 3342 O O . ASP B 1 187 ? -7.68 25.484 2.863 1 98.12 187 ASP B O 1
ATOM 3346 N N . GLY B 1 188 ? -5.809 24.328 2.525 1 98.44 188 GLY B N 1
ATOM 3347 C CA . GLY B 1 188 ? -5 25.531 2.438 1 98.44 188 GLY B CA 1
ATOM 3348 C C . GLY B 1 188 ? -4.473 26 3.783 1 98.44 188 GLY B C 1
ATOM 3349 O O . GLY B 1 188 ? -3.756 27 3.865 1 98.44 188 GLY B O 1
ATOM 3350 N N . VAL B 1 189 ? -4.742 25.266 4.844 1 98.81 189 VAL B N 1
ATOM 3351 C CA . VAL B 1 189 ? -4.273 25.625 6.176 1 98.81 189 VAL B CA 1
ATOM 3352 C C . VAL B 1 189 ? -3.23 24.625 6.652 1 98.81 189 VAL B C 1
ATOM 3354 O O . VAL B 1 189 ? -3.379 23.422 6.43 1 98.81 189 VAL B O 1
ATOM 3357 N N . ALA B 1 190 ? -2.178 25.125 7.305 1 98.88 190 ALA B N 1
ATOM 3358 C CA . ALA B 1 190 ? -1.168 24.312 7.973 1 98.88 190 ALA B CA 1
ATOM 3359 C C . ALA B 1 190 ? -1.046 24.688 9.445 1 98.88 190 ALA B C 1
ATOM 3361 O O . ALA B 1 190 ? -0.958 25.875 9.781 1 98.88 190 ALA B O 1
ATOM 3362 N N . ILE B 1 191 ? -1.1 23.719 10.289 1 98.94 191 ILE B N 1
ATOM 3363 C CA . ILE B 1 191 ? -0.894 23.922 11.719 1 98.94 191 ILE B CA 1
ATOM 3364 C C . ILE B 1 191 ? 0.529 23.516 12.094 1 98.94 191 ILE B C 1
ATOM 3366 O O . ILE B 1 191 ? 0.916 22.359 11.922 1 98.94 191 ILE B O 1
ATOM 3370 N N . HIS B 1 192 ? 1.26 24.422 12.609 1 98.88 192 HIS B N 1
ATOM 3371 C CA . HIS B 1 192 ? 2.668 24.234 12.938 1 98.88 192 HIS B CA 1
ATOM 3372 C C . HIS B 1 192 ? 2.863 24 14.43 1 98.88 192 HIS B C 1
ATOM 3374 O O . HIS B 1 192 ? 2.602 24.891 15.242 1 98.88 192 HIS B O 1
ATOM 3380 N N . TYR B 1 193 ? 3.291 22.812 14.734 1 98.88 193 TYR B N 1
ATOM 3381 C CA . TYR B 1 193 ? 3.598 22.453 16.109 1 98.88 193 TYR B CA 1
ATOM 3382 C C . TYR B 1 193 ? 5.098 22.531 16.375 1 98.88 193 TYR B C 1
ATOM 3384 O O . TYR B 1 193 ? 5.898 22.078 15.555 1 98.88 193 TYR B O 1
ATOM 3392 N N . ILE B 1 194 ? 5.465 23.125 17.438 1 98.31 194 ILE B N 1
ATOM 3393 C CA . ILE B 1 194 ? 6.773 22.953 18.062 1 98.31 194 ILE B CA 1
ATOM 3394 C C . ILE B 1 194 ? 6.633 22.172 19.359 1 98.31 194 ILE B C 1
ATOM 3396 O O . ILE B 1 194 ? 5.906 22.578 20.266 1 98.31 194 ILE B O 1
ATOM 3400 N N . GLU B 1 195 ? 7.277 21.062 19.406 1 97 195 GLU B N 1
ATOM 3401 C CA . GLU B 1 195 ? 7.012 20.094 20.469 1 97 195 GLU B CA 1
ATOM 3402 C C . GLU B 1 195 ? 5.539 19.688 20.484 1 97 195 GLU B C 1
ATOM 3404 O O . GLU B 1 195 ? 5.012 19.203 19.469 1 97 195 GLU B O 1
ATOM 3409 N N . GLN B 1 196 ? 4.801 20.078 21.484 1 97.19 196 GLN B N 1
ATOM 3410 C CA . GLN B 1 196 ? 3.416 19.625 21.609 1 97.19 196 GLN B CA 1
ATOM 3411 C C . GLN B 1 196 ? 2.449 20.797 21.406 1 97.19 196 GLN B C 1
ATOM 3413 O O . GLN B 1 196 ? 1.234 20.594 21.344 1 97.19 196 GLN B O 1
ATOM 3418 N N . ASN B 1 197 ? 3.035 21.953 21.141 1 97.81 197 ASN B N 1
ATOM 3419 C CA . ASN B 1 197 ? 2.191 23.156 21.141 1 97.81 197 ASN B CA 1
ATOM 3420 C C . ASN B 1 197 ? 2.086 23.766 19.75 1 97.81 197 ASN B C 1
ATOM 3422 O O . ASN B 1 197 ? 3.062 23.781 19 1 97.81 197 ASN B O 1
ATOM 3426 N N . ILE B 1 198 ? 0.947 24.344 19.531 1 98.5 198 ILE B N 1
ATOM 3427 C CA . ILE B 1 198 ? 0.772 25.062 18.281 1 98.5 198 ILE B CA 1
ATOM 3428 C C . ILE B 1 198 ? 1.596 26.359 18.312 1 98.5 198 ILE B C 1
ATOM 3430 O O . ILE B 1 198 ? 1.403 27.203 19.188 1 98.5 198 ILE B O 1
ATOM 3434 N N . SER B 1 199 ? 2.461 26.469 17.438 1 98.31 199 SER B N 1
ATOM 3435 C CA . SER B 1 199 ? 3.314 27.641 17.359 1 98.31 199 SER B CA 1
ATOM 3436 C C . SER B 1 199 ? 2.758 28.656 16.359 1 98.31 199 SER B C 1
ATOM 3438 O O . SER B 1 199 ? 2.902 29.875 16.562 1 98.31 199 SER B O 1
ATOM 3440 N N . ASN B 1 200 ? 2.219 28.172 15.305 1 98.38 200 ASN B N 1
ATOM 3441 C CA . ASN B 1 200 ? 1.684 29.016 14.242 1 98.38 200 ASN B CA 1
ATOM 3442 C C . ASN B 1 200 ? 0.635 28.266 13.414 1 98.38 200 ASN B C 1
ATOM 3444 O O . ASN B 1 200 ? 0.674 27.047 13.312 1 98.38 200 ASN B O 1
ATOM 3448 N N . ILE B 1 201 ? -0.327 28.984 12.969 1 98.88 201 ILE B N 1
ATOM 3449 C CA . ILE B 1 201 ? -1.273 28.5 11.961 1 98.88 201 ILE B CA 1
ATOM 3450 C C . ILE B 1 201 ? -1.237 29.422 10.742 1 98.88 201 ILE B C 1
ATOM 3452 O O . ILE B 1 201 ? -1.415 30.625 10.859 1 98.88 201 ILE B O 1
ATOM 3456 N N . VAL B 1 202 ? -0.956 28.828 9.578 1 98.81 202 VAL B N 1
ATOM 3457 C CA . VAL B 1 202 ? -0.804 29.641 8.375 1 98.81 202 VAL B CA 1
ATOM 3458 C C . VAL B 1 202 ? -1.747 29.141 7.289 1 98.81 202 VAL B C 1
ATOM 3460 O O . VAL B 1 202 ? -2.225 28 7.352 1 98.81 202 VAL B O 1
ATOM 3463 N N . SER B 1 203 ? -2.082 29.969 6.293 1 98.69 203 SER B N 1
ATOM 3464 C CA . SER B 1 203 ? -2.977 29.578 5.211 1 98.69 203 SER B CA 1
ATOM 3465 C C . SER B 1 203 ? -2.465 30.078 3.863 1 98.69 203 SER B C 1
ATOM 3467 O O . SER B 1 203 ? -1.794 31.109 3.793 1 98.69 203 SER B O 1
ATOM 3469 N N . SER B 1 204 ? -2.705 29.312 2.863 1 98.5 204 SER B N 1
ATOM 3470 C CA . SER B 1 204 ? -2.467 29.734 1.483 1 98.5 204 SER B CA 1
ATOM 3471 C C . SER B 1 204 ? -3.705 30.375 0.88 1 98.5 204 SER B C 1
ATOM 3473 O O . SER B 1 204 ? -3.645 30.953 -0.213 1 98.5 204 SER B O 1
ATOM 3475 N N . ARG B 1 205 ? -4.793 30.312 1.527 1 97.62 205 ARG B N 1
ATOM 3476 C CA . ARG B 1 205 ? -6.07 30.875 1.104 1 97.62 205 ARG B CA 1
ATOM 3477 C C . ARG B 1 205 ? -6.578 31.906 2.107 1 97.62 205 ARG B C 1
ATOM 3479 O O . ARG B 1 205 ? -6.586 31.656 3.314 1 97.62 205 ARG B O 1
ATOM 3486 N N . PRO B 1 206 ? -7.027 33.031 1.644 1 96.56 206 PRO B N 1
ATOM 3487 C CA . PRO B 1 206 ? -7.359 34.125 2.539 1 96.56 206 PRO B CA 1
ATOM 3488 C C . PRO B 1 206 ? -8.453 33.781 3.543 1 96.56 206 PRO B C 1
ATOM 3490 O O . PRO B 1 206 ? -8.461 34.281 4.668 1 96.56 206 PRO B O 1
ATOM 3493 N N . LYS B 1 207 ? -9.375 32.875 3.232 1 96.69 207 LYS B N 1
ATOM 3494 C CA . LYS B 1 207 ? -10.547 32.656 4.07 1 96.69 207 LYS B CA 1
ATOM 3495 C C . LYS B 1 207 ? -10.453 31.297 4.785 1 96.69 207 LYS B C 1
ATOM 3497 O O . LYS B 1 207 ? -11.336 30.938 5.566 1 96.69 207 LYS B O 1
ATOM 3502 N N . ALA B 1 208 ? -9.398 30.516 4.551 1 98.06 208 ALA B N 1
ATOM 3503 C CA . ALA B 1 208 ? -9.266 29.203 5.172 1 98.06 208 ALA B CA 1
ATOM 3504 C C . ALA B 1 208 ? -8.898 29.328 6.645 1 98.06 208 ALA B C 1
ATOM 3506 O O . ALA B 1 208 ? -8.141 30.219 7.031 1 98.06 208 ALA B O 1
ATOM 3507 N N . LYS B 1 209 ? -9.43 28.438 7.461 1 98.12 209 LYS B N 1
ATOM 3508 C CA . LYS B 1 209 ? -9.273 28.547 8.906 1 98.12 209 LYS B CA 1
ATOM 3509 C C . LYS B 1 209 ? -8.953 27.203 9.547 1 98.12 209 LYS B C 1
ATOM 3511 O O . LYS B 1 209 ? -9.094 26.156 8.898 1 98.12 209 LYS B O 1
ATOM 3516 N N . ALA B 1 210 ? -8.492 27.281 10.758 1 98.75 210 ALA B N 1
ATOM 3517 C CA . ALA B 1 210 ? -8.375 26.141 11.664 1 98.75 210 ALA B CA 1
ATOM 3518 C C . ALA B 1 210 ? -9.328 26.266 12.844 1 98.75 210 ALA B C 1
ATOM 3520 O O . ALA B 1 210 ? -9.766 27.375 13.172 1 98.75 210 ALA B O 1
ATOM 3521 N N . TYR B 1 211 ? -9.641 25.156 13.453 1 98.69 211 TYR B N 1
ATOM 3522 C CA . TYR B 1 211 ? -10.617 25.156 14.539 1 98.69 211 TYR B CA 1
ATOM 3523 C C . TYR B 1 211 ? -10.203 24.172 15.641 1 98.69 211 TYR B C 1
ATOM 3525 O O . TYR B 1 211 ? -9.719 23.078 15.352 1 98.69 211 TYR B O 1
ATOM 3533 N N . LYS B 1 212 ? -10.312 24.641 16.797 1 98.62 212 LYS B N 1
ATOM 3534 C CA . LYS B 1 212 ? -10.367 23.703 17.922 1 98.62 212 LYS B CA 1
ATOM 3535 C C . LYS B 1 212 ? -11.781 23.188 18.141 1 98.62 212 LYS B C 1
ATOM 3537 O O . LYS B 1 212 ? -12.734 23.969 18.234 1 98.62 212 LYS B O 1
ATOM 3542 N N . VAL B 1 213 ? -11.961 21.891 18.188 1 98.5 213 VAL B N 1
ATOM 3543 C CA . VAL B 1 213 ? -13.281 21.297 18.297 1 98.5 213 VAL B CA 1
ATOM 3544 C C . VAL B 1 213 ? -13.336 20.406 19.547 1 98.5 213 VAL B C 1
ATOM 3546 O O . VAL B 1 213 ? -12.516 19.5 19.703 1 98.5 213 VAL B O 1
ATOM 3549 N N . TYR B 1 214 ? -14.258 20.641 20.406 1 98.44 214 TYR B N 1
ATOM 3550 C CA . TYR B 1 214 ? -14.344 19.906 21.672 1 98.44 214 TYR B CA 1
ATOM 3551 C C . TYR B 1 214 ? -15.773 19.906 22.203 1 98.44 214 TYR B C 1
ATOM 3553 O O . TYR B 1 214 ? -16.594 20.734 21.781 1 98.44 214 TYR B O 1
ATOM 3561 N N . LEU B 1 215 ? -16.062 18.969 23.047 1 98.12 215 LEU B N 1
ATOM 3562 C CA . LEU B 1 215 ? -17.344 18.922 23.734 1 98.12 215 LEU B CA 1
ATOM 3563 C C . LEU B 1 215 ? -17.344 19.828 24.953 1 98.12 215 LEU B C 1
ATOM 3565 O O . LEU B 1 215 ? -16.516 19.672 25.844 1 98.12 215 LEU B O 1
ATOM 3569 N N . ASP B 1 216 ? -18.266 20.781 25 1 97.25 216 ASP B N 1
ATOM 3570 C CA . ASP B 1 216 ? -18.516 21.562 26.203 1 97.25 216 ASP B CA 1
ATOM 3571 C C . ASP B 1 216 ? -19.438 20.828 27.156 1 97.25 216 ASP B C 1
ATOM 3573 O O . ASP B 1 216 ? -20.641 20.75 26.922 1 97.25 216 ASP B O 1
ATOM 3577 N N . ASN B 1 217 ? -18.953 20.359 28.141 1 92.62 217 ASN B N 1
ATOM 3578 C CA . ASN B 1 217 ? -19.703 19.516 29.062 1 92.62 217 ASN B CA 1
ATOM 3579 C C . ASN B 1 217 ? -20.75 20.312 29.812 1 92.62 217 ASN B C 1
ATOM 3581 O O . ASN B 1 217 ? -21.703 19.75 30.375 1 92.62 217 ASN B O 1
ATOM 3585 N N . LYS B 1 218 ? -20.578 21.609 29.969 1 94.62 218 LYS B N 1
ATOM 3586 C CA . LYS B 1 218 ? -21.547 22.438 30.656 1 94.62 218 LYS B CA 1
ATOM 3587 C C . LYS B 1 218 ? -22.859 22.531 29.859 1 94.62 218 LYS B C 1
ATOM 3589 O O . LYS B 1 218 ? -23.938 22.438 30.422 1 94.62 218 LYS B O 1
ATOM 3594 N N . VAL B 1 219 ? -22.75 22.672 28.594 1 94.62 219 VAL B N 1
ATOM 3595 C CA . VAL B 1 219 ? -23.938 22.859 27.766 1 94.62 219 VAL B CA 1
ATOM 3596 C C . VAL B 1 219 ? -24.188 21.609 26.938 1 94.62 219 VAL B C 1
ATOM 3598 O O . VAL B 1 219 ? -25.172 21.531 26.188 1 94.62 219 VAL B O 1
ATOM 3601 N N . MET B 1 220 ? -23.344 20.578 27.109 1 94 220 MET B N 1
ATOM 3602 C CA . MET B 1 220 ? -23.438 19.281 26.438 1 94 220 MET B CA 1
ATOM 3603 C C . MET B 1 220 ? -23.578 19.469 24.938 1 94 220 MET B C 1
ATOM 3605 O O . MET B 1 220 ? -24.453 18.875 24.312 1 94 220 MET B O 1
ATOM 3609 N N . LYS B 1 221 ? -22.703 20.344 24.344 1 96.88 221 LYS B N 1
ATOM 3610 C CA . LYS B 1 221 ? -22.625 20.609 22.906 1 96.88 221 LYS B CA 1
ATOM 3611 C C . LYS B 1 221 ? -21.188 20.625 22.422 1 96.88 221 LYS B C 1
ATOM 3613 O O . LYS B 1 221 ? -20.281 20.984 23.172 1 96.88 221 LYS B O 1
ATOM 3618 N N . VAL B 1 222 ? -20.984 20.234 21.188 1 97.88 222 VAL B N 1
ATOM 3619 C CA . VAL B 1 222 ? -19.672 20.344 20.562 1 97.88 222 VAL B CA 1
ATOM 3620 C C . VAL B 1 222 ? -19.438 21.781 20.078 1 97.88 222 VAL B C 1
ATOM 3622 O O . VAL B 1 222 ? -20.281 22.344 19.391 1 97.88 222 VAL B O 1
ATOM 3625 N N . ILE B 1 223 ? -18.344 22.375 20.453 1 97.81 223 ILE B N 1
ATOM 3626 C CA . ILE B 1 223 ? -17.984 23.75 20.141 1 97.81 223 ILE B CA 1
ATOM 3627 C C . ILE B 1 223 ? -16.828 23.781 19.156 1 97.81 223 ILE B C 1
ATOM 3629 O O . ILE B 1 223 ? -15.883 23 19.281 1 97.81 223 ILE B O 1
ATOM 3633 N N . GLU B 1 224 ? -16.906 24.672 18.172 1 96.88 224 GLU B N 1
ATOM 3634 C CA . GLU B 1 224 ? -15.805 25 17.281 1 96.88 224 GLU B CA 1
ATOM 3635 C C . GLU B 1 224 ? -15.234 26.375 17.594 1 96.88 224 GLU B C 1
ATOM 3637 O O . GLU B 1 224 ? -15.93 27.391 17.484 1 96.88 224 GLU B O 1
ATOM 3642 N N . GLU B 1 225 ? -14.094 26.359 18.047 1 98 225 GLU B N 1
ATOM 3643 C CA . GLU B 1 225 ? -13.391 27.625 18.25 1 98 225 GLU B CA 1
ATOM 3644 C C . GLU B 1 225 ? -12.453 27.922 17.094 1 98 225 GLU B C 1
ATOM 3646 O O . GLU B 1 225 ? -11.484 27.188 16.859 1 98 225 GLU B O 1
ATOM 3651 N N . GLU B 1 226 ? -12.781 28.922 16.359 1 98.25 226 GLU B N 1
ATOM 3652 C CA . GLU B 1 226 ? -11.898 29.312 15.266 1 98.25 226 GLU B CA 1
ATOM 3653 C C . GLU B 1 226 ? -10.555 29.812 15.789 1 98.25 226 GLU B C 1
ATOM 3655 O O . GLU B 1 226 ? -10.5 30.547 16.766 1 98.25 226 GLU B O 1
ATOM 3660 N N . LEU B 1 227 ? -9.531 29.359 15.18 1 98.5 227 LEU B N 1
ATOM 3661 C CA . LEU B 1 227 ? -8.188 29.75 15.609 1 98.5 227 LEU B CA 1
ATOM 3662 C C . LEU B 1 227 ? -7.59 30.781 14.672 1 98.5 227 LEU B C 1
ATOM 3664 O O . LEU B 1 227 ? -7.828 30.734 13.461 1 98.5 227 LEU B O 1
ATOM 3668 N N . GLN B 1 228 ? -6.832 31.703 15.25 1 97.69 228 GLN B N 1
ATOM 3669 C CA . GLN B 1 228 ? -6.18 32.75 14.445 1 97.69 228 GLN B CA 1
ATOM 3670 C C . GLN B 1 228 ? -5.262 32.094 13.398 1 97.69 228 GLN B C 1
ATOM 3672 O O . GLN B 1 228 ? -4.387 31.312 13.734 1 97.69 228 GLN B O 1
ATOM 3677 N N . THR B 1 229 ? -5.484 32.406 12.156 1 98.1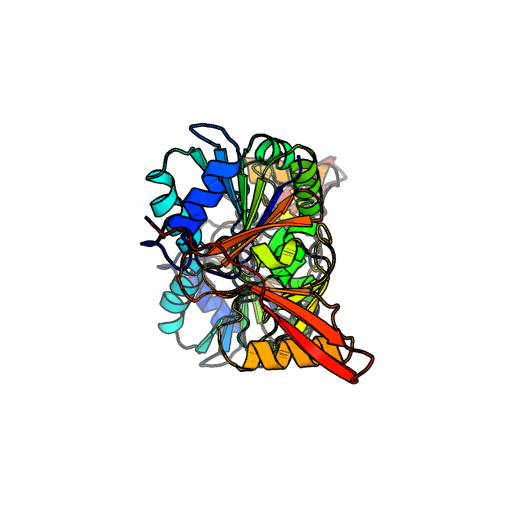9 229 THR B N 1
ATOM 3678 C CA . THR B 1 229 ? -4.742 31.875 11.023 1 98.19 229 THR B CA 1
ATOM 3679 C C . THR B 1 229 ? -4.082 33 10.227 1 98.19 229 THR B C 1
ATOM 3681 O O . THR B 1 229 ? -4.738 33.969 9.875 1 98.19 229 THR B O 1
ATOM 3684 N N . ASN B 1 230 ? -2.795 32.906 10.008 1 98.12 230 ASN B N 1
ATOM 3685 C CA . ASN B 1 230 ? -2.047 33.906 9.266 1 98.12 230 ASN B CA 1
ATOM 3686 C C . ASN B 1 230 ? -1.979 33.594 7.781 1 98.12 230 ASN B C 1
ATOM 3688 O O . ASN B 1 230 ? -1.359 32.594 7.383 1 98.12 230 ASN B O 1
ATOM 3692 N N . PHE B 1 231 ? -2.58 34.406 6.941 1 98.31 231 PHE B N 1
ATOM 3693 C CA . PHE B 1 231 ? -2.525 34.219 5.492 1 98.31 231 PHE B CA 1
ATOM 3694 C C . PHE B 1 231 ? -1.136 34.562 4.961 1 98.31 231 PHE B C 1
ATOM 3696 O O . PHE B 1 231 ? -0.611 35.625 5.203 1 98.31 231 PHE B O 1
ATOM 3703 N N . LEU B 1 232 ? -0.548 33.688 4.207 1 98.06 232 LEU B N 1
ATOM 3704 C CA . LEU B 1 232 ? 0.84 33.781 3.771 1 98.06 232 LEU B CA 1
ATOM 3705 C C . LEU B 1 232 ? 0.956 34.688 2.539 1 98.06 232 LEU B C 1
ATOM 3707 O O . LEU B 1 232 ? 2.053 35.125 2.186 1 98.06 232 LEU B O 1
ATOM 3711 N N . GLY B 1 233 ? -0.147 34.906 1.829 1 93.69 233 GLY B N 1
ATOM 3712 C CA . GLY B 1 233 ? -0.087 35.688 0.602 1 93.69 233 GLY B CA 1
ATOM 3713 C C . GLY B 1 233 ? -0.175 37.188 0.837 1 93.69 233 GLY B C 1
ATOM 3714 O O . GLY B 1 233 ? -0.223 37.969 -0.114 1 93.69 233 GLY B O 1
ATOM 3715 N N . SER B 1 234 ? -0.335 37.594 2.094 1 78.56 234 SER B N 1
ATOM 3716 C CA . SER B 1 234 ? -0.495 39 2.404 1 78.56 234 SER B CA 1
ATOM 3717 C C . SER B 1 234 ? 0.817 39.75 2.229 1 78.56 234 SER B C 1
ATOM 3719 O O . SER B 1 234 ? 1.876 39.281 2.641 1 78.56 234 SER B O 1
ATOM 3721 N N . CYS B 1 235 ? 1.031 40.469 0.874 1 54.19 235 CYS B N 1
ATOM 3722 C CA . CYS B 1 235 ? 2.154 41.344 0.604 1 54.19 235 CYS B CA 1
ATOM 3723 C C . CYS B 1 235 ? 2.34 42.344 1.735 1 54.19 235 CYS B C 1
ATOM 3725 O O . CYS B 1 235 ? 1.368 42.75 2.375 1 54.19 235 CYS B O 1
#

Radius of gyration: 24.81 Å; Cα contacts (8 Å, |Δi|>4): 1193; chains: 2; bounding box: 48×80×63 Å

pLDDT: mean 96.38, std 5.45, range [54.19, 98.94]

Sequence (470 aa):
MRQIIALGGGGFSMEPDNPLLDWYILKQTKKTTPKICFIPTASGDSDHYISRYYNFFNKQNCKPSHLSLFKPPTRDLEGFILEKDIIYVGGGNTRNLLVLWKEWGLDDILRKAWNQGIVLAGISAGSICWFEEGVTDSFGEELEPMKCLGFLKGSHCPHYDGELDIRHSYHKLIYSGAIQAGIAADDGVAIHYIEQNISNIVSSRPKAKAYKVYLDNKVMKVIEEELQTNFLGSCMRQIIALGGGGFSMEPDNPLLDWYILKQTKKTTPKICFIPTASGDSDHYISRYYNFFNKQNCKPSHLSLFKPPTRDLEGFILEKDIIYVGGGNTRNLLVLWKEWGLDDILRKAWNQGIVLAGISAGSICWFEEGVTDSFGEELEPMKCLGFLKGSHCPHYDGELDIRHSYHKLIYSGAIQAGIAADDGVAIHYIEQNISNIVSSRPKAKAYKVYLDNKVMKVIEEELQTNFLGSC